Protein AF-A0A350J870-F1 (afdb_monomer_lite)

pLDDT: mean 80.78, std 14.01, range [34.66, 97.0]

Foldseek 3Di:
DVVLLVVQQVVCVVVVNRDPLSVVLSLLQCLLAPDAQHHDACCVVLVFQAQSVDRHDHGDRPAAWFAFFADFDLVVQKTKGQGDPPDDDADQQWKKFWADPNDTLDMFGFHDWDDDVRMIITGTDHSVSRVVHDGRTIMGTNHDDDPVSRPPQQAFEKEKEWADDDQKIKIKIAGCDDPRHGQIDIDMDGHDPPQPDFFDAPVLLFVLLQCPDPQSHGYPYYHYHDDRRGRDDSVVSNVSSVVNSVRSVVRVVVCCVVVVPDPPPVPPPPPVPPDPDPDDFFEAEDADQPPDDDDDDLPGQEYEYELVLLLDPVSVVNVLCNCVVNVHAYEYEYDAHDHPVVVVVSLVSVLVSCVRNPPSDAEYEYQRLPDPDDSCVVSVHHYHYDPNNPCVDPVNVVSVVVVD

Structure (mmCIF, N/CA/C/O backbone):
data_AF-A0A350J870-F1
#
_entry.id   AF-A0A350J870-F1
#
loop_
_atom_site.group_PDB
_atom_site.id
_atom_site.type_symbol
_atom_site.label_atom_id
_atom_site.label_alt_id
_atom_site.label_comp_id
_atom_site.label_asym_id
_atom_site.label_entity_id
_atom_site.label_seq_id
_atom_site.pdbx_PDB_ins_code
_atom_site.Cartn_x
_atom_site.Cartn_y
_atom_site.Cartn_z
_atom_site.occupancy
_atom_site.B_iso_or_equiv
_atom_site.auth_seq_id
_atom_site.auth_comp_id
_atom_site.auth_asym_id
_atom_site.auth_atom_id
_atom_site.pdbx_PDB_model_num
ATOM 1 N N . ALA A 1 1 ? 4.978 4.623 -5.891 1.00 57.88 1 ALA A N 1
ATOM 2 C CA . ALA A 1 1 ? 5.689 4.427 -4.611 1.00 57.88 1 ALA A CA 1
ATOM 3 C C . ALA A 1 1 ? 5.564 2.989 -4.092 1.00 57.88 1 ALA A C 1
ATOM 5 O O . ALA A 1 1 ? 6.595 2.352 -3.985 1.00 57.88 1 ALA A O 1
ATOM 6 N N . SER A 1 2 ? 4.370 2.419 -3.857 1.00 62.44 2 SER A N 1
ATOM 7 C CA . SER A 1 2 ? 4.253 1.029 -3.352 1.00 62.44 2 SER A CA 1
ATOM 8 C C . SER A 1 2 ? 4.826 -0.028 -4.305 1.00 62.44 2 SER A C 1
ATOM 10 O O . SER A 1 2 ? 5.626 -0.854 -3.887 1.00 62.44 2 SER A O 1
ATOM 12 N N . VAL A 1 3 ? 4.497 0.040 -5.601 1.00 66.31 3 VAL A N 1
ATOM 13 C CA . VAL A 1 3 ? 5.045 -0.889 -6.611 1.00 66.31 3 VAL A CA 1
ATOM 14 C C . VAL A 1 3 ? 6.569 -0.783 -6.707 1.00 66.31 3 VAL A C 1
ATOM 16 O O . VAL A 1 3 ? 7.248 -1.803 -6.745 1.00 66.31 3 VAL A O 1
ATOM 19 N N . SER A 1 4 ? 7.123 0.437 -6.690 1.00 68.69 4 SER A N 1
ATOM 20 C CA . SER A 1 4 ? 8.580 0.600 -6.764 1.00 68.69 4 SER A CA 1
ATOM 21 C C . SER A 1 4 ? 9.269 0.173 -5.468 1.00 68.69 4 SER A C 1
ATOM 23 O O . SER A 1 4 ? 10.309 -0.456 -5.552 1.00 68.69 4 SER A O 1
ATOM 25 N N . ALA A 1 5 ? 8.652 0.365 -4.296 1.00 74.56 5 ALA A N 1
ATOM 26 C CA . ALA A 1 5 ? 9.142 -0.174 -3.027 1.00 74.56 5 ALA A CA 1
ATOM 27 C C . ALA A 1 5 ? 9.261 -1.706 -3.056 1.00 74.56 5 ALA A C 1
ATOM 29 O O . ALA A 1 5 ? 10.327 -2.241 -2.753 1.00 74.56 5 ALA A O 1
ATOM 30 N N . TYR A 1 6 ? 8.201 -2.407 -3.479 1.00 74.62 6 TYR A N 1
ATOM 31 C CA . TYR A 1 6 ? 8.243 -3.863 -3.654 1.00 74.62 6 TYR A CA 1
ATOM 32 C C . TYR A 1 6 ? 9.337 -4.272 -4.637 1.00 74.62 6 TYR A C 1
ATOM 34 O O . TYR A 1 6 ? 10.144 -5.150 -4.339 1.00 74.62 6 TYR A O 1
ATOM 42 N N . ARG A 1 7 ? 9.401 -3.599 -5.788 1.00 71.75 7 ARG A N 1
ATOM 43 C CA . ARG A 1 7 ? 10.379 -3.903 -6.829 1.00 71.75 7 ARG A CA 1
ATOM 44 C C . ARG A 1 7 ? 11.816 -3.708 -6.351 1.00 71.75 7 ARG A C 1
ATOM 46 O O . ARG A 1 7 ? 12.628 -4.604 -6.535 1.00 71.75 7 ARG A O 1
ATOM 53 N N . THR A 1 8 ? 12.110 -2.593 -5.686 1.00 76.12 8 THR A N 1
ATOM 54 C CA . THR A 1 8 ? 13.429 -2.300 -5.117 1.00 76.12 8 THR A CA 1
ATOM 55 C C . THR A 1 8 ? 13.866 -3.383 -4.137 1.00 76.12 8 THR A C 1
ATOM 57 O O . THR A 1 8 ? 15.014 -3.811 -4.192 1.00 76.12 8 THR A O 1
ATOM 60 N N . LEU A 1 9 ? 12.971 -3.862 -3.266 1.00 82.00 9 LEU A N 1
ATOM 61 C CA . LEU A 1 9 ? 13.313 -4.920 -2.310 1.00 82.00 9 LEU A CA 1
ATOM 62 C C . LEU A 1 9 ? 13.519 -6.278 -2.994 1.00 82.00 9 LEU A C 1
ATOM 64 O O . LEU A 1 9 ? 14.469 -6.981 -2.652 1.00 82.00 9 LEU A O 1
ATOM 68 N N . ILE A 1 10 ? 12.684 -6.623 -3.979 1.00 78.00 10 ILE A N 1
ATOM 69 C CA . ILE A 1 10 ? 12.831 -7.851 -4.775 1.00 78.00 10 ILE A CA 1
ATOM 70 C C . ILE A 1 10 ? 14.155 -7.838 -5.546 1.00 78.00 10 ILE A C 1
ATOM 72 O O . ILE A 1 10 ? 14.915 -8.803 -5.492 1.00 78.00 10 ILE A O 1
ATOM 76 N N . ASP A 1 11 ? 14.459 -6.744 -6.242 1.00 76.62 11 ASP A N 1
ATOM 77 C CA . ASP A 1 11 ? 15.696 -6.627 -7.009 1.00 76.62 11 ASP A CA 1
ATOM 78 C C . ASP A 1 11 ? 16.918 -6.620 -6.080 1.00 76.62 11 ASP A C 1
ATOM 80 O O . ASP A 1 11 ? 17.896 -7.304 -6.368 1.00 76.62 11 ASP A O 1
ATOM 84 N N . ALA A 1 12 ? 16.857 -5.946 -4.925 1.00 80.75 12 ALA A N 1
ATOM 85 C CA . ALA A 1 12 ? 17.935 -5.993 -3.937 1.00 80.75 12 ALA A CA 1
ATOM 86 C C . ALA A 1 12 ? 18.172 -7.413 -3.396 1.00 80.75 12 ALA A C 1
ATOM 88 O O . ALA A 1 12 ? 19.319 -7.806 -3.176 1.00 80.75 12 ALA A O 1
ATOM 89 N N . TYR A 1 13 ? 17.106 -8.195 -3.208 1.00 80.75 13 TYR A N 1
ATOM 90 C CA . TYR A 1 13 ? 17.201 -9.594 -2.798 1.00 80.75 13 TYR A CA 1
ATOM 91 C C . TYR A 1 13 ? 17.910 -10.443 -3.858 1.00 80.75 13 TYR A C 1
ATOM 93 O O . TYR A 1 13 ? 18.912 -11.090 -3.553 1.00 80.75 13 TYR A O 1
ATOM 101 N N . TYR A 1 14 ? 17.457 -10.386 -5.113 1.00 72.94 14 TYR A N 1
ATOM 102 C CA . TYR A 1 14 ? 18.066 -11.164 -6.197 1.00 72.94 14 TYR A CA 1
ATOM 103 C C . TYR A 1 14 ? 19.494 -10.725 -6.538 1.00 72.94 14 TYR A C 1
ATOM 105 O O . TYR A 1 14 ? 20.311 -11.560 -6.916 1.00 72.94 14 TYR A O 1
ATOM 113 N N . ASN A 1 15 ? 19.809 -9.439 -6.382 1.00 77.44 15 ASN A N 1
ATOM 114 C CA . ASN A 1 15 ? 21.135 -8.891 -6.670 1.00 77.44 15 ASN A CA 1
ATOM 115 C C . ASN A 1 15 ? 22.111 -9.014 -5.485 1.00 77.44 15 ASN A C 1
ATOM 117 O O . ASN A 1 15 ? 23.247 -8.556 -5.583 1.00 77.44 15 ASN A O 1
ATOM 121 N N . GLY A 1 16 ? 21.682 -9.579 -4.349 1.00 78.56 16 GLY A N 1
ATOM 122 C CA . GLY A 1 16 ? 22.514 -9.711 -3.149 1.00 78.56 16 GLY A CA 1
ATOM 123 C C . GLY A 1 16 ? 22.851 -8.383 -2.455 1.00 78.56 16 GLY A C 1
ATOM 124 O O . GLY A 1 16 ? 23.750 -8.339 -1.620 1.00 78.56 16 GLY A O 1
ATOM 125 N N . THR A 1 17 ? 22.144 -7.297 -2.777 1.00 80.94 17 THR A N 1
ATOM 126 C CA . THR A 1 17 ? 22.325 -5.961 -2.176 1.00 80.94 17 THR A CA 1
ATOM 127 C C . THR A 1 17 ? 21.308 -5.657 -1.073 1.00 80.94 17 THR A C 1
ATOM 129 O O . THR A 1 17 ? 21.294 -4.558 -0.517 1.00 80.94 17 THR A O 1
ATOM 132 N N . TYR A 1 18 ? 20.464 -6.630 -0.721 1.00 83.44 18 TYR A N 1
ATOM 133 C CA . TYR A 1 18 ? 19.471 -6.516 0.340 1.00 83.44 18 TYR A CA 1
ATOM 134 C C . TYR A 1 18 ? 20.129 -6.283 1.706 1.00 83.44 18 TYR A C 1
ATOM 136 O O . TYR A 1 18 ? 20.761 -7.168 2.281 1.00 83.44 18 TYR A O 1
ATOM 144 N N . ASN A 1 19 ? 19.971 -5.072 2.241 1.00 84.44 19 ASN A N 1
ATOM 145 C CA . ASN A 1 19 ? 20.563 -4.659 3.510 1.00 84.44 19 ASN A CA 1
ATOM 146 C C . ASN A 1 19 ? 19.644 -3.705 4.293 1.00 84.44 19 ASN A C 1
ATOM 148 O O . ASN A 1 19 ? 18.628 -3.218 3.789 1.00 84.44 19 ASN A O 1
ATOM 152 N N . LYS A 1 20 ? 20.018 -3.426 5.550 1.00 84.44 20 LYS A N 1
ATOM 153 C CA . LYS A 1 20 ? 19.239 -2.568 6.460 1.00 84.44 20 LYS A CA 1
ATOM 154 C C . LYS A 1 20 ? 19.046 -1.147 5.928 1.00 84.44 20 LYS A C 1
ATOM 156 O O . LYS A 1 20 ? 17.974 -0.582 6.125 1.00 84.44 20 LYS A O 1
ATOM 161 N N . ASP A 1 21 ? 20.032 -0.595 5.227 1.00 82.06 21 ASP A N 1
ATOM 162 C CA . ASP A 1 21 ? 19.952 0.763 4.680 1.00 82.06 21 ASP A CA 1
ATOM 163 C C . ASP A 1 21 ? 18.930 0.855 3.544 1.00 82.06 21 ASP A C 1
ATOM 165 O O . ASP A 1 21 ?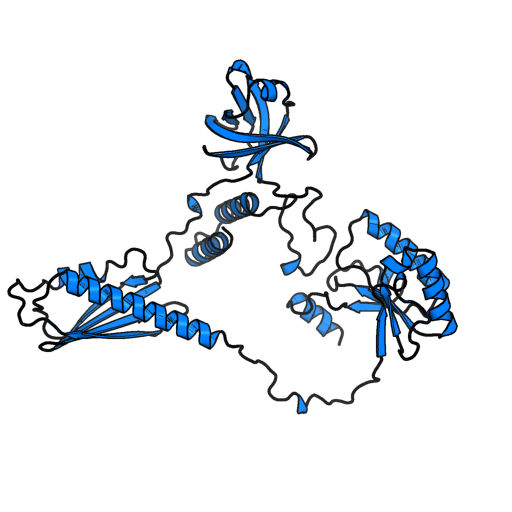 18.142 1.799 3.490 1.00 82.06 21 ASP A O 1
ATOM 169 N N . THR A 1 22 ? 18.878 -0.160 2.679 1.00 79.56 22 THR A N 1
ATOM 170 C CA . THR A 1 22 ? 17.892 -0.264 1.594 1.00 79.56 22 THR A CA 1
ATOM 171 C C . THR A 1 22 ? 16.481 -0.381 2.161 1.00 79.56 22 THR A C 1
ATOM 173 O O . THR A 1 22 ? 15.588 0.357 1.744 1.00 79.56 22 THR A O 1
ATOM 176 N N . ILE A 1 23 ? 16.288 -1.236 3.172 1.00 83.44 23 ILE A N 1
ATOM 177 C CA . ILE A 1 23 ? 15.002 -1.374 3.873 1.00 83.44 23 ILE A CA 1
ATOM 178 C C . ILE A 1 23 ? 14.593 -0.039 4.496 1.00 83.44 23 ILE A C 1
ATOM 180 O O . ILE A 1 23 ? 13.453 0.391 4.330 1.00 83.44 23 ILE A O 1
ATOM 184 N N . LYS A 1 24 ? 15.521 0.645 5.176 1.00 82.88 24 LYS A N 1
ATOM 185 C CA . LYS A 1 24 ? 15.255 1.942 5.802 1.00 82.88 24 LYS A CA 1
ATOM 186 C C . LYS A 1 24 ? 14.854 2.992 4.768 1.00 82.88 24 LYS A C 1
ATOM 188 O O . LYS A 1 24 ? 13.845 3.656 4.968 1.00 82.88 24 LYS A O 1
ATOM 193 N N . LYS A 1 25 ? 15.579 3.111 3.650 1.00 80.56 25 LYS A N 1
ATOM 194 C CA . LYS A 1 25 ? 15.240 4.043 2.559 1.00 80.56 25 LYS A CA 1
ATOM 195 C C . LYS A 1 25 ? 13.843 3.777 1.996 1.00 80.56 25 LYS A C 1
ATOM 197 O O . LYS A 1 25 ? 13.059 4.710 1.839 1.00 80.56 25 LYS A O 1
ATOM 202 N N . VAL A 1 26 ? 13.520 2.511 1.721 1.00 83.12 26 VAL A N 1
ATOM 203 C CA . VAL A 1 26 ? 12.194 2.112 1.225 1.00 83.12 26 VAL A CA 1
ATOM 204 C C . VAL A 1 26 ? 11.110 2.435 2.253 1.00 83.12 26 VAL A C 1
ATOM 206 O O . VAL A 1 26 ? 10.080 3.005 1.895 1.00 83.12 26 VAL A O 1
ATOM 209 N N . ASN A 1 27 ? 11.350 2.139 3.530 1.00 82.56 27 ASN A N 1
ATOM 210 C CA . ASN A 1 27 ? 10.403 2.426 4.601 1.00 82.56 27 ASN A CA 1
ATOM 211 C C . ASN A 1 27 ? 10.196 3.935 4.804 1.00 82.56 27 ASN A C 1
ATOM 213 O O . ASN A 1 27 ? 9.059 4.386 4.916 1.00 82.56 27 ASN A O 1
ATOM 217 N N . ASP A 1 28 ? 11.264 4.734 4.778 1.00 81.56 28 ASP A N 1
ATOM 218 C CA . ASP A 1 28 ? 11.191 6.197 4.856 1.00 81.56 28 ASP A CA 1
ATOM 219 C C . ASP A 1 28 ? 10.365 6.752 3.681 1.00 81.56 28 ASP A C 1
ATOM 221 O O . ASP A 1 28 ? 9.490 7.599 3.875 1.00 81.56 28 ASP A O 1
ATOM 225 N N . ALA A 1 29 ? 10.554 6.217 2.471 1.00 80.12 29 ALA A N 1
ATOM 226 C CA . ALA A 1 29 ? 9.801 6.625 1.288 1.00 80.12 29 ALA A CA 1
ATOM 227 C C . ALA A 1 29 ? 8.328 6.223 1.317 1.00 80.12 29 ALA A C 1
ATOM 229 O O . ALA A 1 29 ? 7.460 7.003 0.907 1.00 80.12 29 ALA A O 1
ATOM 230 N N . LEU A 1 30 ? 8.021 5.029 1.820 1.00 81.31 30 LEU A N 1
ATOM 231 C CA . LEU A 1 30 ? 6.644 4.632 2.078 1.00 81.31 30 LEU A CA 1
ATOM 232 C C . LEU A 1 30 ? 6.035 5.542 3.143 1.00 81.31 30 LEU A C 1
ATOM 234 O O . LEU A 1 30 ? 4.927 6.038 2.949 1.00 81.31 30 LEU A O 1
ATOM 238 N N . THR A 1 31 ? 6.758 5.811 4.231 1.00 79.94 31 THR A N 1
ATOM 239 C CA . THR A 1 31 ? 6.291 6.632 5.354 1.00 79.94 31 THR A CA 1
ATOM 240 C C . THR A 1 31 ? 5.944 8.040 4.883 1.00 79.94 31 THR A C 1
ATOM 242 O O . THR A 1 31 ? 4.848 8.533 5.138 1.00 79.94 31 THR A O 1
ATOM 245 N N . VAL A 1 32 ? 6.827 8.678 4.114 1.00 79.38 32 VAL A N 1
ATOM 246 C CA . VAL A 1 32 ? 6.573 10.012 3.556 1.00 79.38 32 VAL A CA 1
ATOM 247 C C . VAL A 1 32 ? 5.342 10.032 2.652 1.00 79.38 32 VAL A C 1
ATOM 249 O O . VAL A 1 32 ? 4.673 11.054 2.588 1.00 79.38 32 VAL A O 1
ATOM 252 N N . ASN A 1 33 ? 5.010 8.945 1.953 1.00 74.31 33 ASN A N 1
ATOM 253 C CA . ASN A 1 33 ? 3.930 8.950 0.964 1.00 74.31 33 ASN A CA 1
ATOM 254 C C . ASN A 1 33 ? 2.585 8.439 1.490 1.00 74.31 33 ASN A C 1
ATOM 256 O O . ASN A 1 33 ? 1.550 8.979 1.103 1.00 74.31 33 ASN A O 1
ATOM 260 N N . PHE A 1 34 ? 2.596 7.454 2.385 1.00 71.69 34 PHE A N 1
ATOM 261 C CA . PHE A 1 34 ? 1.414 6.676 2.761 1.00 71.69 34 PHE A CA 1
ATOM 262 C C . PHE A 1 34 ? 1.097 6.680 4.253 1.00 71.69 34 PHE A C 1
ATOM 264 O O . PHE A 1 34 ? 0.021 6.217 4.626 1.00 71.69 34 PHE A O 1
ATOM 271 N N . ASN A 1 35 ? 1.980 7.206 5.105 1.00 71.69 35 ASN A N 1
ATOM 272 C CA . ASN A 1 35 ? 1.747 7.199 6.542 1.00 71.69 35 ASN A CA 1
ATOM 273 C C . ASN A 1 35 ? 0.511 8.039 6.910 1.00 71.69 35 ASN A C 1
ATOM 275 O O . ASN A 1 35 ? 0.508 9.269 6.755 1.00 71.69 35 ASN A O 1
ATOM 279 N N . ARG A 1 36 ? -0.513 7.362 7.436 1.00 65.94 36 ARG A N 1
ATOM 280 C CA . ARG A 1 36 ? -1.658 7.965 8.119 1.00 65.94 36 ARG A CA 1
ATOM 281 C C . ARG A 1 36 ? -1.463 7.759 9.619 1.00 65.94 36 ARG A C 1
ATOM 283 O O . ARG A 1 36 ? -1.302 6.630 10.055 1.00 65.94 36 ARG A O 1
ATOM 290 N N . GLY A 1 37 ? -1.416 8.846 10.382 1.00 61.62 37 GLY A N 1
ATOM 291 C CA . GLY A 1 37 ? -1.339 8.820 11.848 1.00 61.62 37 GLY A CA 1
ATOM 292 C C . GLY A 1 37 ? -0.078 8.231 12.512 1.00 61.62 37 GLY A C 1
ATOM 293 O O . GLY A 1 37 ? -0.063 8.019 13.719 1.00 61.62 37 GLY A O 1
ATOM 294 N N . GLY A 1 38 ? 1.029 8.062 11.789 1.00 61.28 38 GLY A N 1
ATOM 295 C CA . GLY A 1 38 ? 2.367 7.925 12.383 1.00 61.28 38 GLY A CA 1
ATOM 296 C C . GLY A 1 38 ? 3.120 6.632 12.075 1.00 61.28 38 GLY A C 1
ATOM 297 O O . GLY A 1 38 ? 4.335 6.624 12.258 1.00 61.28 38 GLY A O 1
ATOM 298 N N . GLY A 1 39 ? 2.482 5.611 11.500 1.00 67.56 39 GLY A N 1
ATOM 299 C CA . GLY A 1 39 ? 3.162 4.387 11.072 1.00 67.56 39 GLY A CA 1
ATOM 300 C C . GLY A 1 39 ? 2.366 3.543 10.078 1.00 67.56 39 GLY A C 1
ATOM 301 O O . GLY A 1 39 ? 1.422 4.018 9.447 1.00 67.56 39 GLY A O 1
ATOM 302 N N . PHE A 1 40 ? 2.774 2.281 9.956 1.00 71.44 40 PHE A N 1
ATOM 303 C CA . PHE A 1 40 ? 2.056 1.232 9.235 1.00 71.44 40 PHE A CA 1
ATOM 304 C C . PHE A 1 40 ? 1.537 0.207 10.236 1.00 71.44 40 PHE A C 1
ATOM 306 O O . PHE A 1 40 ? 2.230 -0.100 11.204 1.00 71.44 40 PHE A O 1
ATOM 313 N N . THR A 1 41 ? 0.340 -0.320 9.995 1.00 66.19 41 THR A N 1
ATOM 314 C CA . THR A 1 41 ? -0.179 -1.455 10.759 1.00 66.19 41 THR A CA 1
ATOM 315 C C . THR A 1 41 ? 0.304 -2.767 10.142 1.00 66.19 41 THR A C 1
ATOM 317 O O . THR A 1 41 ? 0.376 -2.893 8.917 1.00 66.19 41 THR A O 1
ATOM 320 N N . ASP A 1 42 ? 0.638 -3.744 10.984 1.00 65.81 42 ASP A N 1
ATOM 321 C CA . ASP A 1 42 ? 0.961 -5.111 10.567 1.00 65.81 42 ASP A CA 1
ATOM 322 C C . ASP A 1 42 ? -0.271 -6.032 10.556 1.00 65.81 42 ASP A C 1
ATOM 324 O O . ASP A 1 42 ? -0.136 -7.214 10.248 1.00 65.81 42 ASP A O 1
ATOM 328 N N . GLN A 1 43 ? -1.467 -5.497 10.842 1.00 65.00 43 GLN A N 1
ATOM 329 C CA . GLN A 1 43 ? -2.715 -6.244 11.034 1.00 65.00 43 GLN A CA 1
ATOM 330 C C . GLN A 1 43 ? -2.991 -7.262 9.922 1.00 65.00 43 GLN A C 1
ATOM 332 O O . GLN A 1 43 ? -3.433 -8.376 10.191 1.00 65.00 43 GLN A O 1
ATOM 337 N N . TYR A 1 44 ? -2.741 -6.900 8.660 1.00 61.72 44 TYR A N 1
ATOM 338 C CA . TYR A 1 44 ? -2.999 -7.803 7.535 1.00 61.72 44 TYR A CA 1
ATOM 339 C C . TYR A 1 44 ? -2.060 -9.022 7.526 1.00 61.72 44 TYR A C 1
ATOM 341 O O . TYR A 1 44 ? -2.443 -10.085 7.047 1.00 61.72 44 TYR A O 1
ATOM 349 N N . LEU A 1 45 ? -0.850 -8.875 8.075 1.00 63.72 45 LEU A N 1
ATOM 350 C CA . LEU A 1 45 ? 0.160 -9.932 8.166 1.00 63.72 45 LEU A CA 1
ATOM 351 C C . LEU A 1 45 ? 0.027 -10.742 9.457 1.00 63.72 45 LEU A C 1
ATOM 353 O O . LEU A 1 45 ? 0.114 -11.963 9.420 1.00 63.72 45 LEU A O 1
ATOM 357 N N . SER A 1 46 ? -0.179 -10.070 10.591 1.00 64.19 46 SER A N 1
ATOM 358 C CA . SER A 1 46 ? -0.273 -10.704 11.911 1.00 64.19 46 SER A CA 1
ATOM 359 C C . SER A 1 46 ? -1.663 -11.288 12.193 1.00 64.19 46 SER A C 1
ATOM 361 O O . SER A 1 46 ? -1.839 -12.125 13.079 1.00 64.19 46 SER A O 1
ATOM 363 N N . GLY A 1 47 ? -2.687 -10.803 11.487 1.00 59.47 47 GLY A N 1
ATOM 364 C CA . GLY A 1 47 ? -4.091 -11.095 11.771 1.00 59.47 47 GLY A CA 1
ATOM 365 C C . GLY A 1 47 ? -4.579 -10.555 13.119 1.00 59.47 47 GLY A C 1
ATOM 366 O O . GLY A 1 47 ? -5.743 -10.766 13.447 1.00 59.47 47 GLY A O 1
ATOM 367 N N . LYS A 1 48 ? -3.722 -9.874 13.893 1.00 63.12 48 LYS A N 1
ATOM 368 C CA . LYS A 1 48 ? -4.052 -9.341 15.218 1.00 63.12 48 LYS A CA 1
ATOM 369 C C . LYS A 1 48 ? -4.779 -8.014 15.060 1.00 63.12 48 LYS A C 1
ATOM 371 O O . LYS A 1 48 ? -4.275 -7.109 14.395 1.00 63.12 48 LYS A O 1
ATOM 376 N N . LYS A 1 49 ? -5.942 -7.876 15.694 1.00 59.81 49 LYS A N 1
ATOM 377 C CA . LYS A 1 49 ? -6.737 -6.636 15.696 1.00 59.81 49 LYS A CA 1
ATOM 378 C C . LYS A 1 49 ? -6.661 -5.950 17.063 1.00 59.81 49 LYS A C 1
ATOM 380 O O . LYS A 1 49 ? -7.675 -5.615 17.666 1.00 59.81 49 LYS A O 1
ATOM 385 N N . ASN A 1 50 ? -5.436 -5.754 17.549 1.00 59.59 50 ASN A N 1
ATOM 386 C CA . ASN A 1 50 ? -5.170 -5.092 18.825 1.00 59.59 50 ASN A CA 1
ATOM 387 C C . ASN A 1 50 ? -5.111 -3.557 18.680 1.00 59.59 50 ASN A C 1
ATOM 389 O O . ASN A 1 50 ? -5.367 -3.007 17.611 1.00 59.59 50 ASN A O 1
ATOM 393 N N . GLU A 1 51 ? -4.745 -2.857 19.754 1.00 54.47 51 GLU A N 1
ATOM 394 C CA . GLU A 1 51 ? -4.574 -1.395 19.813 1.00 54.47 51 GLU A CA 1
ATOM 395 C C . GLU A 1 51 ? -3.704 -0.796 18.681 1.00 54.47 51 GLU A C 1
ATOM 397 O O . GLU A 1 51 ? -3.877 0.371 18.331 1.00 54.47 51 GLU A O 1
ATOM 402 N N . ASN A 1 52 ? -2.832 -1.601 18.053 1.00 57.12 52 ASN A N 1
ATOM 403 C CA . ASN A 1 52 ? -1.959 -1.209 16.940 1.00 57.12 52 ASN A CA 1
ATOM 404 C C . ASN A 1 52 ? -2.575 -1.465 15.546 1.00 57.12 52 ASN A C 1
ATOM 406 O O . ASN A 1 52 ? -1.927 -1.233 14.518 1.00 57.12 52 ASN A O 1
ATOM 410 N N . ALA A 1 53 ? -3.828 -1.930 15.480 1.00 55.75 53 ALA A N 1
ATOM 411 C CA . ALA A 1 53 ? -4.586 -2.059 14.233 1.00 55.75 53 ALA A CA 1
ATOM 412 C C . ALA A 1 53 ? -4.822 -0.692 13.571 1.00 55.75 53 ALA A C 1
ATOM 414 O O . ALA A 1 53 ? -4.886 -0.587 12.347 1.00 55.75 53 ALA A O 1
ATOM 415 N N . PHE A 1 54 ? -4.880 0.374 14.375 1.00 58.31 54 PHE A N 1
ATOM 416 C CA . PHE A 1 54 ? -4.945 1.745 13.891 1.00 58.31 54 PHE A CA 1
ATOM 417 C C . PHE A 1 54 ? -3.667 2.504 14.220 1.00 58.31 54 PHE A C 1
ATOM 419 O O . PHE A 1 54 ? -3.120 2.436 15.319 1.00 58.31 54 PHE A O 1
ATOM 426 N N . THR A 1 55 ? -3.202 3.281 13.254 1.00 55.78 55 THR A N 1
ATOM 427 C CA . THR A 1 55 ? -1.996 4.087 13.380 1.00 55.78 55 THR A CA 1
ATOM 428 C C . THR A 1 55 ? -2.360 5.473 13.906 1.00 55.78 55 THR A C 1
ATOM 430 O O . THR A 1 55 ? -2.727 6.348 13.132 1.00 55.78 55 THR A O 1
ATOM 433 N N . GLY A 1 56 ? -2.249 5.657 15.226 1.00 59.66 56 GLY A N 1
ATOM 434 C CA . GLY A 1 56 ? -2.304 6.947 15.934 1.00 59.66 56 GLY A CA 1
ATOM 435 C C . GLY A 1 56 ? -3.612 7.751 15.838 1.00 59.66 56 GLY A C 1
ATOM 436 O O . GLY A 1 56 ? -4.572 7.379 15.176 1.00 59.66 56 GLY A O 1
ATOM 437 N N . GLU A 1 57 ? -3.653 8.891 16.536 1.00 58.91 57 GLU A N 1
ATOM 438 C CA . GLU A 1 57 ? -4.853 9.747 16.652 1.00 58.91 57 GLU A CA 1
ATOM 439 C C . GLU A 1 57 ? -4.947 10.836 15.560 1.00 58.91 57 GLU A C 1
ATOM 441 O O . GLU A 1 57 ? -5.947 11.547 15.458 1.00 58.91 57 GLU A O 1
ATOM 446 N N . TYR A 1 58 ? -3.900 11.013 14.744 1.00 63.41 58 TYR A N 1
ATOM 447 C CA . TYR A 1 58 ? -3.826 12.113 13.780 1.00 63.41 58 TYR A CA 1
ATOM 448 C C . TYR A 1 58 ? -4.542 11.771 12.468 1.00 63.41 58 TYR A C 1
ATOM 450 O O . TYR A 1 58 ? -4.106 10.911 11.698 1.00 63.41 58 TYR A O 1
ATOM 458 N N . VAL A 1 59 ? -5.615 12.508 12.181 1.00 59.91 59 VAL A N 1
ATOM 459 C CA . VAL A 1 59 ? -6.421 12.350 10.967 1.00 59.91 59 VAL A CA 1
ATOM 460 C C . VAL A 1 59 ? -5.700 12.991 9.779 1.00 59.91 59 VAL A C 1
ATOM 462 O O . VAL A 1 59 ? -5.714 14.206 9.605 1.00 59.91 59 VAL A O 1
ATOM 465 N N . GLY A 1 60 ? -5.066 12.168 8.941 1.00 65.88 60 GLY A N 1
ATOM 466 C CA . GLY A 1 60 ? -4.455 12.601 7.682 1.00 65.88 60 GLY A CA 1
ATOM 467 C C . GLY A 1 60 ? -3.021 12.120 7.495 1.00 65.88 60 GLY A C 1
ATOM 468 O O . GLY A 1 60 ? -2.526 11.247 8.209 1.00 65.88 60 GLY A O 1
ATOM 469 N N . LYS A 1 61 ? -2.347 12.686 6.490 1.00 74.50 61 LYS A N 1
ATOM 470 C CA . LYS A 1 61 ? -0.951 12.366 6.181 1.00 74.50 61 LYS A CA 1
ATOM 471 C C . LYS A 1 61 ? -0.058 12.837 7.330 1.00 74.50 61 LYS A C 1
ATOM 473 O O . LYS A 1 61 ? -0.067 14.019 7.664 1.00 74.50 61 LYS A O 1
ATOM 478 N N . PHE A 1 62 ? 0.709 11.935 7.940 1.00 78.44 62 PHE A N 1
ATOM 479 C CA . PHE A 1 62 ? 1.539 12.290 9.097 1.00 78.44 62 PHE A CA 1
ATOM 480 C C . PHE A 1 62 ? 2.924 12.811 8.697 1.00 78.44 62 PHE A C 1
ATOM 482 O O . PHE A 1 62 ? 3.436 13.718 9.351 1.00 78.44 62 PHE A O 1
ATOM 489 N N . GLY A 1 63 ? 3.490 12.284 7.608 1.00 83.31 63 GLY A N 1
ATOM 490 C CA . GLY A 1 63 ? 4.841 12.610 7.145 1.00 83.31 63 GLY A CA 1
ATOM 491 C C . GLY A 1 63 ? 5.946 11.924 7.956 1.00 83.31 63 GLY A C 1
ATOM 492 O O . GLY A 1 63 ? 5.685 11.163 8.889 1.00 83.31 63 GLY A O 1
ATOM 493 N N . LEU A 1 64 ? 7.199 12.189 7.586 1.00 86.38 64 LEU A N 1
ATOM 494 C CA . LEU A 1 64 ? 8.392 11.663 8.253 1.00 86.38 64 LEU A CA 1
ATOM 495 C C . LEU A 1 64 ? 9.005 12.731 9.157 1.00 86.38 64 LEU A C 1
ATOM 497 O O . LEU A 1 64 ? 9.307 13.832 8.703 1.00 86.38 64 LEU A O 1
ATOM 501 N N . ARG A 1 65 ? 9.235 12.416 10.433 1.00 89.75 65 ARG A N 1
ATOM 502 C CA . ARG A 1 65 ? 9.905 13.349 11.345 1.00 89.75 65 ARG A CA 1
ATOM 503 C C . ARG A 1 65 ? 11.382 13.473 10.975 1.00 89.75 65 ARG A C 1
ATOM 505 O O . ARG A 1 65 ? 12.131 12.514 11.118 1.00 89.75 65 ARG A O 1
ATOM 512 N N . ILE A 1 66 ? 11.806 14.670 10.583 1.00 91.12 66 ILE A N 1
ATOM 513 C CA . ILE A 1 66 ? 13.203 14.948 10.214 1.00 91.12 66 ILE A CA 1
ATOM 514 C C . ILE A 1 66 ? 13.992 15.619 11.341 1.00 91.12 66 ILE A C 1
ATOM 516 O O . ILE A 1 66 ? 15.217 15.631 11.313 1.00 91.12 66 ILE A O 1
ATOM 520 N N . GLY A 1 67 ? 13.326 16.169 12.360 1.00 92.06 67 GLY A N 1
ATOM 521 C CA . GLY A 1 67 ? 14.034 16.796 13.472 1.00 92.06 67 GLY A CA 1
ATOM 522 C C . GLY A 1 67 ? 13.185 17.741 14.307 1.00 92.06 67 GLY A C 1
ATOM 523 O O . GLY A 1 67 ? 11.968 17.572 14.438 1.00 92.06 67 GLY A O 1
ATOM 524 N N . PHE A 1 68 ? 13.849 18.737 14.891 1.00 93.94 68 PHE A N 1
ATOM 525 C CA . PHE A 1 68 ? 13.215 19.803 15.662 1.00 93.94 68 PHE A CA 1
ATOM 526 C C . PHE A 1 68 ? 13.861 21.164 15.403 1.00 93.94 68 PHE A C 1
ATOM 528 O O . PHE A 1 68 ? 15.035 21.247 15.042 1.00 93.94 68 PHE A O 1
ATOM 535 N N . ILE A 1 69 ? 13.104 22.238 15.624 1.00 94.06 69 ILE A N 1
ATOM 536 C CA . ILE A 1 69 ? 13.604 23.609 15.470 1.00 94.06 69 ILE A CA 1
ATOM 537 C C . ILE A 1 69 ? 14.677 23.892 16.523 1.00 94.06 69 ILE A C 1
ATOM 539 O O . ILE A 1 69 ? 14.406 23.826 17.727 1.00 94.06 69 ILE A O 1
ATOM 543 N N . SER A 1 70 ? 15.880 24.233 16.063 1.00 93.00 70 SER A N 1
ATOM 544 C CA . SER A 1 70 ? 17.000 24.654 16.909 1.00 93.00 70 SER A CA 1
ATOM 545 C C . SER A 1 70 ? 17.146 26.173 16.971 1.00 93.00 70 SER A C 1
ATOM 547 O O . SER A 1 70 ? 17.494 26.701 18.024 1.00 93.00 70 SER A O 1
ATOM 549 N N . SER A 1 71 ? 16.872 26.878 15.871 1.00 92.06 71 SER A N 1
ATOM 550 C CA . SER A 1 71 ? 16.903 28.340 15.814 1.00 92.06 71 SER A CA 1
ATOM 551 C C . SER A 1 71 ? 16.052 28.885 14.669 1.00 92.06 71 SER A C 1
ATOM 553 O O . SER A 1 71 ? 15.761 28.187 13.697 1.00 92.06 71 SER A O 1
ATOM 555 N N . THR A 1 72 ? 15.662 30.154 14.771 1.00 92.94 72 THR A N 1
ATOM 556 C CA . THR A 1 72 ? 14.893 30.872 13.746 1.00 92.94 72 THR A CA 1
ATOM 557 C C . THR A 1 72 ? 15.432 32.287 13.570 1.00 92.94 72 THR A C 1
ATOM 559 O O . THR A 1 72 ? 15.730 32.959 14.554 1.00 92.94 72 THR A O 1
ATOM 562 N N . ASP A 1 73 ? 15.495 32.768 12.331 1.00 91.88 73 ASP A N 1
ATOM 563 C CA . ASP A 1 73 ? 15.780 34.168 11.995 1.00 91.88 73 ASP A CA 1
ATOM 564 C C . ASP A 1 73 ? 14.690 34.668 11.042 1.00 91.88 73 ASP A C 1
ATOM 566 O O . ASP A 1 73 ? 14.747 34.453 9.828 1.00 91.88 73 ASP A O 1
ATOM 570 N N . ALA A 1 74 ? 13.674 35.326 11.608 1.00 90.19 74 ALA A N 1
ATOM 571 C CA . ALA A 1 74 ? 12.526 35.827 10.859 1.00 90.19 74 ALA A CA 1
ATOM 572 C C . ALA A 1 74 ? 12.917 36.888 9.820 1.00 90.19 74 ALA A C 1
ATOM 574 O O . ALA A 1 74 ? 12.355 36.897 8.728 1.00 90.19 74 ALA A O 1
ATOM 575 N N . LYS A 1 75 ? 13.924 37.731 10.101 1.00 87.88 75 LYS A N 1
ATOM 576 C CA . LYS A 1 75 ? 14.374 38.780 9.166 1.00 87.88 75 LYS A CA 1
ATOM 577 C C . LYS A 1 75 ? 14.951 38.177 7.889 1.00 87.88 75 LYS A C 1
ATOM 579 O O . LYS A 1 75 ? 14.754 38.719 6.806 1.00 87.88 75 LYS A O 1
ATOM 584 N N . LYS A 1 76 ? 15.660 37.051 8.013 1.00 86.69 76 LYS A N 1
ATOM 585 C CA . LYS A 1 76 ? 16.249 36.323 6.875 1.00 86.69 76 LYS A CA 1
ATOM 586 C C . LYS A 1 76 ? 15.359 35.205 6.325 1.00 86.69 76 LYS A C 1
ATOM 588 O O . LYS A 1 76 ? 15.749 34.566 5.340 1.00 86.69 76 LYS A O 1
ATOM 593 N N . GLY A 1 77 ? 14.208 34.960 6.954 1.00 88.81 77 GLY A N 1
ATOM 594 C CA . GLY A 1 77 ? 13.287 33.879 6.609 1.00 88.81 77 GLY A CA 1
ATOM 595 C C . GLY A 1 77 ? 13.845 32.479 6.888 1.00 88.81 77 GLY A C 1
ATOM 596 O O . GLY A 1 77 ? 13.497 31.544 6.171 1.00 88.81 77 GLY A O 1
ATOM 597 N N . ASN A 1 78 ? 14.760 32.339 7.853 1.00 92.75 78 ASN A N 1
ATOM 598 C CA . ASN A 1 78 ? 15.467 31.086 8.121 1.00 92.75 78 ASN A CA 1
ATOM 599 C C . ASN A 1 78 ? 14.829 30.320 9.281 1.00 92.75 78 ASN A C 1
ATOM 601 O O . ASN A 1 78 ? 14.622 30.874 10.362 1.00 92.75 78 ASN A O 1
ATOM 605 N N . ILE A 1 79 ? 14.641 29.019 9.085 1.00 94.19 79 ILE A N 1
ATOM 606 C CA . ILE A 1 79 ? 14.297 28.061 10.137 1.00 94.19 79 ILE A CA 1
ATOM 607 C C . ILE A 1 79 ? 15.385 26.991 10.142 1.00 94.19 79 ILE A C 1
ATOM 609 O O . ILE A 1 79 ? 15.545 26.280 9.154 1.00 94.19 79 ILE A O 1
ATOM 613 N N . THR A 1 80 ? 16.143 26.874 11.228 1.00 93.75 80 THR A N 1
ATOM 614 C CA . THR A 1 80 ? 17.172 25.839 11.375 1.00 93.75 80 THR A CA 1
ATOM 615 C C . THR A 1 80 ? 16.593 24.653 12.124 1.00 93.75 80 THR A C 1
ATOM 617 O O . THR A 1 80 ? 16.076 24.784 13.236 1.00 93.75 80 THR A O 1
ATOM 620 N N . VAL A 1 81 ? 16.695 23.485 11.507 1.00 93.94 81 VAL A N 1
ATOM 621 C CA . VAL A 1 81 ? 16.223 22.210 12.033 1.00 93.94 81 VAL A CA 1
ATOM 622 C C . VAL A 1 81 ? 17.438 21.387 12.415 1.00 93.94 81 VAL A C 1
ATOM 624 O O . VAL A 1 81 ? 18.310 21.153 11.584 1.00 93.94 81 VAL A O 1
ATOM 627 N N . LYS A 1 82 ? 17.510 20.943 13.669 1.00 93.19 82 LYS A N 1
ATOM 628 C CA . LYS A 1 82 ? 18.497 19.946 14.083 1.00 93.19 82 LYS A CA 1
ATOM 629 C C . LYS A 1 82 ? 17.987 18.570 13.680 1.00 93.19 82 LYS A C 1
ATOM 631 O O . LYS A 1 82 ? 16.900 18.170 14.107 1.00 93.19 82 LYS A O 1
ATOM 636 N N . THR A 1 83 ? 18.767 17.878 12.864 1.00 89.19 83 THR A N 1
ATOM 637 C CA . THR A 1 83 ? 18.405 16.597 12.258 1.00 89.19 83 THR A CA 1
ATOM 638 C C . THR A 1 83 ? 19.228 15.471 12.893 1.00 89.19 83 THR A C 1
ATOM 640 O O . THR A 1 83 ? 20.421 15.662 13.143 1.00 89.19 83 THR A O 1
ATOM 643 N N . PRO A 1 84 ? 18.633 14.303 13.195 1.00 81.62 84 PRO A N 1
ATOM 644 C CA . PRO A 1 84 ? 19.396 13.098 13.512 1.00 81.62 84 PRO A CA 1
ATOM 645 C C . PRO A 1 84 ? 20.278 12.677 12.329 1.00 81.62 84 PRO A C 1
ATOM 647 O O . PRO A 1 84 ? 20.001 13.039 11.185 1.00 81.62 84 PRO A O 1
ATOM 650 N N . GLU A 1 85 ? 21.315 11.881 12.585 1.00 67.38 85 GLU A N 1
ATOM 651 C CA . GLU A 1 85 ? 22.046 11.220 11.502 1.00 67.38 85 GLU A CA 1
ATOM 652 C C . GLU A 1 85 ? 21.098 10.270 10.742 1.00 67.38 85 GLU A C 1
ATOM 654 O O . GLU A 1 85 ? 20.268 9.590 11.348 1.00 67.38 85 GLU A O 1
ATOM 659 N N . ALA A 1 86 ? 21.205 10.251 9.409 1.00 71.19 86 ALA A N 1
ATOM 660 C CA . ALA A 1 86 ? 20.446 9.389 8.494 1.00 71.19 86 ALA A CA 1
ATOM 661 C C . ALA A 1 86 ? 18.947 9.704 8.269 1.00 71.19 86 ALA A C 1
ATOM 663 O O . ALA A 1 86 ? 18.185 8.795 7.925 1.00 71.19 86 ALA A O 1
ATOM 664 N N . VAL A 1 87 ? 18.499 10.958 8.399 1.00 82.25 87 VAL A N 1
ATOM 665 C CA . VAL A 1 87 ? 17.172 11.380 7.893 1.00 82.25 87 VAL A CA 1
ATOM 666 C C . VAL A 1 87 ? 17.267 11.996 6.489 1.00 82.25 87 VAL A C 1
ATOM 668 O O . VAL A 1 87 ? 18.282 12.621 6.179 1.00 82.25 87 VAL A O 1
ATOM 671 N N . PRO A 1 88 ? 16.229 11.866 5.640 1.00 83.25 88 PRO A N 1
ATOM 672 C CA . PRO A 1 88 ? 16.196 12.529 4.340 1.00 83.25 88 PRO A CA 1
ATOM 673 C C . PRO A 1 88 ? 16.286 14.050 4.482 1.00 83.25 88 PRO A C 1
ATOM 675 O O . PRO A 1 88 ? 15.570 14.657 5.285 1.00 83.25 88 PRO A O 1
ATOM 678 N N . VAL A 1 89 ? 17.151 14.666 3.677 1.00 87.38 89 VAL A N 1
ATOM 679 C CA . VAL A 1 89 ? 17.244 16.123 3.569 1.00 87.38 89 VAL A CA 1
ATOM 680 C C . VAL A 1 89 ? 16.128 16.598 2.633 1.00 87.38 89 VAL A C 1
ATOM 682 O O . VAL A 1 89 ? 16.023 16.079 1.519 1.00 87.38 89 VAL A O 1
ATOM 685 N N . PRO A 1 90 ? 15.288 17.567 3.044 1.00 89.62 90 PRO A N 1
ATOM 686 C CA . PRO A 1 90 ? 14.257 18.114 2.169 1.00 89.62 90 PRO A CA 1
ATOM 687 C C . PRO A 1 90 ? 14.846 18.664 0.865 1.00 89.62 90 PRO A C 1
ATOM 689 O O . PRO A 1 90 ? 16.014 19.044 0.800 1.00 89.62 90 PRO A O 1
ATOM 692 N N . SER A 1 91 ? 14.019 18.752 -0.166 1.00 89.62 91 SER A N 1
ATOM 693 C CA . SER A 1 91 ? 14.315 19.343 -1.469 1.00 89.62 91 SER A CA 1
ATOM 694 C C . SER A 1 91 ? 13.409 20.541 -1.749 1.00 89.62 91 SER A C 1
ATOM 696 O O . SER A 1 91 ? 12.372 20.746 -1.118 1.00 89.62 91 SER A O 1
ATOM 698 N N . LYS A 1 92 ? 13.816 21.396 -2.691 1.00 90.25 92 LYS A N 1
ATOM 699 C CA . LYS A 1 92 ? 12.987 22.530 -3.116 1.00 90.25 92 LYS A CA 1
ATOM 700 C C . LYS A 1 92 ? 11.658 22.010 -3.674 1.00 90.25 92 LYS A C 1
ATOM 702 O O . LYS A 1 92 ? 11.666 21.187 -4.581 1.00 90.25 92 LYS A O 1
ATOM 707 N N . GLY A 1 93 ? 10.546 22.548 -3.180 1.00 87.50 93 GLY A N 1
ATOM 708 C CA . GLY A 1 93 ? 9.190 22.117 -3.530 1.00 87.50 93 GLY A CA 1
ATOM 709 C C . GLY A 1 93 ? 8.593 21.085 -2.571 1.00 87.50 93 GLY A C 1
ATOM 710 O O . GLY A 1 93 ? 7.374 20.916 -2.575 1.00 87.50 93 GLY A O 1
ATOM 711 N N . ASP A 1 94 ? 9.405 20.466 -1.707 1.00 91.06 94 ASP A N 1
ATOM 712 C CA . ASP A 1 94 ? 8.884 19.620 -0.635 1.00 91.06 94 ASP A CA 1
ATOM 713 C C . ASP A 1 94 ? 8.087 20.460 0.363 1.00 91.06 94 ASP A C 1
ATOM 715 O O . ASP A 1 94 ? 8.331 21.648 0.556 1.00 91.06 94 ASP A O 1
ATOM 719 N N . PHE A 1 95 ? 7.132 19.837 1.027 1.00 91.25 95 PHE A N 1
ATOM 720 C CA . PHE A 1 95 ? 6.232 20.433 1.988 1.00 91.25 95 PHE A CA 1
ATOM 721 C C . PHE A 1 95 ? 6.649 20.004 3.387 1.00 91.25 95 PHE A C 1
ATOM 723 O O . PHE A 1 95 ? 6.856 18.820 3.668 1.00 91.25 95 PHE A O 1
ATOM 730 N N . ILE A 1 96 ? 6.751 20.985 4.273 1.00 93.50 96 ILE A N 1
ATOM 731 C CA . ILE A 1 96 ? 7.140 20.796 5.664 1.00 93.50 96 ILE A CA 1
ATOM 732 C C . ILE A 1 96 ? 5.962 21.163 6.550 1.00 93.50 96 ILE A C 1
ATOM 734 O O . ILE A 1 96 ? 5.337 22.198 6.332 1.00 93.50 96 ILE A O 1
ATOM 738 N N . SER A 1 97 ? 5.700 20.333 7.558 1.00 91.62 97 SER A N 1
ATOM 739 C CA . SER A 1 97 ? 4.746 20.599 8.636 1.00 91.62 97 SER A CA 1
ATOM 740 C C . SER A 1 97 ? 5.501 20.756 9.955 1.00 91.62 97 SER A C 1
ATOM 742 O O . SER A 1 97 ? 6.335 19.920 10.321 1.00 91.62 97 SER A O 1
ATOM 744 N N . ILE A 1 98 ? 5.234 21.847 10.670 1.00 92.50 98 ILE A N 1
ATOM 745 C CA . ILE A 1 98 ? 5.780 22.109 12.003 1.00 92.50 98 ILE A CA 1
ATOM 746 C C . ILE A 1 98 ? 4.683 21.850 13.026 1.00 92.50 98 ILE A C 1
ATOM 748 O O . ILE A 1 98 ? 3.600 22.433 12.955 1.00 92.50 98 ILE A O 1
ATOM 752 N N . ARG A 1 99 ? 4.984 20.995 14.008 1.00 90.12 99 ARG A N 1
ATOM 753 C CA . ARG A 1 99 ? 4.010 20.538 15.001 1.00 90.12 99 ARG A CA 1
ATOM 754 C C . ARG A 1 99 ? 4.527 20.639 16.427 1.00 90.12 99 ARG A C 1
ATOM 756 O O . ARG A 1 99 ? 5.713 20.423 16.702 1.00 90.12 99 ARG A O 1
ATOM 763 N N . GLN A 1 100 ? 3.611 20.879 17.355 1.00 87.56 100 GLN A N 1
ATOM 764 C CA . GLN A 1 100 ? 3.855 20.809 18.791 1.00 87.56 100 GLN A CA 1
ATOM 765 C C . GLN A 1 100 ? 2.747 19.978 19.433 1.00 87.56 100 GLN A C 1
ATOM 767 O O . GLN A 1 100 ? 1.579 20.222 19.183 1.00 87.56 100 GLN A O 1
ATOM 772 N N . LYS A 1 101 ? 3.113 18.969 20.237 1.00 81.31 101 LYS A N 1
ATOM 773 C CA . LYS A 1 101 ? 2.148 18.038 20.859 1.00 81.31 101 LYS A CA 1
ATOM 774 C C . LYS A 1 101 ? 1.130 17.448 19.857 1.00 81.31 101 LYS A C 1
ATOM 776 O O . LYS A 1 101 ? -0.043 17.333 20.168 1.00 81.31 101 LYS A O 1
ATOM 781 N N . ASN A 1 102 ? 1.598 17.082 18.661 1.00 72.19 102 ASN A N 1
ATOM 782 C CA . ASN A 1 102 ? 0.798 16.563 17.538 1.00 72.19 102 ASN A CA 1
ATOM 783 C C . ASN A 1 102 ? -0.213 17.539 16.906 1.00 72.19 102 ASN A C 1
ATOM 785 O O . ASN A 1 102 ? -0.864 17.166 15.934 1.00 72.19 102 ASN A O 1
ATOM 789 N N . GLU A 1 103 ? -0.272 18.793 17.354 1.00 82.19 103 GLU A N 1
ATOM 790 C CA . GLU A 1 103 ? -1.031 19.852 16.688 1.00 82.19 103 GLU A CA 1
ATOM 791 C C . GLU A 1 103 ? -0.157 20.566 15.656 1.00 82.19 103 GLU A C 1
ATOM 793 O O . GLU A 1 103 ? 1.008 20.894 15.913 1.00 82.19 103 GLU A O 1
ATOM 798 N N . GLU A 1 104 ? -0.713 20.787 14.465 1.00 87.00 104 GLU A N 1
ATOM 799 C CA . GLU A 1 104 ? -0.035 21.516 13.399 1.00 87.00 104 GLU A CA 1
ATOM 800 C C . GLU A 1 104 ? -0.083 23.023 13.653 1.00 87.00 104 GLU A C 1
ATOM 802 O O . GLU A 1 104 ? -1.151 23.615 13.769 1.00 87.00 104 GLU A O 1
ATOM 807 N N . ILE A 1 105 ? 1.097 23.641 13.723 1.00 89.75 105 ILE A N 1
ATOM 808 C CA . ILE A 1 105 ? 1.247 25.090 13.885 1.00 89.75 105 ILE A CA 1
ATOM 809 C C . ILE A 1 105 ? 1.221 25.760 12.514 1.00 89.75 105 ILE A C 1
ATOM 811 O O . ILE A 1 105 ? 0.558 26.778 12.316 1.00 89.75 105 ILE A O 1
ATOM 815 N N . CYS A 1 106 ? 1.980 25.210 11.566 1.00 89.62 106 CYS A N 1
ATOM 816 C CA . CYS A 1 106 ? 1.989 25.668 10.187 1.00 89.62 106 CYS A CA 1
ATOM 817 C C . CYS A 1 106 ? 2.556 24.607 9.243 1.00 89.62 106 CYS A C 1
ATOM 819 O O . CYS A 1 106 ? 3.345 23.748 9.644 1.00 89.62 106 CYS A O 1
ATOM 821 N N . SER A 1 107 ? 2.204 24.755 7.968 1.00 90.69 107 SER A N 1
ATOM 822 C CA . SER A 1 107 ? 2.768 23.994 6.860 1.00 90.69 107 SER A CA 1
ATOM 823 C C . SER A 1 107 ? 3.137 24.918 5.707 1.00 90.69 107 SER A C 1
ATOM 825 O O . SER A 1 107 ? 2.447 25.908 5.459 1.00 90.69 107 SER A O 1
ATOM 827 N N . PHE A 1 108 ? 4.234 24.625 5.009 1.00 92.44 108 PHE A N 1
ATOM 828 C CA . PHE A 1 108 ? 4.705 25.447 3.892 1.00 92.44 108 PHE A CA 1
ATOM 829 C C . PHE A 1 108 ? 5.592 24.660 2.914 1.00 92.44 108 PHE A C 1
ATOM 831 O O . PHE A 1 108 ? 6.274 23.715 3.326 1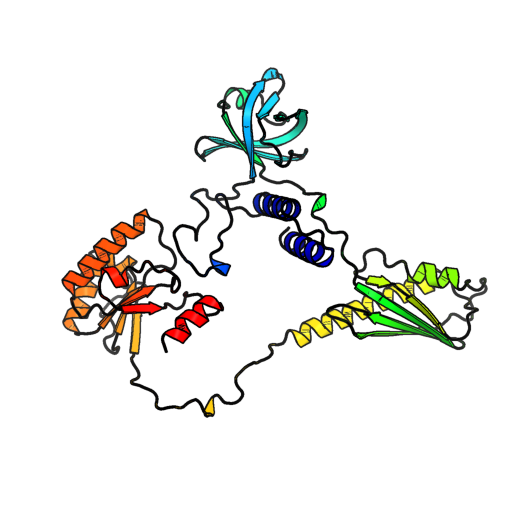.00 92.44 108 PHE A O 1
ATOM 838 N N . PRO A 1 109 ? 5.634 25.065 1.630 1.00 92.62 109 PRO A N 1
ATOM 839 C CA . PRO A 1 109 ? 6.589 24.532 0.671 1.00 92.62 109 PRO A CA 1
ATOM 840 C C . PRO A 1 109 ? 7.991 25.110 0.906 1.00 92.62 109 PRO A C 1
ATOM 842 O O . PRO A 1 109 ? 8.173 26.300 1.176 1.00 92.62 109 PRO A O 1
ATOM 845 N N . VAL A 1 110 ? 9.008 24.276 0.744 1.00 92.12 110 VAL A N 1
ATOM 846 C CA . VAL A 1 110 ? 10.412 24.646 0.879 1.00 92.12 110 VAL A CA 1
ATOM 847 C C . VAL A 1 110 ? 10.877 25.354 -0.388 1.00 92.12 110 VAL A C 1
ATOM 849 O O . VAL A 1 110 ? 10.880 24.797 -1.483 1.00 92.12 110 VAL A O 1
ATOM 852 N N . GLY A 1 111 ? 11.309 26.602 -0.240 1.00 89.69 111 GLY A N 1
ATOM 853 C CA . GLY A 1 111 ? 11.846 27.415 -1.327 1.00 89.69 111 GLY A CA 1
ATOM 854 C C . GLY A 1 111 ? 13.360 27.281 -1.502 1.00 89.69 111 GLY A C 1
ATOM 855 O O . GLY A 1 111 ? 13.838 27.159 -2.632 1.00 89.69 111 GLY A O 1
ATOM 856 N N . LYS A 1 112 ? 14.129 27.336 -0.405 1.00 89.94 112 LYS A N 1
ATOM 857 C CA . LYS A 1 112 ? 15.602 27.219 -0.407 1.00 89.94 112 LYS A CA 1
ATOM 858 C C . LYS A 1 112 ? 16.097 26.452 0.812 1.00 89.94 112 LYS A C 1
ATOM 860 O O . LYS A 1 112 ? 15.461 26.495 1.865 1.00 89.94 112 LYS A O 1
ATOM 865 N N . ILE A 1 113 ? 17.245 25.799 0.647 1.00 92.12 113 ILE A N 1
ATOM 866 C CA . ILE A 1 113 ? 17.815 24.870 1.622 1.00 92.12 113 ILE A CA 1
ATOM 867 C C . ILE A 1 113 ? 19.312 25.119 1.730 1.00 92.12 113 ILE A C 1
ATOM 869 O O . ILE A 1 113 ? 19.984 25.314 0.717 1.00 92.12 113 ILE A O 1
ATOM 873 N N . HIS A 1 114 ? 19.813 25.118 2.960 1.00 90.56 114 HIS A N 1
ATOM 874 C CA . HIS A 1 114 ? 21.239 25.085 3.255 1.00 90.56 114 HIS A CA 1
ATOM 875 C C . HIS A 1 114 ? 21.503 23.941 4.229 1.00 90.56 114 HIS A C 1
ATOM 877 O O . HIS A 1 114 ? 20.938 23.918 5.323 1.00 90.56 114 HIS A O 1
ATOM 883 N N . GLU A 1 115 ? 22.331 22.991 3.815 1.00 89.19 115 GLU A N 1
ATOM 884 C CA . GLU A 1 115 ? 22.705 21.833 4.619 1.00 89.19 115 GLU A CA 1
ATOM 885 C C . GLU A 1 115 ? 23.999 22.112 5.388 1.00 89.19 115 GLU A C 1
ATOM 887 O O . GLU A 1 115 ? 24.945 22.694 4.853 1.00 89.19 115 GLU A O 1
ATOM 892 N N . ALA A 1 116 ? 24.029 21.697 6.651 1.00 87.06 116 ALA A N 1
ATOM 893 C CA . ALA A 1 116 ? 25.211 21.683 7.494 1.00 87.06 116 ALA A CA 1
ATOM 894 C C . ALA A 1 116 ? 25.256 20.362 8.287 1.00 87.06 116 ALA A C 1
ATOM 896 O O . ALA A 1 116 ? 24.215 19.743 8.520 1.00 87.06 116 ALA A O 1
ATOM 897 N N . PRO A 1 117 ? 26.429 19.913 8.761 1.00 83.94 117 PRO A N 1
ATOM 898 C CA . PRO A 1 117 ? 26.518 18.696 9.565 1.00 83.94 117 PRO A CA 1
ATOM 899 C C . PRO A 1 117 ? 25.564 18.737 10.775 1.00 83.94 117 PRO A C 1
ATOM 901 O O . PRO A 1 117 ? 25.656 19.623 11.625 1.00 83.94 117 PRO A O 1
ATOM 904 N N . GLY A 1 118 ? 24.608 17.802 10.826 1.00 85.75 118 GLY A N 1
ATOM 905 C CA . GLY A 1 118 ? 23.607 17.694 11.898 1.00 85.75 118 GLY A CA 1
ATOM 906 C C . GLY A 1 118 ? 22.513 18.773 11.911 1.00 85.75 118 GLY A C 1
ATOM 907 O O . GLY A 1 118 ? 21.755 18.860 12.885 1.00 85.75 118 GLY A O 1
ATOM 908 N N . SER A 1 119 ? 22.415 19.622 10.879 1.00 91.12 119 SER A N 1
ATOM 909 C CA . SER A 1 119 ? 21.330 20.602 10.778 1.00 91.12 119 SER A CA 1
ATOM 910 C C . SER A 1 119 ? 21.007 21.040 9.351 1.00 91.12 119 SER A C 1
ATOM 912 O O . SER A 1 119 ? 21.867 21.123 8.483 1.00 91.12 119 SER A O 1
ATOM 914 N N . VAL A 1 120 ? 19.749 21.400 9.119 1.00 92.50 120 VAL A N 1
ATOM 915 C CA . VAL A 1 120 ? 19.280 21.914 7.830 1.00 92.50 120 VAL A CA 1
ATOM 916 C C . VAL A 1 120 ? 18.568 23.239 8.050 1.00 92.50 120 VAL A C 1
ATOM 918 O O . VAL A 1 120 ? 17.663 23.340 8.879 1.00 92.50 120 VAL A O 1
ATOM 921 N N . THR A 1 121 ? 18.951 24.267 7.300 1.00 93.12 121 THR A N 1
ATOM 922 C CA . THR A 1 121 ? 18.236 25.544 7.267 1.00 93.12 121 THR A CA 1
ATOM 923 C C . THR A 1 121 ? 17.251 25.565 6.107 1.00 93.12 121 THR A C 1
ATOM 925 O O . THR A 1 121 ? 17.635 25.437 4.945 1.00 93.12 121 THR A O 1
ATOM 928 N N . LEU A 1 122 ? 15.981 25.792 6.430 1.00 93.31 122 LEU A N 1
ATOM 929 C CA . LEU A 1 122 ? 14.859 25.864 5.503 1.00 93.31 122 LEU A CA 1
ATOM 930 C C . LEU A 1 122 ? 14.400 27.316 5.331 1.00 93.31 122 LEU A C 1
ATOM 932 O O . LEU A 1 122 ? 14.346 28.080 6.300 1.00 93.31 122 LEU A O 1
ATOM 936 N N . LYS A 1 123 ? 14.024 27.680 4.102 1.00 91.19 123 LYS A N 1
ATOM 937 C CA . LYS A 1 123 ? 13.341 28.940 3.773 1.00 91.19 123 LYS A CA 1
ATOM 938 C C . LYS A 1 123 ? 12.077 28.663 2.974 1.00 91.19 123 LYS A C 1
ATOM 940 O O . LYS A 1 123 ? 12.083 27.780 2.122 1.00 91.19 123 LYS A O 1
ATOM 945 N N . GLY A 1 124 ? 11.036 29.463 3.183 1.00 85.50 124 GLY A N 1
ATOM 946 C CA . GLY A 1 124 ? 9.759 29.336 2.465 1.00 85.50 124 GLY A CA 1
ATOM 947 C C . GLY A 1 124 ? 8.553 29.819 3.269 1.00 85.50 124 GLY A C 1
ATOM 948 O O . GLY A 1 124 ? 7.517 30.124 2.692 1.00 85.50 124 GLY A O 1
ATOM 949 N N . LEU A 1 125 ? 8.706 29.947 4.590 1.00 90.31 125 LEU A N 1
ATOM 950 C CA . LEU A 1 125 ? 7.679 30.485 5.475 1.00 90.31 125 LEU A CA 1
ATOM 951 C C . LEU A 1 125 ? 7.772 32.017 5.584 1.00 90.31 125 LEU A C 1
ATOM 953 O O . LEU A 1 125 ? 8.866 32.585 5.592 1.00 90.31 125 LEU A O 1
ATOM 957 N N . HIS A 1 126 ? 6.621 32.680 5.709 1.00 87.62 126 HIS A N 1
ATOM 958 C CA . HIS A 1 126 ? 6.543 34.128 5.908 1.00 87.62 126 HIS A CA 1
ATOM 959 C C . HIS A 1 126 ? 7.178 34.559 7.252 1.00 87.62 126 HIS A C 1
ATOM 961 O O . HIS A 1 126 ? 6.915 33.905 8.268 1.00 87.62 126 HIS A O 1
ATOM 967 N N . PRO A 1 127 ? 7.953 35.666 7.308 1.00 88.19 127 PRO A N 1
ATOM 968 C CA . PRO A 1 127 ? 8.603 36.160 8.530 1.00 88.19 127 PRO A CA 1
ATOM 969 C C . PRO A 1 127 ? 7.698 36.243 9.769 1.00 88.19 127 PRO A C 1
ATOM 971 O O . PRO A 1 127 ? 8.097 35.802 10.845 1.00 88.19 127 PRO A O 1
ATOM 974 N N . ASP A 1 128 ? 6.461 36.722 9.616 1.00 87.81 128 ASP A N 1
ATOM 975 C CA . ASP A 1 128 ? 5.509 36.877 10.733 1.00 87.81 128 ASP A CA 1
ATOM 976 C C . ASP A 1 128 ? 5.035 35.553 11.341 1.00 87.81 128 ASP A C 1
ATOM 978 O O . ASP A 1 128 ? 4.555 35.517 12.473 1.00 87.81 128 ASP A O 1
ATOM 982 N N . MET A 1 129 ? 5.132 34.460 10.586 1.00 87.06 129 MET A N 1
ATOM 983 C CA . MET A 1 129 ? 4.836 33.123 11.096 1.00 87.06 129 MET A CA 1
ATOM 984 C C . MET A 1 129 ? 6.063 32.531 11.784 1.00 87.06 129 MET A C 1
ATOM 986 O O . MET A 1 129 ? 5.917 31.838 12.785 1.00 87.06 129 MET A O 1
ATOM 990 N N . ILE A 1 130 ? 7.271 32.859 11.305 1.00 89.50 130 ILE A N 1
ATOM 991 C CA . ILE A 1 130 ? 8.535 32.415 11.909 1.00 89.50 130 ILE A CA 1
ATOM 992 C C . ILE A 1 130 ? 8.679 32.947 13.339 1.00 89.50 130 ILE A C 1
ATOM 994 O O . ILE A 1 130 ? 9.116 32.208 14.216 1.00 89.50 130 ILE A O 1
ATOM 998 N N . THR A 1 131 ? 8.276 34.193 13.604 1.00 87.31 131 THR A N 1
ATOM 999 C CA . THR A 1 131 ? 8.342 34.788 14.955 1.00 87.31 131 THR A CA 1
ATOM 1000 C C . THR A 1 131 ? 7.458 34.078 15.982 1.00 87.31 131 THR A C 1
ATOM 1002 O O . THR A 1 131 ? 7.719 34.180 17.178 1.00 87.31 131 THR A O 1
ATOM 1005 N N . LYS A 1 132 ? 6.435 33.346 15.527 1.00 87.81 132 LYS A N 1
ATOM 1006 C CA . LYS A 1 132 ? 5.489 32.603 16.371 1.00 87.81 132 LYS A CA 1
ATOM 1007 C C . LYS A 1 132 ? 5.890 31.140 16.570 1.00 87.81 132 LYS A C 1
ATOM 1009 O O . LYS A 1 132 ? 5.195 30.419 17.282 1.00 87.81 132 LYS A O 1
ATOM 1014 N N . LEU A 1 133 ? 6.976 30.682 15.940 1.00 90.25 133 LEU A N 1
ATOM 1015 C CA . LEU A 1 133 ? 7.393 29.287 16.020 1.00 90.25 133 LEU A CA 1
ATOM 1016 C C . LEU A 1 133 ? 8.014 28.968 17.388 1.00 90.25 133 LEU A C 1
ATOM 1018 O O . LEU A 1 133 ? 8.999 29.597 17.782 1.00 90.25 133 LEU A O 1
ATOM 1022 N N . PRO A 1 134 ? 7.506 27.949 18.100 1.00 88.81 134 PRO A N 1
ATOM 1023 C CA . PRO A 1 134 ? 8.110 27.514 19.343 1.00 88.81 134 PRO A CA 1
ATOM 1024 C C . PRO A 1 134 ? 9.435 26.793 19.077 1.00 88.81 134 PRO A C 1
ATOM 1026 O O . PRO A 1 134 ? 9.553 25.943 18.190 1.00 88.81 134 PRO A O 1
ATOM 1029 N N . MET A 1 135 ? 10.443 27.090 19.898 1.00 89.50 135 MET A N 1
ATOM 1030 C CA . MET A 1 135 ? 11.690 26.323 19.906 1.00 89.50 135 MET A CA 1
ATOM 1031 C C . MET A 1 135 ? 11.410 24.859 20.264 1.00 89.50 135 MET A C 1
ATOM 1033 O O . MET A 1 135 ? 10.509 24.564 21.051 1.00 89.50 135 MET A O 1
ATOM 1037 N N . LYS A 1 136 ? 12.197 23.932 19.703 1.00 89.88 136 LYS A N 1
ATOM 1038 C CA . LYS A 1 136 ? 12.016 22.474 19.842 1.00 89.88 136 LYS A CA 1
ATOM 1039 C C . LYS A 1 136 ? 10.702 21.917 19.269 1.00 89.88 136 LYS A C 1
ATOM 1041 O O . LYS A 1 136 ? 10.412 20.740 19.492 1.00 89.88 136 LYS A O 1
ATOM 1046 N N . ALA A 1 137 ? 9.930 22.699 18.509 1.00 91.50 137 ALA A N 1
ATOM 1047 C CA . ALA A 1 137 ? 8.823 22.151 17.726 1.00 91.50 137 ALA A CA 1
ATOM 1048 C C . ALA A 1 137 ? 9.340 21.076 16.761 1.00 91.50 137 ALA A C 1
ATOM 1050 O O . ALA A 1 137 ? 10.444 21.197 16.225 1.00 91.50 137 ALA A O 1
ATOM 1051 N N . SER A 1 138 ? 8.559 20.016 16.565 1.00 92.56 138 SER A N 1
ATOM 1052 C CA . SER A 1 138 ? 8.942 18.908 15.689 1.00 92.56 138 SER A CA 1
ATOM 1053 C C . SER A 1 138 ? 8.654 19.254 14.235 1.00 92.56 138 SER A C 1
ATOM 1055 O O . SER A 1 138 ? 7.632 19.865 13.931 1.00 92.56 138 SER A O 1
ATOM 1057 N N . VAL A 1 139 ? 9.560 18.851 13.350 1.00 92.31 139 VAL A N 1
ATOM 1058 C CA . VAL A 1 139 ? 9.493 19.146 11.918 1.00 92.31 139 VAL A CA 1
ATOM 1059 C C . VAL A 1 139 ? 9.283 17.850 11.147 1.00 92.31 139 VAL A C 1
ATOM 1061 O O . VAL A 1 139 ? 10.030 16.884 11.338 1.00 92.31 139 VAL A O 1
ATOM 1064 N N . TYR A 1 140 ? 8.269 17.844 10.287 1.00 90.88 140 TYR A N 1
ATOM 1065 C CA . TYR A 1 140 ? 7.837 16.696 9.501 1.00 90.88 140 TYR A CA 1
ATOM 1066 C C . TYR A 1 140 ? 7.920 16.998 8.005 1.00 90.88 140 TYR A C 1
ATOM 1068 O O . TYR A 1 140 ? 7.468 18.046 7.549 1.00 90.88 140 TYR A O 1
ATOM 1076 N N . LEU A 1 141 ? 8.491 16.062 7.254 1.00 91.00 141 LEU A N 1
ATOM 1077 C CA . LEU A 1 141 ? 8.555 16.056 5.799 1.00 91.00 141 LEU A CA 1
ATOM 1078 C C . LEU A 1 141 ? 7.317 15.356 5.241 1.00 91.00 141 LEU A C 1
ATOM 1080 O O . LEU A 1 141 ? 7.080 14.175 5.507 1.00 91.00 141 LEU A O 1
ATOM 1084 N N . MET A 1 142 ? 6.514 16.101 4.488 1.00 87.44 142 MET A N 1
ATOM 1085 C CA . MET A 1 142 ? 5.183 15.669 4.062 1.00 87.44 142 MET A CA 1
ATOM 1086 C C . MET A 1 142 ? 5.170 15.077 2.658 1.00 87.44 142 MET A C 1
ATOM 1088 O O . MET A 1 142 ? 4.239 14.361 2.314 1.00 87.44 142 MET A O 1
ATOM 1092 N N . ASN A 1 143 ? 6.165 15.367 1.832 1.00 86.75 143 ASN A N 1
ATOM 1093 C CA . ASN A 1 143 ? 6.418 14.742 0.538 1.00 86.75 143 ASN A CA 1
ATOM 1094 C C . ASN A 1 143 ? 7.918 14.847 0.242 1.00 86.75 143 ASN A C 1
ATOM 1096 O O . ASN A 1 143 ? 8.588 15.746 0.741 1.00 86.75 143 ASN A O 1
ATOM 1100 N N . HIS A 1 144 ? 8.428 13.889 -0.523 1.00 84.88 144 HIS A N 1
ATOM 1101 C CA . HIS A 1 144 ? 9.813 13.869 -0.964 1.00 84.88 144 HIS A CA 1
ATOM 1102 C C . HIS A 1 144 ? 9.948 12.893 -2.125 1.00 84.88 144 HIS A C 1
ATOM 1104 O O . HIS A 1 144 ? 9.376 11.797 -2.091 1.00 84.88 144 HIS A O 1
ATOM 1110 N N . GLU A 1 145 ? 10.706 13.284 -3.141 1.00 78.12 145 GLU A N 1
ATOM 1111 C CA . GLU A 1 145 ? 11.040 12.411 -4.257 1.00 78.12 145 GLU A CA 1
ATOM 1112 C C . GLU A 1 145 ? 12.373 11.706 -3.988 1.00 78.12 145 GLU A C 1
ATOM 1114 O O . GLU A 1 145 ? 13.445 12.308 -4.008 1.00 78.12 145 GLU A O 1
ATOM 1119 N N . PHE A 1 146 ? 12.305 10.401 -3.738 1.00 72.88 146 PHE A N 1
ATOM 1120 C CA . PHE A 1 146 ? 13.482 9.580 -3.481 1.00 72.88 146 PHE A CA 1
ATOM 1121 C C . PHE A 1 146 ? 14.079 9.108 -4.809 1.00 72.88 146 PHE A C 1
ATOM 1123 O O . PHE A 1 146 ? 13.638 8.106 -5.374 1.00 72.88 146 PHE A O 1
ATOM 1130 N N . LYS A 1 147 ? 15.094 9.829 -5.297 1.00 63.59 147 LYS A N 1
ATOM 1131 C CA . LYS A 1 147 ? 15.740 9.567 -6.598 1.00 63.59 147 LYS A CA 1
ATOM 1132 C C . LYS A 1 147 ? 16.365 8.169 -6.716 1.00 63.59 147 LYS A C 1
ATOM 1134 O O . LYS A 1 147 ? 16.393 7.620 -7.808 1.00 63.59 147 LYS A O 1
ATOM 1139 N N . ASP A 1 148 ? 16.774 7.567 -5.599 1.00 59.66 148 ASP A N 1
ATOM 1140 C CA . ASP A 1 148 ? 17.411 6.238 -5.561 1.00 59.66 148 ASP A CA 1
ATOM 1141 C C . ASP A 1 148 ? 16.415 5.056 -5.557 1.00 59.66 148 ASP A C 1
ATOM 1143 O O . ASP A 1 148 ? 16.834 3.901 -5.576 1.00 59.66 148 ASP A O 1
ATOM 1147 N N . ILE A 1 149 ? 15.102 5.308 -5.456 1.00 56.31 149 ILE A N 1
ATOM 1148 C CA . ILE A 1 149 ? 14.061 4.259 -5.327 1.00 56.31 149 ILE A CA 1
ATOM 1149 C C . ILE A 1 149 ? 13.299 4.061 -6.650 1.00 56.31 149 ILE A C 1
ATOM 1151 O O . ILE A 1 149 ? 12.368 3.258 -6.738 1.00 56.31 149 ILE A O 1
ATOM 1155 N N . ALA A 1 150 ? 13.688 4.776 -7.705 1.00 51.19 150 ALA A N 1
ATOM 1156 C CA . ALA A 1 150 ? 13.313 4.421 -9.064 1.00 51.19 150 ALA A CA 1
ATOM 1157 C C . ALA A 1 150 ? 14.294 3.336 -9.533 1.00 51.19 150 ALA A C 1
ATOM 1159 O O . ALA A 1 150 ? 15.436 3.669 -9.851 1.00 51.19 150 ALA A O 1
ATOM 1160 N N . PRO A 1 151 ? 13.917 2.042 -9.518 1.00 52.09 151 PRO A N 1
ATOM 1161 C CA . PRO A 1 151 ? 14.797 1.020 -10.050 1.00 52.09 151 PRO A CA 1
ATOM 1162 C C . PRO A 1 151 ? 15.035 1.320 -11.527 1.00 52.09 151 PRO A C 1
ATOM 1164 O O . PRO A 1 151 ? 14.092 1.619 -12.267 1.00 52.09 151 PRO A O 1
ATOM 1167 N N . ASP A 1 152 ? 16.289 1.198 -11.951 1.00 57.72 152 ASP A N 1
ATOM 1168 C CA . ASP A 1 152 ? 16.588 0.911 -13.344 1.00 57.72 152 ASP A CA 1
ATOM 1169 C C . ASP A 1 152 ? 15.768 -0.340 -13.683 1.00 57.72 152 ASP A C 1
ATOM 1171 O O . ASP A 1 152 ? 15.926 -1.381 -13.033 1.00 57.72 152 ASP A O 1
ATOM 1175 N N . LYS A 1 153 ? 14.744 -0.195 -14.534 1.00 64.06 153 LYS A N 1
ATOM 1176 C CA . LYS A 1 153 ? 13.718 -1.232 -14.703 1.00 64.06 153 LYS A CA 1
ATOM 1177 C C . LYS A 1 153 ? 14.434 -2.508 -15.129 1.00 64.06 153 LYS A C 1
ATOM 1179 O O . LYS A 1 153 ? 14.987 -2.545 -16.224 1.00 64.06 153 LYS A O 1
ATOM 1184 N N . ARG A 1 154 ? 14.446 -3.546 -14.282 1.00 71.00 154 ARG A N 1
ATOM 1185 C CA . ARG A 1 154 ? 15.050 -4.831 -14.652 1.00 71.00 154 ARG A CA 1
ATOM 1186 C C . ARG A 1 154 ? 14.352 -5.326 -15.910 1.00 71.00 154 ARG A C 1
ATOM 1188 O O . ARG A 1 154 ? 13.162 -5.632 -15.885 1.00 71.00 154 ARG A O 1
ATOM 1195 N N . LYS A 1 155 ? 15.111 -5.371 -16.995 1.00 84.00 155 LYS A N 1
ATOM 1196 C CA . LYS A 1 155 ? 14.625 -5.800 -18.295 1.00 84.00 155 LYS A CA 1
ATOM 1197 C C . LYS A 1 155 ? 14.658 -7.320 -18.397 1.00 84.00 155 LYS A C 1
ATOM 1199 O O . LYS A 1 155 ? 15.578 -7.966 -17.895 1.00 84.00 155 LYS A O 1
ATOM 1204 N N . THR A 1 156 ? 13.648 -7.879 -19.044 1.00 87.56 156 THR A N 1
ATOM 1205 C CA . THR A 1 156 ? 13.527 -9.307 -19.317 1.00 87.56 156 THR A CA 1
ATOM 1206 C C . THR A 1 156 ? 14.480 -9.678 -20.453 1.00 87.56 156 THR A C 1
ATOM 1208 O O . THR A 1 156 ? 14.391 -9.075 -21.525 1.00 87.56 156 THR A O 1
ATOM 1211 N N . PRO A 1 157 ? 15.407 -10.629 -20.248 1.00 90.50 157 PRO A N 1
ATOM 1212 C CA . PRO A 1 157 ? 16.330 -11.040 -21.292 1.00 90.50 157 PRO A CA 1
ATOM 1213 C C . PRO A 1 157 ? 15.591 -11.806 -22.391 1.00 90.50 157 PRO A C 1
ATOM 1215 O O . PRO A 1 157 ? 14.872 -12.773 -22.117 1.00 90.50 157 PRO A O 1
ATOM 1218 N N . VAL A 1 158 ? 15.803 -11.379 -23.631 1.00 94.56 158 VAL A N 1
ATOM 1219 C CA . VAL A 1 158 ? 15.227 -11.975 -24.835 1.00 94.56 158 VAL A CA 1
ATOM 1220 C C . VAL A 1 158 ? 16.315 -12.277 -25.855 1.00 94.56 158 VAL A C 1
ATOM 1222 O O . VAL A 1 158 ? 17.338 -11.589 -25.904 1.00 94.56 158 VAL A O 1
ATOM 1225 N N . ASN A 1 159 ? 16.065 -13.278 -26.686 1.00 95.75 159 ASN A N 1
ATOM 1226 C CA . ASN A 1 159 ? 16.847 -13.552 -27.882 1.00 95.75 159 ASN A CA 1
ATOM 1227 C C . ASN A 1 159 ? 15.999 -13.241 -29.108 1.00 95.75 159 ASN A C 1
ATOM 1229 O O . ASN A 1 159 ? 14.792 -13.472 -29.086 1.00 95.75 159 ASN A O 1
ATOM 1233 N N . ILE A 1 160 ? 16.642 -12.715 -30.145 1.00 95.44 160 ILE A N 1
ATOM 1234 C CA . ILE A 1 160 ? 16.011 -12.438 -31.435 1.00 95.44 160 ILE A CA 1
ATOM 1235 C C . ILE A 1 160 ? 16.689 -13.292 -32.498 1.00 95.44 160 ILE A C 1
ATOM 1237 O O . ILE A 1 160 ? 17.915 -13.415 -32.502 1.00 95.44 160 ILE A O 1
ATOM 1241 N N . SER A 1 161 ? 15.912 -13.843 -33.416 1.00 94.12 161 SER A N 1
ATOM 1242 C CA . SER A 1 161 ? 16.420 -14.517 -34.604 1.00 94.12 161 SER A CA 1
ATOM 1243 C C . SER A 1 161 ? 15.784 -13.911 -35.858 1.00 94.12 161 SER A C 1
ATOM 1245 O O . SER A 1 161 ? 14.639 -13.470 -35.837 1.00 94.12 161 SER A O 1
ATOM 1247 N N . LEU A 1 162 ? 16.587 -13.782 -36.916 1.00 91.69 162 LEU A N 1
ATOM 1248 C CA . LEU A 1 162 ? 16.188 -13.290 -38.233 1.00 91.69 162 LEU A CA 1
ATOM 1249 C C . LEU A 1 162 ? 16.610 -14.336 -39.270 1.00 91.69 162 LEU A C 1
ATOM 1251 O O . LEU A 1 162 ? 17.809 -14.522 -39.486 1.00 91.69 162 LEU A O 1
ATOM 1255 N N . ASP A 1 163 ? 15.646 -15.005 -39.900 1.00 91.38 163 ASP A N 1
ATOM 1256 C CA . ASP A 1 163 ? 15.851 -15.911 -41.035 1.00 91.38 163 ASP A CA 1
ATOM 1257 C C . ASP A 1 163 ? 15.513 -15.175 -42.335 1.00 91.38 163 ASP A C 1
ATOM 1259 O O . ASP A 1 163 ? 14.358 -14.841 -42.605 1.00 91.38 163 ASP A O 1
ATOM 1263 N N . ILE A 1 164 ? 16.550 -14.878 -43.114 1.00 88.00 164 ILE A N 1
ATOM 1264 C CA . ILE A 1 164 ? 16.468 -14.087 -44.340 1.00 88.00 164 ILE A CA 1
ATOM 1265 C C . ILE A 1 164 ? 16.523 -15.037 -45.536 1.00 88.00 164 ILE A C 1
ATOM 1267 O O . ILE A 1 164 ? 17.551 -15.679 -45.790 1.00 88.00 164 ILE A O 1
ATOM 1271 N N . LYS A 1 165 ? 15.425 -15.101 -46.293 1.00 84.88 165 LYS A N 1
ATOM 1272 C CA . LYS A 1 165 ? 15.304 -15.917 -47.506 1.00 84.88 165 LYS A CA 1
ATOM 1273 C C . LYS A 1 165 ? 14.696 -15.096 -48.627 1.00 84.88 165 LYS A C 1
ATOM 1275 O O . LYS A 1 165 ? 13.547 -14.682 -48.524 1.00 84.88 165 LYS A O 1
ATOM 1280 N N . ASP A 1 166 ? 15.466 -14.935 -49.699 1.00 80.56 166 ASP A N 1
ATOM 1281 C CA . ASP A 1 166 ? 15.070 -14.213 -50.906 1.00 80.56 166 ASP A CA 1
ATOM 1282 C C . ASP A 1 166 ? 14.517 -12.815 -50.568 1.00 80.56 166 ASP A C 1
ATOM 1284 O O . ASP A 1 166 ? 15.269 -11.918 -50.180 1.00 80.56 166 ASP A O 1
ATOM 1288 N N . ASP A 1 167 ? 13.197 -12.668 -50.651 1.00 83.19 167 ASP A N 1
ATOM 1289 C CA . ASP A 1 167 ? 12.468 -11.410 -50.534 1.00 83.19 167 ASP A CA 1
ATOM 1290 C C . ASP A 1 167 ? 11.745 -11.293 -49.177 1.00 83.19 167 ASP A C 1
ATOM 1292 O O . ASP A 1 167 ? 10.958 -10.373 -48.971 1.00 83.19 167 ASP A O 1
ATOM 1296 N N . LEU A 1 168 ? 11.983 -12.227 -48.249 1.00 87.56 168 LEU A N 1
ATOM 1297 C CA . LEU A 1 168 ? 11.256 -12.351 -46.987 1.00 87.56 168 LEU A CA 1
ATOM 1298 C C . LEU A 1 168 ? 12.215 -12.444 -45.794 1.00 87.56 168 LEU A C 1
ATOM 1300 O O . LEU A 1 168 ? 13.195 -13.196 -45.806 1.00 87.56 168 LEU A O 1
ATOM 1304 N N . ILE A 1 169 ? 11.890 -11.721 -44.723 1.00 89.25 169 ILE A N 1
ATOM 1305 C CA . ILE A 1 169 ? 12.519 -11.887 -43.411 1.00 89.25 169 ILE A CA 1
ATOM 1306 C C . ILE A 1 169 ? 11.496 -12.478 -42.455 1.00 89.25 169 ILE A C 1
ATOM 1308 O O . ILE A 1 169 ? 10.502 -11.830 -42.133 1.00 89.25 169 ILE A O 1
ATOM 1312 N N . LYS A 1 170 ? 11.776 -13.678 -41.948 1.00 92.56 170 LYS A N 1
ATOM 1313 C CA . LYS A 1 170 ? 11.076 -14.213 -40.779 1.00 92.56 170 LYS A CA 1
ATOM 1314 C C . LYS A 1 170 ? 11.834 -13.804 -39.536 1.00 92.56 170 LYS A C 1
ATOM 1316 O O . LYS A 1 170 ? 13.037 -14.052 -39.439 1.00 92.56 170 LYS A O 1
ATOM 1321 N N . ALA A 1 171 ? 11.152 -13.148 -38.615 1.00 94.12 171 ALA A N 1
ATOM 1322 C CA . ALA A 1 171 ? 11.768 -12.647 -37.409 1.00 94.12 171 ALA A CA 1
ATOM 1323 C C . ALA A 1 171 ? 11.034 -13.179 -36.186 1.00 94.12 171 ALA A C 1
ATOM 1325 O O . ALA A 1 171 ? 9.811 -13.096 -36.105 1.00 94.12 171 ALA A O 1
ATOM 1326 N N . ASP A 1 172 ? 11.792 -13.678 -35.219 1.00 94.88 172 ASP A N 1
ATOM 1327 C CA . ASP A 1 172 ? 11.250 -14.210 -33.981 1.00 94.88 172 ASP A CA 1
ATOM 1328 C C . ASP A 1 172 ? 11.956 -13.640 -32.752 1.00 94.88 172 ASP A C 1
ATOM 1330 O O . ASP A 1 172 ? 13.129 -13.254 -32.782 1.00 94.88 172 ASP A O 1
ATOM 1334 N N . ILE A 1 173 ? 11.212 -13.557 -31.653 1.00 95.56 173 ILE A N 1
ATOM 1335 C CA . ILE A 1 173 ? 11.693 -13.081 -30.360 1.00 95.56 173 ILE A CA 1
ATOM 1336 C C . ILE A 1 173 ? 11.223 -14.022 -29.254 1.00 95.56 173 ILE A C 1
ATOM 1338 O O . ILE A 1 173 ? 10.058 -14.415 -29.191 1.00 95.56 173 ILE A O 1
ATOM 1342 N N . LYS A 1 174 ? 12.137 -14.375 -28.347 1.00 95.19 174 LYS A N 1
ATOM 1343 C CA . LYS A 1 174 ? 11.870 -15.333 -27.271 1.00 95.19 174 LYS A CA 1
ATOM 1344 C C . LYS A 1 174 ? 12.411 -14.877 -25.929 1.00 95.19 174 LYS A C 1
ATOM 1346 O O . LYS A 1 174 ? 13.565 -14.460 -25.828 1.00 95.19 174 LYS A O 1
ATOM 1351 N N . VAL A 1 175 ? 11.618 -15.049 -24.875 1.00 93.19 175 VAL A N 1
ATOM 1352 C CA . VAL A 1 175 ? 12.058 -14.836 -23.489 1.00 93.19 175 VAL A CA 1
ATOM 1353 C C . VAL A 1 175 ? 12.950 -15.988 -23.027 1.00 93.19 175 VAL A C 1
ATOM 1355 O O . VAL A 1 175 ? 12.550 -17.153 -23.041 1.00 93.19 175 VAL A O 1
ATOM 1358 N N . VAL A 1 176 ? 14.160 -15.650 -22.576 1.00 89.00 176 VAL A N 1
ATOM 1359 C CA . VAL A 1 176 ? 15.206 -16.627 -22.220 1.00 89.00 176 VAL A CA 1
ATOM 1360 C C . VAL A 1 176 ? 15.116 -17.073 -20.762 1.00 89.00 176 VAL A C 1
ATOM 1362 O O . VAL A 1 176 ? 15.493 -18.193 -20.429 1.00 89.00 176 VAL A O 1
ATOM 1365 N N . SER A 1 177 ? 14.672 -16.191 -19.866 1.00 80.94 177 SER A N 1
ATOM 1366 C CA . SER A 1 177 ? 14.588 -16.505 -18.438 1.00 80.94 177 SER A CA 1
ATOM 1367 C C . SER A 1 177 ? 13.566 -15.637 -17.711 1.00 80.94 177 SER A C 1
ATOM 1369 O O . SER A 1 177 ? 13.212 -14.549 -18.169 1.00 80.94 177 SER A O 1
ATOM 1371 N N . GLY A 1 178 ? 13.132 -16.111 -16.543 1.00 78.81 178 GLY A N 1
ATOM 1372 C CA . GLY A 1 178 ? 12.131 -15.454 -15.707 1.00 78.81 178 GLY A CA 1
ATOM 1373 C C . GLY A 1 178 ? 10.785 -16.174 -15.739 1.00 78.81 178 GLY A C 1
ATOM 1374 O O . GLY A 1 178 ? 10.686 -17.303 -16.207 1.00 78.81 178 GLY A O 1
ATOM 1375 N N . MET A 1 179 ? 9.757 -15.511 -15.211 1.00 74.12 179 MET A N 1
ATOM 1376 C CA . MET A 1 179 ? 8.408 -16.076 -15.070 1.00 74.12 179 MET A CA 1
ATOM 1377 C C . MET A 1 179 ? 7.756 -16.398 -16.421 1.00 74.12 179 MET A C 1
ATOM 1379 O O . MET A 1 179 ? 7.098 -17.418 -16.545 1.00 74.12 179 MET A O 1
ATOM 1383 N N . ASN A 1 180 ? 8.036 -15.583 -17.440 1.00 82.62 180 ASN A N 1
ATOM 1384 C CA . ASN A 1 180 ? 7.523 -15.758 -18.802 1.00 82.62 180 ASN A CA 1
ATOM 1385 C C . ASN A 1 180 ? 8.536 -16.492 -19.698 1.00 82.62 180 ASN A C 1
ATOM 1387 O O . ASN A 1 180 ? 8.601 -16.259 -20.901 1.00 82.62 180 ASN A O 1
ATOM 1391 N N . SER A 1 181 ? 9.429 -17.298 -19.111 1.00 86.56 181 SER A N 1
ATOM 1392 C CA . SER A 1 181 ? 10.427 -18.044 -19.879 1.00 86.56 181 SER A CA 1
ATOM 1393 C C . SER A 1 181 ? 9.736 -18.967 -20.875 1.00 86.56 181 SER A C 1
ATOM 1395 O O . SER A 1 181 ? 8.930 -19.805 -20.484 1.00 86.56 181 SER A O 1
ATOM 1397 N N . GLY A 1 182 ? 10.104 -18.854 -22.149 1.00 85.44 182 GLY A N 1
ATOM 1398 C CA . GLY A 1 182 ? 9.480 -19.619 -23.224 1.00 85.44 182 GLY A CA 1
ATOM 1399 C C . GLY A 1 182 ? 8.440 -18.853 -24.037 1.00 85.44 182 GLY A C 1
ATOM 1400 O O . GLY A 1 182 ? 8.199 -19.290 -25.159 1.00 85.44 182 GLY A O 1
ATOM 1401 N N . SER A 1 183 ? 7.916 -17.716 -23.554 1.00 90.12 183 SER A N 1
ATOM 1402 C CA . SER A 1 183 ? 7.044 -16.848 -24.361 1.00 90.12 183 SER A CA 1
ATOM 1403 C C . SER A 1 183 ? 7.761 -16.423 -25.643 1.00 90.12 183 SER A C 1
ATOM 1405 O O . SER A 1 183 ? 8.962 -16.111 -25.628 1.00 90.12 183 SER A O 1
ATOM 1407 N N . PHE A 1 184 ? 7.022 -16.457 -26.745 1.00 93.00 184 PHE A N 1
ATOM 1408 C CA . PHE A 1 184 ? 7.545 -16.409 -28.103 1.00 93.00 184 PHE A CA 1
ATOM 1409 C C . PHE A 1 184 ? 6.595 -15.619 -28.998 1.00 93.00 184 PHE A C 1
ATOM 1411 O O . PHE A 1 184 ? 5.384 -15.732 -28.849 1.00 93.00 184 PHE A O 1
ATOM 1418 N N . TYR A 1 185 ? 7.151 -14.854 -29.931 1.00 95.25 185 TYR A N 1
ATOM 1419 C CA . TYR A 1 185 ? 6.397 -14.175 -30.979 1.00 95.25 185 TYR A CA 1
ATOM 1420 C C . TYR A 1 185 ? 7.198 -14.216 -32.282 1.00 95.25 185 TYR A C 1
ATOM 1422 O O . TYR A 1 185 ? 8.422 -14.064 -32.253 1.00 95.25 185 TYR A O 1
ATOM 1430 N N . GLU A 1 186 ? 6.510 -14.415 -33.402 1.00 95.31 186 GLU A N 1
ATOM 1431 C CA . GLU A 1 186 ? 7.087 -14.487 -34.746 1.00 95.31 186 GLU A CA 1
ATOM 1432 C C . GLU A 1 186 ? 6.246 -13.656 -35.714 1.00 95.31 186 GLU A C 1
ATOM 1434 O O . GLU A 1 186 ? 5.016 -13.660 -35.645 1.00 95.31 186 GLU A O 1
ATOM 1439 N N . GLU A 1 187 ? 6.918 -12.956 -36.623 1.00 94.38 187 GLU A N 1
ATOM 1440 C CA . GLU A 1 187 ? 6.284 -12.177 -37.681 1.00 94.38 187 GLU A CA 1
ATOM 1441 C C . GLU A 1 187 ? 7.137 -12.213 -38.957 1.00 94.38 187 GLU A C 1
ATOM 1443 O O . GLU A 1 187 ? 8.367 -12.327 -38.909 1.00 94.38 187 GLU A O 1
ATOM 1448 N N . GLU A 1 188 ? 6.475 -12.137 -40.111 1.00 93.62 188 GLU A N 1
ATOM 1449 C CA . GLU A 1 188 ? 7.118 -12.126 -41.425 1.00 93.62 188 GLU A CA 1
ATOM 1450 C C . GLU A 1 188 ? 7.064 -10.722 -42.036 1.00 93.62 188 GLU A C 1
ATOM 1452 O O . GLU A 1 188 ? 6.051 -10.028 -41.939 1.00 93.62 188 GLU A O 1
ATOM 1457 N N . PHE A 1 189 ? 8.153 -10.312 -42.688 1.00 90.62 189 PHE A N 1
ATOM 1458 C CA . PHE A 1 189 ? 8.292 -8.992 -43.297 1.00 90.62 189 PHE A CA 1
ATOM 1459 C C . PHE A 1 189 ? 8.795 -9.105 -44.732 1.00 90.62 189 PHE A C 1
ATOM 1461 O O . PHE A 1 189 ? 9.835 -9.719 -44.984 1.00 90.62 189 PHE A O 1
ATOM 1468 N N . ASP A 1 190 ? 8.101 -8.441 -45.653 1.00 87.44 190 ASP A N 1
ATOM 1469 C CA . ASP A 1 190 ? 8.504 -8.362 -47.055 1.00 87.44 190 ASP A CA 1
ATOM 1470 C C . ASP A 1 190 ? 9.649 -7.356 -47.242 1.00 87.44 190 ASP A C 1
ATOM 1472 O O . ASP A 1 190 ? 9.574 -6.200 -46.808 1.00 87.44 190 ASP A O 1
ATOM 1476 N N . LEU A 1 191 ? 10.716 -7.785 -47.914 1.00 82.50 191 LEU A N 1
ATOM 1477 C CA . LEU A 1 191 ? 11.809 -6.916 -48.328 1.00 82.50 191 LEU A CA 1
ATOM 1478 C C . LEU A 1 191 ? 11.431 -6.158 -49.597 1.00 82.50 191 LEU A C 1
ATOM 1480 O O . LEU A 1 191 ? 11.046 -6.735 -50.612 1.00 82.50 191 LEU A O 1
ATOM 1484 N N . ASP A 1 192 ? 11.629 -4.842 -49.569 1.00 79.44 192 ASP A N 1
ATOM 1485 C CA . ASP A 1 192 ? 11.505 -4.023 -50.768 1.00 79.44 192 ASP A CA 1
ATOM 1486 C C . ASP A 1 192 ? 12.695 -4.273 -51.708 1.00 79.44 192 ASP A C 1
ATOM 1488 O O . ASP A 1 192 ? 13.781 -3.703 -51.560 1.00 79.44 192 ASP A O 1
ATOM 1492 N N . THR A 1 193 ? 12.474 -5.130 -52.705 1.00 72.19 193 THR A N 1
ATOM 1493 C CA . THR A 1 193 ? 13.463 -5.487 -53.732 1.00 72.19 193 THR A CA 1
ATOM 1494 C C . THR A 1 193 ? 13.845 -4.313 -54.640 1.00 72.19 193 THR A C 1
ATOM 1496 O O . THR A 1 193 ? 14.848 -4.393 -55.353 1.00 72.19 193 THR A O 1
ATOM 1499 N N . SER A 1 194 ? 13.104 -3.198 -54.594 1.00 73.56 194 SER A N 1
ATOM 1500 C CA . SER A 1 194 ? 13.411 -1.975 -55.346 1.00 73.56 194 SER A CA 1
ATOM 1501 C C . SER A 1 194 ? 14.412 -1.045 -54.645 1.00 73.56 194 SER A C 1
ATOM 1503 O O . SER A 1 194 ? 14.812 -0.022 -55.206 1.00 73.56 194 SER A O 1
ATOM 1505 N N . PHE A 1 195 ? 14.872 -1.391 -53.438 1.00 78.06 195 PHE A N 1
ATOM 1506 C CA . PHE A 1 195 ? 15.817 -0.571 -52.688 1.00 78.06 195 PHE A CA 1
ATOM 1507 C C . PHE A 1 195 ? 17.219 -0.550 -53.331 1.00 78.06 195 PHE A C 1
ATOM 1509 O O . PHE A 1 195 ? 17.993 -1.506 -53.259 1.00 78.06 195 PHE A O 1
ATOM 1516 N N . GLU A 1 196 ? 17.594 0.598 -53.901 1.00 73.19 196 GLU A N 1
ATOM 1517 C CA . GLU A 1 196 ? 18.890 0.810 -54.573 1.00 73.19 196 GLU A CA 1
ATOM 1518 C C . GLU A 1 196 ? 20.060 1.140 -53.617 1.00 73.19 196 GLU A C 1
ATOM 1520 O O . GLU A 1 196 ? 21.170 1.467 -54.049 1.00 73.19 196 GLU A O 1
ATOM 1525 N N . GLY A 1 197 ? 19.839 1.090 -52.301 1.00 75.62 197 GLY A N 1
ATOM 1526 C CA . GLY A 1 197 ? 20.867 1.394 -51.307 1.00 75.62 197 GLY A CA 1
ATOM 1527 C C . GLY A 1 197 ? 21.909 0.285 -51.125 1.00 75.62 197 GLY A C 1
ATOM 1528 O O . GLY A 1 197 ? 21.794 -0.832 -51.632 1.00 75.62 197 GLY A O 1
ATOM 1529 N N . ARG A 1 198 ? 22.964 0.594 -50.357 1.00 78.00 198 ARG A N 1
ATOM 1530 C CA . ARG A 1 198 ? 23.954 -0.416 -49.952 1.00 78.00 198 ARG A CA 1
ATOM 1531 C C . ARG A 1 198 ? 23.325 -1.408 -48.976 1.00 78.00 198 ARG A C 1
ATOM 1533 O O . ARG A 1 198 ? 22.502 -1.015 -48.150 1.00 78.00 198 ARG A O 1
ATOM 1540 N N . ALA A 1 199 ? 23.766 -2.660 -49.054 1.00 81.19 199 ALA A N 1
ATOM 1541 C CA . ALA A 1 199 ? 23.430 -3.659 -48.055 1.00 81.19 199 ALA A CA 1
ATOM 1542 C C . ALA A 1 199 ? 23.931 -3.236 -46.668 1.00 81.19 199 ALA A C 1
ATOM 1544 O O . ALA A 1 199 ? 24.945 -2.539 -46.542 1.00 81.19 199 ALA A O 1
ATOM 1545 N N . LEU A 1 200 ? 23.187 -3.620 -45.635 1.00 83.31 200 LEU A N 1
ATOM 1546 C CA . LEU A 1 200 ? 23.574 -3.382 -44.255 1.00 83.31 200 LEU A CA 1
ATOM 1547 C C . LEU A 1 200 ? 24.577 -4.444 -43.809 1.00 83.31 200 LEU A C 1
ATOM 1549 O O . LEU A 1 200 ? 24.340 -5.635 -43.963 1.00 83.31 200 LEU A O 1
ATOM 1553 N N . GLU A 1 201 ? 25.667 -3.992 -43.195 1.00 85.62 201 GLU A N 1
ATOM 1554 C CA . GLU A 1 201 ? 26.617 -4.876 -42.519 1.00 85.62 201 GLU A CA 1
ATOM 1555 C C . GLU A 1 201 ? 25.943 -5.602 -41.341 1.00 85.62 201 GLU A C 1
ATOM 1557 O O . GLU A 1 201 ? 25.135 -5.006 -40.618 1.00 85.62 201 GLU A O 1
ATOM 1562 N N . GLU A 1 202 ? 26.327 -6.856 -41.086 1.00 83.88 202 GLU A N 1
ATOM 1563 C CA . GLU A 1 202 ? 25.757 -7.690 -40.012 1.00 83.88 202 GLU A CA 1
ATOM 1564 C C . GLU A 1 202 ? 25.807 -6.995 -38.639 1.00 83.88 202 GLU A C 1
ATOM 1566 O O . GLU A 1 202 ? 24.798 -6.902 -37.934 1.00 83.88 202 GLU A O 1
ATOM 1571 N N . ASP A 1 203 ? 26.952 -6.399 -38.292 1.00 86.44 203 ASP A N 1
ATOM 1572 C CA . ASP A 1 203 ? 27.138 -5.651 -37.042 1.00 86.44 203 ASP A CA 1
ATOM 1573 C C . ASP A 1 203 ? 26.156 -4.478 -36.913 1.00 86.44 203 ASP A C 1
ATOM 1575 O O . ASP A 1 203 ? 25.706 -4.106 -35.818 1.00 86.44 203 ASP A O 1
ATOM 1579 N N . ARG A 1 204 ? 25.786 -3.871 -38.047 1.00 86.69 204 ARG A N 1
ATOM 1580 C CA . ARG A 1 204 ? 24.822 -2.774 -38.067 1.00 86.69 204 ARG A CA 1
ATOM 1581 C C . ARG A 1 204 ? 23.416 -3.280 -37.777 1.00 86.69 204 ARG A C 1
ATOM 1583 O O . ARG A 1 204 ? 22.705 -2.599 -37.043 1.00 86.69 204 ARG A O 1
ATOM 1590 N N . ILE A 1 205 ? 23.034 -4.448 -38.285 1.00 86.94 205 ILE A N 1
ATOM 1591 C CA . ILE A 1 205 ? 21.737 -5.072 -37.992 1.00 86.94 205 ILE A CA 1
ATOM 1592 C C . ILE A 1 205 ? 21.671 -5.435 -36.504 1.00 86.94 205 ILE A C 1
ATOM 1594 O O . ILE A 1 205 ? 20.787 -4.955 -35.791 1.00 86.94 205 ILE A O 1
ATOM 1598 N N . ILE A 1 206 ? 22.673 -6.161 -35.996 1.00 89.19 206 ILE A N 1
ATOM 1599 C CA . ILE A 1 206 ? 22.748 -6.592 -34.590 1.00 89.19 206 ILE A CA 1
ATOM 1600 C C . ILE A 1 206 ? 22.676 -5.388 -33.640 1.00 89.19 206 ILE A C 1
ATOM 1602 O O . ILE A 1 206 ? 21.897 -5.380 -32.683 1.00 89.19 206 ILE A O 1
ATOM 1606 N N . SER A 1 207 ? 23.450 -4.332 -33.911 1.00 89.25 207 SER A N 1
ATOM 1607 C CA . SER A 1 207 ? 23.472 -3.137 -33.057 1.00 89.25 207 SER A CA 1
ATOM 1608 C C . SER A 1 207 ? 22.153 -2.361 -33.039 1.00 89.25 207 SER A C 1
ATOM 1610 O O . SER A 1 207 ? 21.877 -1.679 -32.052 1.00 89.25 207 SER A O 1
ATOM 1612 N N . GLN A 1 208 ? 21.334 -2.435 -34.093 1.00 89.94 208 GLN A N 1
ATOM 1613 C CA . GLN A 1 208 ? 20.008 -1.806 -34.104 1.00 89.94 208 GLN A CA 1
ATOM 1614 C C . GLN A 1 208 ? 18.969 -2.680 -33.405 1.00 89.94 208 GLN A C 1
ATOM 1616 O O . GLN A 1 208 ? 18.188 -2.146 -32.619 1.00 89.94 208 GLN A O 1
ATOM 1621 N N . MET A 1 209 ? 19.017 -4.002 -33.594 1.00 90.25 209 MET A N 1
ATOM 1622 C CA . MET A 1 209 ? 18.125 -4.946 -32.907 1.00 90.25 209 MET A CA 1
ATOM 1623 C C . MET A 1 209 ? 18.308 -4.905 -31.383 1.00 90.25 209 MET A C 1
ATOM 1625 O O . MET A 1 209 ? 17.333 -4.983 -30.641 1.00 90.25 209 MET A O 1
ATOM 1629 N N . LYS A 1 210 ? 19.532 -4.655 -30.894 1.00 91.38 210 LYS A N 1
ATOM 1630 C CA . LYS A 1 210 ? 19.808 -4.503 -29.453 1.00 91.38 210 LYS A CA 1
ATOM 1631 C C . LYS A 1 210 ? 19.268 -3.211 -28.818 1.00 91.38 210 LYS A C 1
ATOM 1633 O O . LYS A 1 210 ? 19.242 -3.104 -27.591 1.00 91.38 210 LYS A O 1
ATOM 1638 N N . LYS A 1 211 ? 18.817 -2.217 -29.596 1.00 89.69 211 LYS A N 1
ATOM 1639 C CA . LYS A 1 211 ? 18.319 -0.931 -29.063 1.00 89.69 211 LYS A CA 1
ATOM 1640 C C . LYS A 1 211 ? 16.856 -1.014 -28.650 1.00 89.69 211 LYS A C 1
ATOM 1642 O O . LYS A 1 211 ? 15.965 -0.505 -29.324 1.00 89.69 211 LYS A O 1
ATOM 1647 N N . THR A 1 212 ? 16.616 -1.603 -27.488 1.00 80.94 212 THR A N 1
ATOM 1648 C CA . THR A 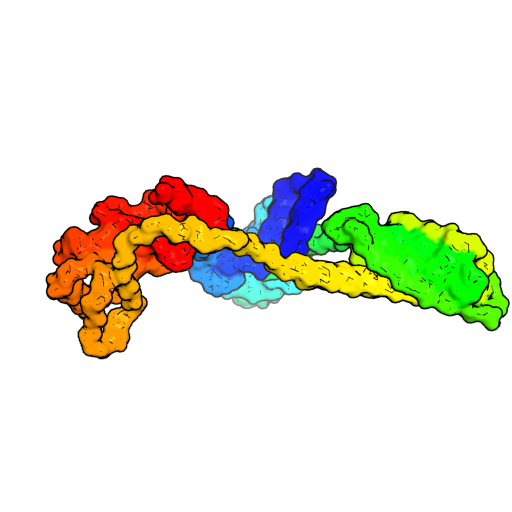1 212 ? 15.264 -1.792 -26.953 1.00 80.94 212 THR A CA 1
ATOM 1649 C C . THR A 1 212 ? 14.684 -0.569 -26.231 1.00 80.94 212 THR A C 1
ATOM 1651 O O . THR A 1 212 ? 13.514 -0.584 -25.862 1.00 80.94 212 THR A O 1
ATOM 1654 N N . GLY A 1 213 ? 15.451 0.515 -26.049 1.00 78.81 213 GLY A N 1
ATOM 1655 C CA . GLY A 1 213 ? 14.941 1.796 -25.531 1.00 78.81 213 GLY A CA 1
ATOM 1656 C C . GLY A 1 213 ? 14.200 1.665 -24.194 1.00 78.81 213 GLY A C 1
ATOM 1657 O O . GLY A 1 213 ? 14.749 1.110 -23.248 1.00 78.81 213 GLY A O 1
ATOM 1658 N N . GLU A 1 214 ? 12.956 2.144 -24.136 1.00 75.44 214 GLU A N 1
ATOM 1659 C CA . GLU A 1 214 ? 12.080 2.094 -22.949 1.00 75.44 214 GLU A CA 1
ATOM 1660 C C . GLU A 1 214 ? 11.276 0.787 -22.804 1.00 75.44 214 GLU A C 1
ATOM 1662 O O . GLU A 1 214 ? 10.530 0.628 -21.836 1.00 75.44 214 GLU A O 1
ATOM 1667 N N . THR A 1 215 ? 11.403 -0.155 -23.746 1.00 84.06 215 THR A N 1
ATOM 1668 C CA . THR A 1 215 ? 10.688 -1.440 -23.658 1.00 84.06 215 THR A CA 1
ATOM 1669 C C . THR A 1 215 ? 11.207 -2.275 -22.476 1.00 84.06 215 THR A C 1
ATOM 1671 O O . THR A 1 215 ? 12.363 -2.112 -22.054 1.00 84.06 215 THR A O 1
ATOM 1674 N N . PRO A 1 216 ? 10.391 -3.198 -21.931 1.00 85.06 216 PRO A N 1
ATOM 1675 C CA . PRO A 1 216 ? 10.778 -4.021 -20.788 1.00 85.06 216 PRO A CA 1
ATOM 1676 C C . PRO A 1 216 ? 11.809 -5.109 -21.129 1.00 85.06 216 PRO A C 1
ATOM 1678 O O . PRO A 1 216 ? 12.107 -5.926 -20.264 1.00 85.06 216 PRO A O 1
ATOM 1681 N N . PHE A 1 217 ? 12.369 -5.146 -22.344 1.00 89.81 217 PHE A N 1
ATOM 1682 C CA . PHE A 1 217 ? 13.243 -6.227 -22.808 1.00 89.81 217 PHE A CA 1
ATOM 1683 C C . PHE A 1 217 ? 14.706 -5.815 -22.954 1.00 89.81 217 PHE A C 1
ATOM 1685 O O . PHE A 1 217 ? 15.030 -4.695 -23.358 1.00 89.81 217 PHE A O 1
ATOM 1692 N N . LEU A 1 218 ? 15.605 -6.754 -22.671 1.00 90.81 218 LEU A N 1
ATOM 1693 C CA . LEU A 1 218 ? 17.039 -6.668 -22.929 1.00 90.81 218 LEU A CA 1
ATOM 1694 C C . LEU A 1 218 ? 17.402 -7.755 -23.937 1.00 90.81 218 LEU A C 1
ATOM 1696 O O . LEU A 1 218 ? 17.265 -8.933 -23.635 1.00 90.81 218 LEU A O 1
ATOM 1700 N N . VAL A 1 219 ? 17.870 -7.372 -25.122 1.00 91.94 219 VAL A N 1
ATOM 1701 C CA . VAL A 1 219 ? 18.286 -8.348 -26.136 1.00 91.94 219 VAL A CA 1
ATOM 1702 C C . VAL A 1 219 ? 19.682 -8.859 -25.794 1.00 91.94 219 VAL A C 1
ATOM 1704 O O . VAL A 1 219 ? 20.658 -8.109 -25.893 1.00 91.94 219 VAL A O 1
ATOM 1707 N N . ASN A 1 220 ? 19.770 -10.127 -25.397 1.00 90.50 220 ASN A N 1
ATOM 1708 C CA . ASN A 1 220 ? 21.036 -10.800 -25.117 1.00 90.50 220 ASN A CA 1
ATOM 1709 C C . ASN A 1 220 ? 21.751 -11.115 -26.433 1.00 90.50 220 ASN A C 1
ATOM 1711 O O . ASN A 1 220 ? 22.806 -10.538 -26.733 1.00 90.50 220 ASN A O 1
ATOM 1715 N N . ASP A 1 221 ? 21.111 -11.948 -27.251 1.00 92.06 221 ASP A N 1
ATOM 1716 C CA . ASP A 1 221 ? 21.659 -12.449 -28.504 1.00 92.06 221 ASP A CA 1
ATOM 1717 C C . ASP A 1 221 ? 20.736 -12.150 -29.688 1.00 92.06 221 ASP A C 1
ATOM 1719 O O . ASP A 1 221 ? 19.509 -12.115 -29.564 1.00 92.06 221 ASP A O 1
ATOM 1723 N N . VAL A 1 222 ? 21.360 -11.902 -30.842 1.00 92.62 222 VAL A N 1
ATOM 1724 C CA . VAL A 1 222 ? 20.695 -11.725 -32.137 1.00 92.62 222 VAL A CA 1
ATOM 1725 C C . VAL A 1 222 ? 21.317 -12.728 -33.097 1.00 92.62 222 VAL A C 1
ATOM 1727 O O . VAL A 1 222 ? 22.523 -12.669 -33.337 1.00 92.62 222 VAL A O 1
ATOM 1730 N N . TYR A 1 223 ? 20.510 -13.635 -33.632 1.00 91.81 223 TYR A N 1
ATOM 1731 C CA . TYR A 1 223 ? 20.946 -14.651 -34.583 1.00 91.81 223 TYR A CA 1
ATOM 1732 C C . TYR A 1 223 ? 20.518 -14.252 -35.995 1.00 91.81 223 TYR A C 1
ATOM 1734 O O . TYR A 1 223 ? 19.353 -13.948 -36.225 1.00 91.81 223 TYR A O 1
ATOM 1742 N N . LEU A 1 224 ? 21.466 -14.238 -36.932 1.00 89.06 224 LEU A N 1
ATOM 1743 C CA . LEU A 1 224 ? 21.205 -14.005 -38.353 1.00 89.06 224 LEU A CA 1
ATOM 1744 C C . LEU A 1 224 ? 21.382 -15.329 -39.099 1.00 89.06 224 LEU A C 1
ATOM 1746 O O . LEU A 1 224 ? 22.468 -15.915 -39.070 1.00 89.06 224 LEU A O 1
ATOM 1750 N N . ILE A 1 225 ? 20.318 -15.795 -39.742 1.00 88.00 225 ILE A N 1
ATOM 1751 C CA . ILE A 1 225 ? 20.238 -17.060 -40.475 1.00 88.00 225 ILE A CA 1
ATOM 1752 C C . ILE A 1 225 ? 19.918 -16.727 -41.941 1.00 88.00 225 ILE A C 1
ATOM 1754 O O . ILE A 1 225 ? 19.126 -15.830 -42.211 1.00 88.00 225 ILE A O 1
ATOM 1758 N N . GLY A 1 226 ? 20.550 -17.421 -42.891 1.00 82.38 226 GLY A N 1
ATOM 1759 C CA . GLY A 1 226 ? 20.311 -17.206 -44.326 1.00 82.38 226 GLY A CA 1
ATOM 1760 C C . GLY A 1 226 ? 21.265 -16.205 -44.990 1.00 82.38 226 GLY A C 1
ATOM 1761 O O . GLY A 1 226 ? 22.448 -16.146 -44.631 1.00 82.38 226 GLY A O 1
ATOM 1762 N N . ASP A 1 227 ? 20.778 -15.475 -46.004 1.00 77.06 227 ASP A N 1
ATOM 1763 C CA . ASP A 1 227 ? 21.595 -14.507 -46.755 1.00 77.06 227 ASP A CA 1
ATOM 1764 C C . ASP A 1 227 ? 21.842 -13.242 -45.923 1.00 77.06 227 ASP A C 1
ATOM 1766 O O . ASP A 1 227 ? 20.937 -12.479 -45.592 1.00 77.06 227 ASP A O 1
ATOM 1770 N N . LYS A 1 228 ? 23.110 -13.018 -45.584 1.00 71.25 228 LYS A N 1
ATOM 1771 C CA . LYS A 1 228 ? 23.562 -11.913 -44.733 1.00 71.25 228 LYS A CA 1
ATOM 1772 C C . LYS A 1 228 ? 23.634 -10.573 -45.471 1.00 71.25 228 LYS A C 1
ATOM 1774 O O . LYS A 1 228 ? 23.832 -9.541 -44.832 1.00 71.25 228 LYS A O 1
ATOM 1779 N N . ASN A 1 229 ? 23.471 -10.557 -46.794 1.00 73.62 229 ASN A N 1
ATOM 1780 C CA . ASN A 1 229 ? 23.620 -9.361 -47.621 1.00 73.62 229 ASN A CA 1
ATOM 1781 C C . ASN A 1 229 ? 22.290 -8.604 -47.814 1.00 73.62 229 ASN A C 1
ATOM 1783 O O . ASN A 1 229 ? 21.807 -8.429 -48.935 1.00 73.62 229 ASN A O 1
ATOM 1787 N N . VAL A 1 230 ? 21.688 -8.139 -46.714 1.00 77.81 230 VAL A N 1
ATOM 1788 C CA . VAL A 1 230 ? 20.350 -7.522 -46.730 1.00 77.81 230 VAL A CA 1
ATOM 1789 C C . VAL A 1 230 ? 20.395 -6.079 -47.229 1.00 77.81 230 VAL A C 1
ATOM 1791 O O . VAL A 1 230 ? 20.942 -5.188 -46.573 1.00 77.81 230 VAL A O 1
ATOM 1794 N N . LYS A 1 231 ? 19.743 -5.811 -48.363 1.00 82.44 231 LYS A N 1
ATOM 1795 C CA . LYS A 1 231 ? 19.530 -4.457 -48.892 1.00 82.44 231 LYS A CA 1
ATOM 1796 C C . LYS A 1 231 ? 18.230 -3.868 -48.352 1.00 82.44 231 LYS A C 1
ATOM 1798 O O . LYS A 1 231 ? 17.179 -4.022 -48.955 1.00 82.44 231 LYS A O 1
ATOM 1803 N N . CYS A 1 232 ? 18.303 -3.168 -47.225 1.00 81.31 232 CYS A N 1
ATOM 1804 C CA . CYS A 1 232 ? 17.154 -2.448 -46.676 1.00 81.31 232 CYS A CA 1
ATOM 1805 C C . CYS A 1 232 ? 17.588 -1.167 -45.942 1.00 81.31 232 CYS A C 1
ATOM 1807 O O . CYS A 1 232 ? 18.746 -1.039 -45.524 1.00 81.31 232 CYS A O 1
ATOM 1809 N N . PRO A 1 233 ? 16.686 -0.186 -45.762 1.00 85.44 233 PRO A N 1
ATOM 1810 C CA . PRO A 1 233 ? 16.975 0.978 -44.940 1.00 85.44 233 PRO A CA 1
ATOM 1811 C C . PRO A 1 233 ? 17.016 0.607 -43.449 1.00 85.44 233 PRO A C 1
ATOM 1813 O O . PRO A 1 233 ? 16.286 -0.253 -42.971 1.00 85.44 233 PRO A O 1
ATOM 1816 N N . VAL A 1 234 ? 17.815 1.332 -42.660 1.00 86.38 234 VAL A N 1
ATOM 1817 C CA . VAL A 1 234 ? 17.914 1.124 -41.197 1.00 86.38 234 VAL A CA 1
ATOM 1818 C C . VAL A 1 234 ? 16.569 1.324 -40.479 1.00 86.38 234 VAL A C 1
ATOM 1820 O O . VAL A 1 234 ? 16.358 0.766 -39.403 1.00 86.38 234 VAL A O 1
ATOM 1823 N N . SER A 1 235 ? 15.660 2.128 -41.041 1.00 86.94 235 SER A N 1
ATOM 1824 C CA . SER A 1 235 ? 14.296 2.275 -40.521 1.00 86.94 235 SER A CA 1
ATOM 1825 C C . SER A 1 235 ? 13.550 0.944 -40.509 1.00 86.94 235 SER A C 1
ATOM 1827 O O . SER A 1 235 ? 12.946 0.629 -39.496 1.00 86.94 235 SER A O 1
ATOM 1829 N N . PHE A 1 236 ? 13.709 0.120 -41.547 1.00 88.88 236 PHE A N 1
ATOM 1830 C CA . PHE A 1 236 ? 13.041 -1.174 -41.659 1.00 88.88 236 PHE A CA 1
ATOM 1831 C C . PHE A 1 236 ? 13.435 -2.127 -40.522 1.00 88.88 236 PHE A C 1
ATOM 1833 O O . PHE A 1 236 ? 12.576 -2.652 -39.826 1.00 88.88 236 PHE A O 1
ATOM 1840 N N . ILE A 1 237 ? 14.733 -2.241 -40.220 1.00 90.06 237 ILE A N 1
ATOM 1841 C CA . ILE A 1 237 ? 15.224 -3.031 -39.074 1.00 90.06 237 ILE A CA 1
ATOM 1842 C C . ILE A 1 237 ? 14.669 -2.508 -37.738 1.00 90.06 237 ILE A C 1
ATOM 1844 O O . ILE A 1 237 ? 14.373 -3.279 -36.826 1.00 90.06 237 ILE A O 1
ATOM 1848 N N . ASN A 1 238 ? 14.516 -1.188 -37.598 1.00 90.12 238 ASN A N 1
ATOM 1849 C CA . ASN A 1 238 ? 13.916 -0.607 -36.397 1.00 90.12 238 ASN A CA 1
ATOM 1850 C C . ASN A 1 238 ? 12.423 -0.906 -36.273 1.00 90.12 238 ASN A C 1
ATOM 1852 O O . ASN A 1 238 ? 11.942 -0.993 -35.142 1.00 90.12 238 ASN A O 1
ATOM 1856 N N . ASP A 1 239 ? 11.721 -1.020 -37.395 1.00 90.94 239 ASP A N 1
ATOM 1857 C CA . ASP A 1 239 ? 10.297 -1.323 -37.438 1.00 90.94 239 ASP A CA 1
ATOM 1858 C C . ASP A 1 239 ? 10.056 -2.807 -37.137 1.00 90.94 239 ASP A C 1
ATOM 1860 O O . ASP A 1 239 ? 9.258 -3.089 -36.246 1.00 90.94 239 ASP A O 1
ATOM 1864 N N . ILE A 1 240 ? 10.861 -3.722 -37.705 1.00 92.25 240 ILE A N 1
ATOM 1865 C CA . ILE A 1 240 ? 10.893 -5.146 -37.308 1.00 92.25 240 ILE A CA 1
ATOM 1866 C C . ILE A 1 240 ? 11.097 -5.260 -35.796 1.00 92.25 240 ILE A C 1
ATOM 1868 O O . ILE A 1 240 ? 10.301 -5.871 -35.089 1.00 92.25 240 ILE A O 1
ATOM 1872 N N . ARG A 1 241 ? 12.143 -4.614 -35.258 1.00 92.25 241 ARG A N 1
ATOM 1873 C CA . ARG A 1 241 ? 12.411 -4.636 -33.813 1.00 92.25 241 ARG A CA 1
ATOM 1874 C C . ARG A 1 241 ? 11.201 -4.169 -33.000 1.00 92.25 241 ARG A C 1
ATOM 1876 O O . ARG A 1 241 ? 10.941 -4.740 -31.947 1.00 92.25 241 ARG A O 1
ATOM 1883 N N . ARG A 1 242 ? 10.522 -3.098 -33.426 1.00 92.06 242 ARG A N 1
ATOM 1884 C CA . ARG A 1 242 ? 9.364 -2.548 -32.707 1.00 92.06 242 ARG A CA 1
ATOM 1885 C C . ARG A 1 242 ? 8.195 -3.520 -32.722 1.00 92.06 242 ARG A C 1
ATOM 1887 O O . ARG A 1 242 ? 7.703 -3.814 -31.634 1.00 92.06 242 ARG A O 1
ATOM 1894 N N . SER A 1 243 ? 7.815 -4.047 -33.887 1.00 93.38 243 SER A N 1
ATOM 1895 C CA . SER A 1 243 ? 6.661 -4.946 -33.970 1.00 93.38 243 SER A CA 1
ATOM 1896 C C . SER A 1 243 ? 6.921 -6.249 -33.206 1.00 93.38 243 SER A C 1
ATOM 1898 O O . SER A 1 243 ? 6.067 -6.650 -32.426 1.00 93.38 243 SER A O 1
ATOM 1900 N N . LEU A 1 244 ? 8.140 -6.811 -33.251 1.00 94.44 244 LEU A N 1
ATOM 1901 C CA . LEU A 1 244 ? 8.499 -7.968 -32.418 1.00 94.44 244 LEU A CA 1
ATOM 1902 C C . LEU A 1 244 ? 8.351 -7.681 -30.920 1.00 94.44 244 LEU A C 1
ATOM 1904 O O . LEU A 1 244 ? 7.798 -8.490 -30.177 1.00 94.44 244 LEU A O 1
ATOM 1908 N N . THR A 1 245 ? 8.855 -6.534 -30.448 1.00 92.25 245 THR A N 1
ATOM 1909 C CA . THR A 1 245 ? 8.724 -6.180 -29.027 1.00 92.25 245 THR A CA 1
ATOM 1910 C C . THR A 1 245 ? 7.277 -5.914 -28.620 1.00 92.25 245 THR A C 1
ATOM 1912 O O . THR A 1 245 ? 6.903 -6.260 -27.504 1.00 92.25 245 THR A O 1
ATOM 1915 N N . GLU A 1 246 ? 6.466 -5.320 -29.494 1.00 93.69 246 GLU A N 1
ATOM 1916 C CA . GLU A 1 246 ? 5.047 -5.057 -29.232 1.00 93.69 246 GLU A CA 1
ATOM 1917 C C . GLU A 1 246 ? 4.224 -6.353 -29.248 1.00 93.69 246 GLU A C 1
ATOM 1919 O O . GLU A 1 246 ? 3.446 -6.588 -28.324 1.00 93.69 246 GLU A O 1
ATOM 1924 N N . GLY A 1 247 ? 4.465 -7.235 -30.220 1.00 92.69 247 GLY A N 1
ATOM 1925 C CA . GLY A 1 247 ? 3.827 -8.546 -30.326 1.00 92.69 247 GLY A CA 1
ATOM 1926 C C . GLY A 1 247 ? 4.123 -9.437 -29.124 1.00 92.69 247 GLY A C 1
ATOM 1927 O O . GLY A 1 247 ? 3.203 -9.956 -28.496 1.00 92.69 247 GLY A O 1
ATOM 1928 N N . LEU A 1 248 ? 5.390 -9.518 -28.699 1.00 94.06 248 LEU A N 1
ATOM 1929 C CA . LEU A 1 248 ? 5.760 -10.293 -27.509 1.00 94.06 248 LEU A CA 1
ATOM 1930 C C . LEU A 1 248 ? 5.121 -9.751 -26.221 1.00 94.06 248 LEU A C 1
ATOM 1932 O O . LEU A 1 248 ? 4.801 -10.528 -25.323 1.00 94.06 248 LEU A O 1
ATOM 1936 N N . MET A 1 249 ? 4.943 -8.430 -26.097 1.00 90.88 249 MET A N 1
ATOM 1937 C CA . MET A 1 249 ? 4.201 -7.861 -24.963 1.00 90.88 249 MET A CA 1
ATOM 1938 C C . MET A 1 249 ? 2.741 -8.313 -24.976 1.00 90.88 249 MET A C 1
ATOM 1940 O O . MET A 1 249 ? 2.229 -8.691 -23.925 1.00 90.88 249 MET A O 1
ATOM 1944 N N . GLY A 1 250 ? 2.107 -8.324 -26.152 1.00 90.50 250 GLY A N 1
ATOM 1945 C CA . GLY A 1 250 ? 0.747 -8.829 -26.329 1.00 90.50 250 GLY A CA 1
ATOM 1946 C C . GLY A 1 250 ? 0.593 -10.287 -25.892 1.00 90.50 250 GLY A C 1
ATOM 1947 O O . GLY A 1 250 ? -0.315 -10.587 -25.120 1.00 90.50 250 GLY A O 1
ATOM 1948 N N . GLU A 1 251 ? 1.510 -11.165 -26.305 1.00 90.75 251 GLU A N 1
ATOM 1949 C CA . GLU A 1 251 ? 1.502 -12.585 -25.911 1.00 90.75 251 GLU A CA 1
ATOM 1950 C C . GLU A 1 251 ? 1.678 -12.769 -24.399 1.00 90.75 251 GLU A C 1
ATOM 1952 O O . GLU A 1 251 ? 0.928 -13.500 -23.758 1.00 90.75 251 GLU A O 1
ATOM 1957 N N . ILE A 1 252 ? 2.615 -12.040 -23.787 1.00 88.19 252 ILE A N 1
ATOM 1958 C CA . ILE A 1 252 ? 2.834 -12.101 -22.336 1.00 88.19 252 ILE A CA 1
ATOM 1959 C C . ILE A 1 252 ? 1.597 -11.623 -21.560 1.00 88.19 252 ILE A C 1
ATOM 1961 O O . ILE A 1 252 ? 1.254 -12.201 -20.526 1.00 88.19 252 ILE A O 1
ATOM 1965 N N . ASP A 1 253 ? 0.935 -10.559 -22.012 1.00 85.69 253 ASP A N 1
ATOM 1966 C CA . ASP A 1 253 ? -0.279 -10.052 -21.366 1.00 85.69 253 ASP A CA 1
ATOM 1967 C C . ASP A 1 253 ? -1.460 -11.020 -21.555 1.00 85.69 253 ASP A C 1
ATOM 1969 O O . ASP A 1 253 ? -2.260 -11.228 -20.633 1.00 85.69 253 ASP A O 1
ATOM 1973 N N . TYR A 1 254 ? -1.550 -11.662 -22.722 1.00 83.19 254 TYR A N 1
ATOM 1974 C CA . TYR A 1 254 ? -2.527 -12.711 -22.997 1.00 83.19 254 TYR A CA 1
ATOM 1975 C C . TYR A 1 254 ? -2.332 -13.917 -22.068 1.00 83.19 254 TYR A C 1
ATOM 1977 O O . TYR A 1 254 ? -3.268 -14.285 -21.352 1.00 83.19 254 TYR A O 1
ATOM 1985 N N . ASP A 1 255 ? -1.113 -14.453 -21.990 1.00 78.25 255 ASP A N 1
ATOM 1986 C CA . ASP A 1 255 ? -0.759 -15.571 -21.111 1.00 78.25 255 ASP A CA 1
ATOM 1987 C C . ASP A 1 255 ? -1.077 -15.244 -19.648 1.00 78.25 255 ASP A C 1
ATOM 1989 O O . ASP A 1 255 ? -1.742 -16.014 -18.956 1.00 78.25 255 ASP A O 1
ATOM 1993 N N . ASN A 1 256 ? -0.675 -14.063 -19.169 1.00 77.75 256 ASN A N 1
ATOM 1994 C CA . ASN A 1 256 ? -0.914 -13.669 -17.781 1.00 77.75 256 ASN A CA 1
ATOM 1995 C C . ASN A 1 256 ? -2.400 -13.466 -17.469 1.00 77.75 256 ASN A C 1
ATOM 1997 O O . ASN A 1 256 ? -2.845 -13.827 -16.381 1.00 77.75 256 ASN A O 1
ATOM 2001 N N . SER A 1 257 ? -3.183 -12.909 -18.395 1.00 72.62 257 SER A N 1
ATOM 2002 C CA . SER A 1 257 ? -4.625 -12.719 -18.188 1.00 72.62 257 SER A CA 1
ATOM 2003 C C . SER A 1 257 ? -5.407 -14.035 -18.201 1.00 72.62 257 SER A C 1
ATOM 2005 O O . SER A 1 257 ? -6.368 -14.167 -17.443 1.00 72.62 257 SER A O 1
ATOM 2007 N N . HIS A 1 258 ? -4.976 -15.024 -18.988 1.00 62.56 258 HIS A N 1
ATOM 2008 C CA . HIS A 1 258 ? -5.648 -16.322 -19.092 1.00 62.56 258 HIS A CA 1
ATOM 2009 C C . HIS A 1 258 ? -5.156 -17.332 -18.048 1.00 62.56 258 HIS A C 1
ATOM 2011 O O . HIS A 1 258 ? -5.964 -18.110 -17.539 1.00 62.56 258 HIS A O 1
ATOM 2017 N N . MET A 1 259 ? -3.885 -17.284 -17.637 1.00 53.00 259 MET A N 1
ATOM 2018 C CA . MET A 1 259 ? -3.377 -18.079 -16.510 1.00 53.00 259 MET A CA 1
ATOM 2019 C C . MET A 1 259 ? -3.774 -17.503 -15.141 1.00 53.00 259 MET A C 1
ATOM 2021 O O . MET A 1 259 ? -3.779 -18.233 -14.153 1.00 53.00 259 MET A O 1
ATOM 2025 N N . ALA A 1 260 ? -4.160 -16.222 -15.059 1.00 46.12 260 ALA A N 1
ATOM 2026 C CA . ALA A 1 260 ? -4.761 -15.641 -13.852 1.00 46.12 260 ALA A CA 1
ATOM 2027 C C . ALA A 1 260 ? -6.212 -16.103 -13.606 1.00 46.12 260 ALA A C 1
ATOM 2029 O O . ALA A 1 260 ? -6.781 -15.790 -12.553 1.00 46.12 260 ALA A O 1
ATOM 2030 N N . SER A 1 261 ? -6.812 -16.866 -14.529 1.00 39.59 261 SER A N 1
ATOM 2031 C CA . SER A 1 261 ? -8.037 -17.616 -14.253 1.00 39.59 261 SER A CA 1
ATOM 2032 C C . SER A 1 261 ? -7.708 -18.689 -13.224 1.00 39.59 261 SER A C 1
ATOM 2034 O O . SER A 1 261 ? -7.172 -19.733 -13.572 1.00 39.59 261 SER A O 1
ATOM 2036 N N . ILE A 1 262 ? -7.980 -18.371 -11.956 1.00 38.91 262 ILE A N 1
ATOM 2037 C CA . ILE A 1 262 ? -8.357 -19.276 -10.866 1.00 38.91 262 ILE A CA 1
ATOM 2038 C C . ILE A 1 262 ? -8.002 -20.730 -11.207 1.00 38.91 262 ILE A C 1
ATOM 2040 O O . ILE A 1 262 ? -8.797 -21.416 -11.851 1.00 38.91 262 ILE A O 1
ATOM 2044 N N . SER A 1 263 ? -6.840 -21.210 -10.741 1.00 34.97 263 SER A N 1
ATOM 2045 C CA . SER A 1 263 ? -6.752 -22.623 -10.370 1.00 34.97 263 SER A CA 1
ATOM 2046 C C . SER A 1 263 ? -7.906 -22.822 -9.412 1.00 34.97 263 SER A C 1
ATOM 2048 O O . SER A 1 263 ? -7.864 -22.363 -8.267 1.00 34.97 263 SER A O 1
ATOM 2050 N N . SER A 1 264 ? -9.016 -23.351 -9.913 1.00 37.69 264 SER A N 1
ATOM 2051 C CA . SER A 1 264 ? -10.085 -23.791 -9.057 1.00 37.69 264 SER A CA 1
ATOM 2052 C C . SER A 1 264 ? -9.538 -25.047 -8.417 1.00 37.69 264 SER A C 1
ATOM 2054 O O . SER A 1 264 ? -9.870 -26.152 -8.830 1.00 37.69 264 SER A O 1
ATOM 2056 N N . ASP A 1 265 ? -8.746 -24.862 -7.366 1.00 41.00 265 ASP A N 1
ATOM 2057 C CA . ASP A 1 265 ? -8.579 -25.836 -6.295 1.00 41.00 265 ASP A CA 1
ATOM 2058 C C . ASP A 1 265 ? -9.928 -25.954 -5.552 1.00 41.00 265 ASP A C 1
ATOM 2060 O O . ASP A 1 265 ? -10.007 -25.895 -4.327 1.00 41.00 265 ASP A O 1
ATOM 2064 N N . LEU A 1 266 ? -11.037 -26.046 -6.295 1.00 39.78 266 LEU A N 1
ATOM 2065 C CA . LEU A 1 266 ? -12.249 -26.656 -5.807 1.00 39.78 266 LEU A CA 1
ATOM 2066 C C . LEU A 1 266 ? -11.869 -28.127 -5.673 1.00 39.78 266 LEU A C 1
ATOM 2068 O O . LEU A 1 266 ? -11.515 -28.738 -6.681 1.00 39.78 266 LEU A O 1
ATOM 2072 N N . PRO A 1 267 ? -11.884 -28.689 -4.455 1.00 41.91 267 PRO A N 1
ATOM 2073 C CA . PRO A 1 267 ? -11.678 -30.115 -4.286 1.00 41.91 267 PRO A CA 1
ATOM 2074 C C . PRO A 1 267 ? -12.648 -30.836 -5.224 1.00 41.91 267 PRO A C 1
ATOM 2076 O O . PRO A 1 267 ? -13.853 -30.579 -5.159 1.00 41.91 267 PRO A O 1
ATOM 2079 N N . GLU A 1 268 ? -12.127 -31.692 -6.107 1.00 46.66 268 GLU A N 1
ATOM 2080 C CA . GLU A 1 268 ? -12.917 -32.364 -7.151 1.00 46.66 268 GLU A CA 1
ATOM 2081 C C . GLU A 1 268 ? -14.053 -33.236 -6.584 1.00 46.66 268 GLU A C 1
ATOM 2083 O O . GLU A 1 268 ? -14.973 -33.582 -7.314 1.00 46.66 268 GLU A O 1
ATOM 2088 N N . ASP A 1 269 ? -14.087 -33.481 -5.271 1.00 47.03 269 ASP A N 1
ATOM 2089 C CA . ASP A 1 269 ? -15.145 -34.237 -4.607 1.00 47.03 269 ASP A CA 1
ATOM 2090 C C . ASP A 1 269 ? -15.694 -33.535 -3.353 1.00 47.03 269 ASP A C 1
ATOM 2092 O O . ASP A 1 269 ? -15.398 -33.889 -2.212 1.00 47.03 269 ASP A O 1
ATOM 2096 N N . ILE A 1 270 ? -16.597 -32.565 -3.541 1.00 47.78 270 ILE A N 1
ATOM 2097 C CA . ILE A 1 270 ? -17.490 -32.101 -2.453 1.00 47.78 270 ILE A CA 1
ATOM 2098 C C . ILE A 1 270 ? -18.513 -33.194 -2.076 1.00 47.78 270 ILE A C 1
ATOM 2100 O O . ILE A 1 270 ? -19.077 -33.180 -0.979 1.00 47.78 270 ILE A O 1
ATOM 2104 N N . ASN A 1 271 ? -18.748 -34.173 -2.955 1.00 48.62 271 ASN A N 1
ATOM 2105 C CA . ASN A 1 271 ? -19.750 -35.215 -2.727 1.00 48.62 271 ASN A CA 1
ATOM 2106 C C . ASN A 1 271 ? -19.356 -36.216 -1.625 1.00 48.62 271 ASN A C 1
ATOM 2108 O O . ASN A 1 271 ? -20.252 -36.716 -0.942 1.00 48.62 271 ASN A O 1
ATOM 2112 N N . ASP A 1 272 ? -18.060 -36.422 -1.368 1.00 47.53 272 ASP A N 1
ATOM 2113 C CA . ASP A 1 272 ? -17.564 -37.376 -0.360 1.00 47.53 272 ASP A CA 1
ATOM 2114 C C . ASP A 1 272 ? -17.414 -36.788 1.058 1.00 47.53 272 ASP A C 1
ATOM 2116 O O . ASP A 1 272 ? -17.141 -37.511 2.019 1.00 47.53 272 ASP A O 1
ATOM 2120 N N . LEU A 1 273 ? -17.663 -35.485 1.245 1.00 47.34 273 LEU A N 1
ATOM 2121 C CA . LEU A 1 273 ? -17.596 -34.824 2.559 1.00 47.34 273 LEU A CA 1
ATOM 2122 C C . LEU A 1 273 ? -18.911 -34.845 3.348 1.00 47.34 273 LEU A C 1
ATOM 2124 O O . LEU A 1 273 ? -18.984 -34.267 4.434 1.00 47.34 273 LEU A O 1
ATOM 2128 N N . ARG A 1 274 ? -19.943 -35.558 2.882 1.00 48.41 274 ARG A N 1
ATOM 2129 C CA . ARG A 1 274 ? -21.153 -35.815 3.684 1.00 48.41 274 ARG A CA 1
ATOM 2130 C C . ARG A 1 274 ? -20.903 -36.903 4.735 1.00 48.41 274 ARG A C 1
ATOM 2132 O O . ARG A 1 274 ? -21.611 -37.905 4.790 1.00 48.41 274 ARG A O 1
ATOM 2139 N N . LYS A 1 275 ? -19.901 -36.701 5.594 1.00 55.84 275 LYS A N 1
ATOM 2140 C CA . LYS A 1 275 ? -19.883 -37.351 6.908 1.00 55.84 275 LYS A CA 1
ATOM 2141 C C . LYS A 1 275 ? -21.034 -36.777 7.726 1.00 55.84 275 LYS A C 1
ATOM 2143 O O . LYS A 1 275 ? -21.347 -35.597 7.587 1.00 55.84 275 LYS A O 1
ATOM 2148 N N . GLU A 1 276 ? -21.669 -37.646 8.510 1.00 55.75 276 GLU A N 1
ATOM 2149 C CA . GLU A 1 276 ? -22.813 -37.378 9.387 1.00 55.75 276 GLU A CA 1
ATOM 2150 C C . GLU A 1 276 ? -22.827 -35.927 9.871 1.00 55.75 276 GLU A C 1
ATOM 2152 O O . GLU A 1 276 ? -22.010 -35.510 10.692 1.00 55.75 276 GLU A O 1
ATOM 2157 N N . THR A 1 277 ? -23.726 -35.127 9.297 1.00 56.25 277 THR A N 1
ATOM 2158 C CA . THR A 1 277 ? -23.900 -33.741 9.711 1.00 56.25 277 THR A CA 1
ATOM 2159 C C . THR A 1 277 ? -24.303 -33.767 11.175 1.00 56.25 277 THR A C 1
ATOM 2161 O O . THR A 1 277 ? -25.359 -34.310 11.506 1.00 56.25 277 THR A O 1
ATOM 2164 N N . GLY A 1 278 ? -23.459 -33.213 12.046 1.00 64.88 278 GLY A N 1
ATOM 2165 C CA . GLY A 1 278 ? -23.810 -32.982 13.443 1.00 64.88 278 GLY A CA 1
ATOM 2166 C C . GLY A 1 278 ? -25.093 -32.152 13.577 1.00 64.88 278 GLY A C 1
ATOM 2167 O O . GLY A 1 278 ? -25.692 -31.719 12.592 1.00 64.88 278 GLY A O 1
ATOM 2168 N N . ASN A 1 279 ? -25.527 -31.907 14.813 1.00 73.38 279 ASN A N 1
ATOM 2169 C CA . ASN A 1 279 ? -26.737 -31.124 15.065 1.00 73.38 279 ASN A CA 1
ATOM 2170 C C . ASN A 1 279 ? -26.649 -29.738 14.402 1.00 73.38 279 ASN A C 1
ATOM 2172 O O . ASN A 1 279 ? -25.799 -28.919 14.761 1.00 73.38 279 ASN A O 1
ATOM 2176 N N . ILE A 1 280 ? -27.548 -29.469 13.451 1.00 77.00 280 ILE A N 1
ATOM 2177 C CA . ILE A 1 280 ? -27.680 -28.150 12.829 1.00 77.00 280 ILE A CA 1
ATOM 2178 C C . ILE A 1 280 ? -28.194 -27.192 13.902 1.00 77.00 280 ILE A C 1
ATOM 2180 O O . ILE A 1 280 ? -29.286 -27.375 14.428 1.00 77.00 280 ILE A O 1
ATOM 2184 N N . THR A 1 281 ? -27.390 -26.181 14.221 1.00 83.38 281 THR A N 1
ATOM 2185 C CA . THR A 1 281 ? -27.759 -25.104 15.143 1.00 83.38 281 THR A CA 1
ATOM 2186 C C . THR A 1 281 ? -27.993 -23.831 14.341 1.00 83.38 281 THR A C 1
ATOM 2188 O O . THR A 1 281 ? -27.188 -23.477 13.478 1.00 83.38 281 THR A O 1
ATOM 2191 N N . THR A 1 282 ? -29.082 -23.132 14.627 1.00 88.38 282 THR A N 1
ATOM 2192 C CA . THR A 1 282 ? -29.451 -21.871 13.983 1.00 88.38 282 THR A CA 1
ATOM 2193 C C . THR A 1 282 ? -29.083 -20.679 14.858 1.00 88.38 282 THR A C 1
ATOM 2195 O O . THR A 1 282 ? -29.327 -20.668 16.064 1.00 88.38 282 THR A O 1
ATOM 2198 N N . MET A 1 283 ? -28.491 -19.653 14.246 1.00 91.62 283 MET A N 1
ATOM 2199 C CA . MET A 1 283 ? -28.119 -18.419 14.931 1.00 91.62 283 MET A CA 1
ATOM 2200 C C . MET A 1 283 ? -28.652 -17.204 14.177 1.00 91.62 283 MET A C 1
ATOM 2202 O O . MET A 1 283 ? -28.407 -17.065 12.978 1.00 91.62 283 MET A O 1
ATOM 2206 N N . TYR A 1 284 ? -29.330 -16.298 14.882 1.00 92.56 284 TYR A N 1
ATOM 2207 C CA . TYR A 1 284 ? -29.721 -14.997 14.340 1.00 92.56 284 TYR A CA 1
ATOM 2208 C C . TYR A 1 284 ? -28.846 -13.883 14.885 1.00 92.56 284 TYR A C 1
ATOM 2210 O O . TYR A 1 284 ? -28.683 -13.734 16.092 1.00 92.56 284 TYR A O 1
ATOM 2218 N N . TYR A 1 285 ? -28.309 -13.074 13.975 1.00 91.19 285 TYR A N 1
ATOM 2219 C CA . TYR A 1 285 ? -27.529 -11.896 14.317 1.00 91.19 285 TYR A CA 1
ATOM 2220 C C . TYR A 1 285 ? -28.372 -10.630 14.183 1.00 91.19 285 TYR A C 1
ATOM 2222 O O . TYR A 1 285 ? -28.881 -10.312 13.106 1.00 91.19 285 TYR A O 1
ATOM 2230 N N . PHE A 1 286 ? -28.479 -9.889 15.282 1.00 90.88 286 PHE A N 1
ATOM 2231 C CA . PHE A 1 286 ? -29.105 -8.579 15.340 1.00 90.88 286 PHE A CA 1
ATOM 2232 C C . PHE A 1 286 ? -28.024 -7.500 15.510 1.00 90.88 286 PHE A C 1
ATOM 2234 O O . PHE A 1 286 ? -27.631 -7.195 16.637 1.00 90.88 286 PHE A O 1
ATOM 2241 N N . PRO A 1 287 ? -27.538 -6.894 14.408 1.00 85.75 287 PRO A N 1
ATOM 2242 C CA . PRO A 1 287 ? -26.512 -5.850 14.474 1.00 85.75 287 PRO A CA 1
ATOM 2243 C C . PRO A 1 287 ? -27.016 -4.537 15.087 1.00 85.75 287 PRO A C 1
ATOM 2245 O O . PRO A 1 287 ? -26.203 -3.693 15.455 1.00 85.75 287 PRO A O 1
ATOM 2248 N N . TYR A 1 288 ? -28.339 -4.334 15.129 1.00 89.19 288 TYR A N 1
ATOM 2249 C CA . TYR A 1 288 ? -28.960 -3.107 15.621 1.00 89.19 288 TYR A CA 1
ATOM 2250 C C . TYR A 1 288 ? -30.382 -3.354 16.145 1.00 89.19 288 TYR A C 1
ATOM 2252 O O . TYR A 1 288 ? -31.378 -3.156 15.440 1.00 89.19 288 TYR A O 1
ATOM 2260 N N . VAL A 1 289 ? -30.498 -3.774 17.403 1.00 90.69 289 VAL A N 1
ATOM 2261 C CA . VAL A 1 289 ? -31.785 -4.074 18.059 1.00 90.69 289 VAL A CA 1
ATOM 2262 C C . VAL A 1 289 ? -32.655 -2.827 18.192 1.00 90.69 289 VAL A C 1
ATOM 2264 O O . VAL A 1 289 ? -33.880 -2.893 18.033 1.00 90.69 289 VAL A O 1
ATOM 2267 N N . ARG A 1 290 ? -32.047 -1.661 18.433 1.00 86.19 290 ARG A N 1
ATOM 2268 C CA . ARG A 1 290 ? -32.780 -0.396 18.606 1.00 86.19 290 ARG A CA 1
ATOM 2269 C C . ARG A 1 290 ? -33.631 -0.011 17.389 1.00 86.19 290 ARG A C 1
ATOM 2271 O O . ARG A 1 290 ? -34.663 0.639 17.560 1.00 86.19 290 ARG A O 1
ATOM 2278 N N . GLY A 1 291 ? -33.228 -0.408 16.183 1.00 84.12 291 GLY A N 1
ATOM 2279 C CA . GLY A 1 291 ? -33.967 -0.123 14.948 1.00 84.12 291 GLY A CA 1
ATOM 2280 C C . GLY A 1 291 ? -35.167 -1.035 14.704 1.00 84.12 291 GLY A C 1
ATOM 2281 O O . GLY A 1 291 ? -36.035 -0.701 13.897 1.00 84.12 291 GLY A O 1
ATOM 2282 N N . ILE A 1 292 ? -35.242 -2.173 15.397 1.00 86.44 292 ILE A N 1
ATOM 2283 C CA . ILE A 1 292 ? -36.265 -3.191 15.159 1.00 86.44 292 ILE A CA 1
ATOM 2284 C C . ILE A 1 292 ? -37.543 -2.811 15.903 1.00 86.44 292 ILE A C 1
ATOM 2286 O O . ILE A 1 292 ? -37.589 -2.823 17.138 1.00 86.44 292 ILE A O 1
ATOM 2290 N N . LYS A 1 293 ? -38.596 -2.500 15.140 1.00 82.12 293 LYS A N 1
ATOM 2291 C CA . LYS A 1 293 ? -39.956 -2.294 15.656 1.00 82.12 293 LYS A CA 1
ATOM 2292 C C . LYS A 1 293 ? -40.641 -3.650 15.851 1.00 82.12 293 LYS A C 1
ATOM 2294 O O . LYS A 1 293 ? -40.653 -4.451 14.925 1.00 82.12 293 LYS A O 1
ATOM 2299 N N . GLY A 1 294 ? -41.255 -3.868 17.012 1.00 81.75 294 GLY A N 1
ATOM 2300 C CA . GLY A 1 294 ? -41.965 -5.115 17.329 1.00 81.75 294 GLY A CA 1
ATOM 2301 C C . GLY A 1 294 ? -41.106 -6.131 18.083 1.00 81.75 294 GLY A C 1
ATOM 2302 O O . GLY A 1 294 ? -40.096 -5.764 18.683 1.00 81.75 294 GLY A O 1
ATOM 2303 N N . ASP A 1 295 ? -41.538 -7.389 18.096 1.00 84.50 295 ASP A N 1
ATOM 2304 C CA . ASP A 1 295 ? -40.821 -8.467 18.784 1.00 84.50 295 ASP A CA 1
ATOM 2305 C C . ASP A 1 295 ? -39.628 -8.971 17.954 1.00 84.50 295 ASP A C 1
ATOM 2307 O O . ASP A 1 295 ? -39.604 -8.836 16.727 1.00 84.50 295 ASP A O 1
ATOM 2311 N N . LEU A 1 296 ? -38.620 -9.527 18.625 1.00 87.94 296 LEU A N 1
ATOM 2312 C CA . LEU A 1 296 ? -37.517 -10.213 17.952 1.00 87.94 296 LEU A CA 1
ATOM 2313 C C . LEU A 1 296 ? -37.993 -11.599 17.486 1.00 87.94 296 LEU A C 1
ATOM 2315 O O . LEU A 1 296 ? -38.875 -12.200 18.096 1.00 87.94 296 LEU A O 1
ATOM 2319 N N . ARG A 1 297 ? -37.426 -12.114 16.388 1.00 86.88 297 ARG A N 1
ATOM 2320 C CA . ARG A 1 297 ? -37.713 -13.486 15.931 1.00 86.88 297 ARG A CA 1
ATOM 2321 C C . ARG A 1 297 ? -37.293 -14.500 16.999 1.00 86.88 297 ARG A C 1
ATOM 2323 O O . ARG A 1 297 ? -36.300 -14.268 17.675 1.00 86.88 297 ARG A O 1
ATOM 2330 N N . ARG A 1 298 ? -38.051 -15.596 17.129 1.00 89.94 298 ARG A N 1
ATOM 2331 C CA . ARG A 1 298 ? -37.934 -16.593 18.217 1.00 89.94 298 ARG A CA 1
ATOM 2332 C C . ARG A 1 298 ? -37.601 -18.013 17.733 1.00 89.94 298 ARG A C 1
ATOM 2334 O O . ARG A 1 298 ? -37.664 -18.958 18.506 1.00 89.94 298 ARG A O 1
ATOM 2341 N N . ASP A 1 299 ? -37.268 -18.165 16.456 1.00 89.50 299 ASP A N 1
ATOM 2342 C CA . ASP A 1 299 ? -37.061 -19.445 15.767 1.00 89.50 299 ASP A CA 1
ATOM 2343 C C . ASP A 1 299 ? -35.582 -19.849 15.604 1.00 89.50 299 ASP A C 1
ATOM 2345 O O . ASP A 1 299 ? -35.280 -20.692 14.766 1.00 89.50 299 ASP A O 1
ATOM 2349 N N . ALA A 1 300 ? -34.668 -19.258 16.382 1.00 89.44 300 ALA A N 1
ATOM 2350 C CA . ALA A 1 300 ? -33.252 -19.633 16.423 1.00 89.44 300 ALA A CA 1
ATOM 2351 C C . ALA A 1 300 ? -32.816 -20.201 17.784 1.00 89.44 300 ALA A C 1
ATOM 2353 O O . ALA A 1 300 ? -33.351 -19.825 18.829 1.00 89.44 300 ALA A O 1
ATOM 2354 N N . ASP A 1 301 ? -31.797 -21.063 17.762 1.00 91.31 301 ASP A N 1
ATOM 2355 C CA . ASP A 1 301 ? -31.185 -21.662 18.957 1.00 91.31 301 ASP A CA 1
ATOM 2356 C C . ASP A 1 301 ? -30.251 -20.690 19.697 1.00 91.31 301 ASP A C 1
ATOM 2358 O O . ASP A 1 301 ? -30.058 -20.799 20.914 1.00 91.31 301 ASP A O 1
ATOM 2362 N N . ILE A 1 302 ? -29.629 -19.777 18.943 1.00 94.88 302 ILE A N 1
ATOM 2363 C CA . ILE A 1 302 ? -28.652 -18.796 19.422 1.00 94.88 302 ILE A CA 1
ATOM 2364 C C . ILE A 1 302 ? -28.993 -17.406 18.872 1.00 94.88 302 ILE A C 1
ATOM 2366 O O . ILE A 1 302 ? -29.314 -17.247 17.693 1.00 94.88 302 ILE A O 1
ATOM 2370 N N . TYR A 1 303 ? -28.846 -16.373 19.699 1.00 96.12 303 TYR A N 1
ATOM 2371 C CA . TYR A 1 303 ? -29.011 -14.980 19.288 1.00 96.12 303 TYR A CA 1
ATOM 2372 C C . TYR A 1 303 ? -27.748 -14.177 19.545 1.00 96.12 303 TYR A C 1
ATOM 2374 O O . TYR A 1 303 ? -27.263 -14.094 20.670 1.00 96.12 303 TYR A O 1
ATOM 2382 N N . ALA A 1 304 ? -27.227 -13.567 18.488 1.00 95.12 304 ALA A N 1
ATOM 2383 C CA . ALA A 1 304 ? -26.044 -12.732 18.529 1.00 95.12 304 ALA A CA 1
ATOM 2384 C C . ALA A 1 304 ? -26.438 -11.246 18.529 1.00 95.12 304 ALA A C 1
ATOM 2386 O O . ALA A 1 304 ? -27.178 -10.795 17.652 1.00 95.12 304 ALA A O 1
ATOM 2387 N N . PHE A 1 305 ? -25.915 -10.478 19.483 1.00 95.06 305 PHE A N 1
ATOM 2388 C CA . PHE A 1 305 ? -26.200 -9.049 19.650 1.00 95.06 305 PHE A CA 1
ATOM 2389 C C . PHE A 1 305 ? -24.924 -8.218 19.571 1.00 95.06 305 PHE A C 1
ATOM 2391 O O . PHE A 1 305 ? -23.865 -8.657 20.012 1.00 95.06 305 PHE A O 1
ATOM 2398 N N . SER A 1 306 ? -25.006 -7.004 19.027 1.00 92.25 306 SER A N 1
ATOM 2399 C CA . SER A 1 306 ? -23.866 -6.084 19.036 1.00 92.25 306 SER A CA 1
ATOM 2400 C C . SER A 1 306 ? -23.553 -5.597 20.454 1.00 92.25 306 SER A C 1
ATOM 2402 O O . SER A 1 306 ? -24.461 -5.215 21.195 1.00 92.25 306 SER A O 1
ATOM 2404 N N . LEU A 1 307 ? -22.264 -5.488 20.797 1.00 90.94 307 LEU A N 1
ATOM 2405 C CA . LEU A 1 307 ? -21.818 -4.786 22.006 1.00 90.94 307 LEU A CA 1
ATOM 2406 C C . LEU A 1 307 ? -22.433 -3.377 22.116 1.00 90.94 307 LEU A C 1
ATOM 2408 O O . LEU A 1 307 ? -22.773 -2.940 23.212 1.00 90.94 307 LEU A O 1
ATOM 2412 N N . TYR A 1 308 ? -22.611 -2.670 20.995 1.00 89.38 308 TYR A N 1
ATOM 2413 C CA . TYR A 1 308 ? -23.156 -1.310 20.999 1.00 89.38 308 TYR A CA 1
ATOM 2414 C C . TYR A 1 308 ? -24.613 -1.241 21.464 1.00 89.38 308 TYR A C 1
ATOM 2416 O O . TYR A 1 308 ? -24.989 -0.258 22.100 1.00 89.38 308 TYR A O 1
ATOM 2424 N N . ASP A 1 309 ? -25.422 -2.270 21.197 1.00 91.50 309 ASP A N 1
ATOM 2425 C CA . ASP A 1 309 ? -26.786 -2.334 21.729 1.00 91.50 309 ASP A CA 1
ATOM 2426 C C . ASP A 1 309 ? -26.768 -2.560 23.249 1.00 91.50 309 ASP A C 1
ATOM 2428 O O . ASP A 1 309 ? -27.604 -2.012 23.960 1.00 91.50 309 ASP A O 1
ATOM 2432 N N . LEU A 1 310 ? -25.784 -3.294 23.777 1.00 92.38 310 LEU A N 1
ATOM 2433 C CA . LEU A 1 310 ? -25.645 -3.494 25.224 1.00 92.38 310 LEU A CA 1
ATOM 2434 C C . LEU A 1 310 ? -25.152 -2.244 25.966 1.00 92.38 310 LEU A C 1
ATOM 2436 O O . LEU A 1 310 ? -25.413 -2.100 27.158 1.00 92.38 310 LEU A O 1
ATOM 2440 N N . LEU A 1 311 ? -24.477 -1.318 25.278 1.00 88.81 311 LEU A N 1
ATOM 2441 C CA . LEU A 1 311 ? -24.095 -0.023 25.856 1.00 88.81 311 LEU A CA 1
ATOM 2442 C C . LEU A 1 311 ? -25.307 0.896 26.092 1.00 88.81 311 LEU A C 1
ATOM 2444 O O . LEU A 1 311 ? -25.242 1.807 26.919 1.00 88.81 311 LEU A O 1
ATOM 2448 N N . ASP A 1 312 ? -26.415 0.683 25.379 1.00 90.06 312 ASP A N 1
ATOM 2449 C CA . ASP A 1 312 ? -27.656 1.432 25.563 1.00 90.06 312 ASP A CA 1
ATOM 2450 C C . ASP A 1 312 ? -28.580 0.724 26.560 1.00 90.06 312 ASP A C 1
ATOM 2452 O O . ASP A 1 312 ? -29.075 -0.370 26.308 1.00 90.06 312 ASP A O 1
ATOM 2456 N N . LYS A 1 313 ? -28.907 1.389 27.672 1.00 91.38 313 LYS A N 1
ATOM 2457 C CA . LYS A 1 313 ? -29.706 0.798 28.760 1.00 91.38 313 LYS A CA 1
ATOM 2458 C C . LYS A 1 313 ? -31.065 0.244 28.307 1.00 91.38 313 LYS A C 1
ATOM 2460 O O . LYS A 1 313 ? -31.529 -0.762 28.836 1.00 91.38 313 LYS A O 1
ATOM 2465 N N . LYS A 1 314 ? -31.734 0.901 27.352 1.00 92.56 314 LYS A N 1
ATOM 2466 C CA . LYS A 1 314 ? -33.050 0.454 26.867 1.00 92.56 314 LYS A CA 1
ATOM 2467 C C . LYS A 1 314 ? -32.926 -0.834 26.055 1.00 92.56 314 LYS A C 1
ATOM 2469 O O . LYS A 1 314 ? -33.749 -1.736 26.206 1.00 92.56 314 LYS A O 1
ATOM 2474 N N . SER A 1 315 ? -31.921 -0.894 25.191 1.00 93.94 315 SER A N 1
ATOM 2475 C CA . SER A 1 315 ? -31.646 -2.054 24.349 1.00 93.94 315 SER A CA 1
ATOM 2476 C C . SER A 1 315 ? -31.096 -3.216 25.178 1.00 93.94 315 SER A C 1
ATOM 2478 O O . SER A 1 315 ? -31.580 -4.330 25.008 1.00 93.94 315 SER A O 1
ATOM 2480 N N . PHE A 1 316 ? -30.222 -2.946 26.154 1.00 95.31 316 PHE A N 1
ATOM 2481 C CA . PHE A 1 316 ? -29.756 -3.915 27.150 1.00 95.31 316 PHE A CA 1
ATOM 2482 C C . PHE A 1 316 ? -30.926 -4.633 27.831 1.00 95.31 316 PHE A C 1
ATOM 2484 O O . PHE A 1 316 ? -31.041 -5.847 27.701 1.00 95.31 316 PHE A O 1
ATOM 2491 N N . ASN A 1 317 ? -31.848 -3.888 28.454 1.00 95.06 317 ASN A N 1
ATOM 2492 C CA . ASN A 1 317 ? -32.998 -4.481 29.147 1.00 95.06 317 ASN A CA 1
ATOM 2493 C C . ASN A 1 317 ? -33.878 -5.308 28.199 1.00 95.06 317 ASN A C 1
ATOM 2495 O O . ASN A 1 317 ? -34.281 -6.419 28.520 1.00 95.06 317 ASN A O 1
ATOM 2499 N N . ARG A 1 318 ? -34.145 -4.788 26.994 1.00 94.62 318 ARG A N 1
ATOM 2500 C CA . ARG A 1 318 ? -34.939 -5.510 25.989 1.00 94.62 318 ARG A CA 1
ATOM 2501 C C . ARG A 1 318 ? -34.285 -6.835 25.592 1.00 94.62 318 ARG A C 1
ATOM 2503 O O . ARG A 1 318 ? -34.994 -7.816 25.400 1.00 94.62 318 ARG A O 1
ATOM 2510 N N . ILE A 1 319 ? -32.962 -6.854 25.439 1.00 95.94 319 ILE A N 1
ATOM 2511 C CA . ILE A 1 319 ? -32.204 -8.058 25.090 1.00 95.94 319 ILE A CA 1
ATOM 2512 C C . ILE A 1 319 ? -32.217 -9.043 26.261 1.00 95.94 319 ILE A C 1
ATOM 2514 O O . ILE A 1 319 ? -32.511 -10.215 26.048 1.00 95.94 319 ILE A O 1
ATOM 2518 N N . THR A 1 320 ? -31.949 -8.592 27.490 1.00 96.44 320 THR A N 1
ATOM 2519 C CA . THR A 1 320 ? -31.958 -9.475 28.667 1.00 96.44 320 THR A CA 1
ATOM 2520 C C . THR A 1 320 ? -33.335 -10.082 28.907 1.00 96.44 320 THR A C 1
ATOM 2522 O O . THR A 1 320 ? -33.425 -11.280 29.167 1.00 96.44 320 THR A O 1
ATOM 2525 N N . ASP A 1 321 ? -34.404 -9.292 28.767 1.00 94.94 321 ASP A N 1
ATOM 2526 C CA . ASP A 1 321 ? -35.782 -9.768 28.912 1.00 94.94 321 ASP A CA 1
ATOM 2527 C C . ASP A 1 321 ? -36.111 -10.803 27.834 1.00 94.94 321 ASP A C 1
ATOM 2529 O O . ASP A 1 321 ? -36.635 -11.869 28.144 1.00 94.94 321 ASP A O 1
ATOM 2533 N N . PHE A 1 322 ? -35.736 -10.534 26.579 1.00 95.06 322 PHE A N 1
ATOM 2534 C CA . PHE A 1 322 ? -35.925 -11.465 25.466 1.00 95.06 322 PHE A CA 1
ATOM 2535 C C . PHE A 1 322 ? -35.198 -12.799 25.687 1.00 95.06 322 PHE A C 1
ATOM 2537 O O . PHE A 1 322 ? -35.788 -13.864 25.500 1.00 95.06 322 PHE A O 1
ATOM 2544 N N . VAL A 1 323 ? -33.931 -12.758 26.106 1.00 95.50 323 VAL A N 1
ATOM 2545 C CA . VAL A 1 323 ? -33.123 -13.964 26.343 1.00 95.50 323 VAL A CA 1
ATOM 2546 C C . VAL A 1 323 ? -33.687 -14.782 27.508 1.00 95.50 323 VAL A C 1
ATOM 2548 O O . VAL A 1 323 ? -33.802 -16.001 27.396 1.00 95.50 323 VAL A O 1
ATOM 2551 N N . LYS A 1 324 ? -34.101 -14.124 28.600 1.00 94.81 324 LYS A N 1
ATOM 2552 C CA . LYS A 1 324 ? -34.723 -14.786 29.760 1.00 94.81 324 LYS A CA 1
ATOM 2553 C C . LYS A 1 324 ? -36.087 -15.395 29.422 1.00 94.81 324 LYS A C 1
ATOM 2555 O O . LYS A 1 324 ? -36.358 -16.514 29.842 1.00 94.81 324 LYS A O 1
ATOM 2560 N N . ASP A 1 325 ? -36.921 -14.680 28.667 1.00 93.88 325 ASP A N 1
ATOM 2561 C CA . ASP A 1 325 ? -38.268 -15.119 28.270 1.00 93.88 325 ASP A CA 1
ATOM 2562 C C . ASP A 1 325 ? -38.227 -16.324 27.319 1.00 93.88 325 ASP A C 1
ATOM 2564 O O . ASP A 1 325 ? -39.029 -17.248 27.425 1.00 93.88 325 ASP A O 1
ATOM 2568 N N . THR A 1 326 ? -37.262 -16.344 26.399 1.00 91.44 326 THR A N 1
ATOM 2569 C CA . THR A 1 326 ? -37.109 -17.440 25.430 1.00 91.44 326 THR A CA 1
ATOM 2570 C C . THR A 1 326 ? -36.270 -18.608 25.950 1.00 91.44 326 THR A C 1
ATOM 2572 O O . THR A 1 326 ? -36.366 -19.705 25.405 1.00 91.44 326 THR A O 1
ATOM 2575 N N . GLY A 1 327 ? -35.428 -18.391 26.967 1.00 92.06 327 GLY A N 1
ATOM 2576 C CA . GLY A 1 327 ? -34.448 -19.378 27.436 1.00 92.06 327 GLY A CA 1
ATOM 2577 C C . GLY A 1 327 ? -33.366 -19.706 26.399 1.00 92.06 327 GLY A C 1
ATOM 2578 O O . GLY A 1 327 ? -32.710 -20.743 26.496 1.00 92.06 327 GLY A O 1
ATOM 2579 N N . CYS A 1 328 ? -33.202 -18.861 25.378 1.00 91.94 328 CYS A N 1
ATOM 2580 C CA . CYS A 1 328 ? -32.251 -19.075 24.294 1.00 91.94 328 CYS A CA 1
ATOM 2581 C C . CYS A 1 328 ? -30.811 -18.755 24.716 1.00 91.94 328 CYS A C 1
ATOM 2583 O O . CYS A 1 328 ? -30.576 -18.001 25.662 1.00 91.94 328 CYS A O 1
ATOM 2585 N N . ARG A 1 329 ? -29.836 -19.263 23.958 1.00 96.12 329 ARG A N 1
ATOM 2586 C CA . ARG A 1 329 ? -28.422 -18.929 24.169 1.00 96.12 329 ARG A CA 1
ATOM 2587 C C . ARG A 1 329 ? -28.097 -17.596 23.505 1.00 96.12 329 ARG A C 1
ATOM 2589 O O . ARG A 1 329 ? -28.518 -17.327 22.380 1.00 96.12 329 ARG A O 1
ATOM 2596 N N . ALA A 1 330 ? -27.338 -16.761 24.196 1.00 96.94 330 ALA A N 1
ATOM 2597 C CA . ALA A 1 330 ? -26.942 -15.441 23.742 1.00 96.94 330 ALA A CA 1
ATOM 2598 C C . ALA A 1 330 ? -25.444 -15.385 23.447 1.00 96.94 330 ALA A C 1
ATOM 2600 O O . ALA A 1 330 ? -24.615 -15.926 24.182 1.00 96.94 330 ALA A O 1
ATOM 2601 N N . VAL A 1 331 ? -25.104 -14.669 22.382 1.00 96.12 331 VAL A N 1
ATOM 2602 C CA . VAL A 1 331 ? -23.737 -14.361 21.975 1.00 96.12 331 VAL A CA 1
ATOM 2603 C C . VAL A 1 331 ? -23.598 -12.851 21.849 1.00 96.12 331 VAL A C 1
ATOM 2605 O O . VAL A 1 331 ? -24.501 -12.177 21.353 1.00 96.12 3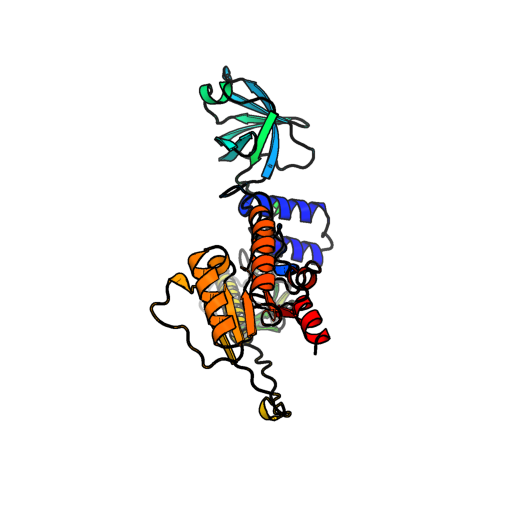31 VAL A O 1
ATOM 2608 N N . VAL A 1 332 ? -22.465 -12.299 22.278 1.00 94.19 332 VAL A N 1
ATOM 2609 C CA . VAL A 1 332 ? -22.177 -10.871 22.085 1.00 94.19 332 VAL A CA 1
ATOM 2610 C C . VAL A 1 332 ? -21.087 -10.700 21.045 1.00 94.19 332 VAL A C 1
ATOM 2612 O O . VAL A 1 332 ? -19.995 -11.240 21.193 1.00 94.19 332 VAL A O 1
ATOM 2615 N N . VAL A 1 333 ? -21.386 -9.935 20.000 1.00 91.44 333 VAL A N 1
ATOM 2616 C CA . VAL A 1 333 ? -20.471 -9.620 18.905 1.00 91.44 333 VAL A CA 1
ATOM 2617 C C . VAL A 1 333 ? -19.704 -8.349 19.245 1.00 91.44 333 VAL A C 1
ATOM 2619 O O . VAL A 1 333 ? -20.288 -7.261 19.345 1.00 91.44 333 VAL A O 1
ATOM 2622 N N . LEU A 1 334 ? -18.393 -8.491 19.422 1.00 86.94 334 LEU A N 1
ATOM 2623 C CA . LEU A 1 334 ? -17.477 -7.369 19.575 1.00 86.94 334 LEU A CA 1
ATOM 2624 C C . LEU A 1 334 ? -17.234 -6.706 18.216 1.00 86.94 334 LEU A C 1
ATOM 2626 O O . LEU A 1 334 ? -17.220 -7.386 17.188 1.00 86.94 334 LEU A O 1
ATOM 2630 N N . PRO A 1 335 ? -17.038 -5.379 18.183 1.00 80.69 335 PRO A N 1
ATOM 2631 C CA . PRO A 1 335 ? -16.639 -4.711 16.957 1.00 80.69 335 PRO A CA 1
ATOM 2632 C C . PRO A 1 335 ? -15.245 -5.175 16.521 1.00 80.69 335 PRO A C 1
ATOM 2634 O O . PRO A 1 335 ? -14.417 -5.583 17.332 1.00 80.69 335 PRO A O 1
ATOM 2637 N N . ASP A 1 336 ? -14.977 -5.044 15.224 1.00 71.31 336 ASP A N 1
ATOM 2638 C CA . ASP A 1 336 ? -13.726 -5.479 14.601 1.00 71.31 336 ASP A CA 1
ATOM 2639 C C . ASP A 1 336 ? -12.469 -4.846 15.190 1.00 71.31 336 ASP A C 1
ATOM 2641 O O . ASP A 1 336 ? -11.387 -5.413 15.081 1.00 71.31 336 ASP A O 1
ATOM 2645 N N . ALA A 1 337 ? -12.595 -3.659 15.773 1.00 63.69 337 ALA A N 1
ATOM 2646 C CA . ALA A 1 337 ? -11.493 -2.999 16.433 1.00 63.69 337 ALA A CA 1
ATOM 2647 C C . ALA A 1 337 ? -12.011 -2.124 17.580 1.00 63.69 337 ALA A C 1
ATOM 2649 O O . ALA A 1 337 ? -12.944 -1.334 17.415 1.00 63.69 337 ALA A O 1
ATOM 2650 N N . CYS A 1 338 ? -11.377 -2.263 18.742 1.00 57.00 338 CYS A N 1
ATOM 2651 C CA . CYS A 1 338 ? -11.652 -1.488 19.948 1.00 57.00 338 CYS A CA 1
ATOM 2652 C C . CYS A 1 338 ? -10.381 -0.746 20.372 1.00 57.00 338 CYS A C 1
ATOM 2654 O O . CYS A 1 338 ? -9.320 -1.348 20.481 1.00 57.00 338 CYS A O 1
ATOM 2656 N N . HIS A 1 339 ? -10.498 0.553 20.653 1.00 54.78 339 HIS A N 1
ATOM 2657 C CA . HIS A 1 339 ? -9.447 1.329 21.320 1.00 54.78 339 HIS A CA 1
ATOM 2658 C C . HIS A 1 339 ? -9.618 1.287 22.848 1.00 54.78 339 HIS A C 1
ATOM 2660 O O . HIS A 1 339 ? -10.745 1.228 23.342 1.00 54.78 339 HIS A O 1
ATOM 2666 N N . ASP A 1 340 ? -8.521 1.423 23.599 1.00 54.78 340 ASP A N 1
ATOM 2667 C CA . ASP A 1 340 ? -8.410 1.217 25.059 1.00 54.78 340 ASP A CA 1
ATOM 2668 C C . ASP A 1 340 ? -9.509 1.837 25.930 1.00 54.78 340 ASP A C 1
ATOM 2670 O O . ASP A 1 340 ? -9.924 1.259 26.938 1.00 54.78 340 ASP A O 1
ATOM 2674 N N . LYS A 1 341 ? -10.001 3.028 25.564 1.00 51.06 341 LYS A N 1
ATOM 2675 C CA . LYS A 1 341 ? -11.066 3.713 26.318 1.00 51.06 341 LYS A CA 1
ATOM 2676 C C . LYS A 1 341 ? -12.406 2.974 26.242 1.00 51.06 341 LYS A C 1
ATOM 2678 O O . LYS A 1 341 ? -13.188 3.048 27.186 1.00 51.06 341 LYS A O 1
ATOM 2683 N N . ILE A 1 342 ? -12.661 2.261 25.146 1.00 59.88 342 ILE A N 1
ATOM 2684 C CA . ILE A 1 342 ? -13.877 1.470 24.927 1.00 59.88 342 ILE A CA 1
ATOM 2685 C C . ILE A 1 342 ? -13.744 0.105 25.613 1.00 59.88 342 ILE A C 1
ATOM 2687 O O . ILE A 1 342 ? -14.717 -0.366 26.194 1.00 59.88 342 ILE A O 1
ATOM 2691 N N . SER A 1 343 ? -12.543 -0.480 25.653 1.00 68.12 343 SER A N 1
ATOM 2692 C CA . SER A 1 343 ? -12.301 -1.837 26.169 1.00 68.12 343 SER A CA 1
ATOM 2693 C C . SER A 1 343 ? -12.692 -2.019 27.642 1.00 68.12 343 SER A C 1
ATOM 2695 O O . SER A 1 343 ? -13.365 -2.987 27.988 1.00 68.12 343 SER A O 1
ATOM 2697 N N . LYS A 1 344 ? -12.372 -1.057 28.524 1.00 71.19 344 LYS A N 1
ATOM 2698 C CA . LYS A 1 344 ? -12.787 -1.138 29.943 1.00 71.19 344 LYS A CA 1
ATOM 2699 C C . LYS A 1 344 ? -14.300 -1.047 30.121 1.00 71.19 344 LYS A C 1
ATOM 2701 O O . LYS A 1 344 ? -14.872 -1.742 30.955 1.00 71.19 344 LYS A O 1
ATOM 2706 N N . HIS A 1 345 ? -14.949 -0.173 29.354 1.00 76.69 345 HIS A N 1
ATOM 2707 C CA . HIS A 1 345 ? -16.394 -0.001 29.443 1.00 76.69 345 HIS A CA 1
ATOM 2708 C C . HIS A 1 345 ? -17.131 -1.213 28.860 1.00 76.69 345 HIS A C 1
ATOM 2710 O O . HIS A 1 345 ? -18.099 -1.678 29.454 1.00 76.69 345 HIS A O 1
ATOM 2716 N N . ALA A 1 346 ? -16.611 -1.772 27.764 1.00 81.12 346 ALA A N 1
ATOM 2717 C CA . ALA A 1 346 ? -17.089 -3.007 27.159 1.00 81.12 346 ALA A CA 1
ATOM 2718 C C . ALA A 1 346 ? -17.053 -4.175 28.151 1.00 81.12 346 ALA A C 1
ATOM 2720 O O . ALA A 1 346 ? -18.074 -4.828 28.346 1.00 81.12 346 ALA A O 1
ATOM 2721 N N . ASN A 1 347 ? -15.928 -4.384 28.844 1.00 84.19 347 ASN A N 1
ATOM 2722 C CA . ASN A 1 347 ? -15.800 -5.463 29.826 1.00 84.19 347 ASN A CA 1
ATOM 2723 C C . ASN A 1 347 ? -16.824 -5.335 30.966 1.00 84.19 347 ASN A C 1
ATOM 2725 O O . ASN A 1 347 ? -17.470 -6.317 31.317 1.00 84.19 347 ASN A O 1
ATOM 2729 N N . ASN A 1 348 ? -17.046 -4.125 31.492 1.00 87.88 348 ASN A N 1
ATOM 2730 C CA . ASN A 1 348 ? -18.049 -3.904 32.542 1.00 87.88 348 ASN A CA 1
ATOM 2731 C C . ASN A 1 348 ? -19.476 -4.224 32.069 1.00 87.88 348 ASN A C 1
ATOM 2733 O O . ASN A 1 348 ? -20.271 -4.788 32.822 1.00 87.88 348 ASN A O 1
ATOM 2737 N N . VAL A 1 349 ? -19.810 -3.858 30.828 1.00 91.62 349 VAL A N 1
ATOM 2738 C CA . VAL A 1 349 ? -21.127 -4.142 30.240 1.00 91.62 349 VAL A CA 1
ATOM 2739 C C . VAL A 1 349 ? -21.310 -5.636 29.994 1.00 91.62 349 VAL A C 1
ATOM 2741 O O . VAL A 1 349 ? -22.374 -6.169 30.292 1.00 91.62 349 VAL A O 1
ATOM 2744 N N . LEU A 1 350 ? -20.276 -6.329 29.518 1.00 93.12 350 LEU A N 1
ATOM 2745 C CA . LEU A 1 350 ? -20.317 -7.777 29.323 1.00 93.12 350 LEU A CA 1
ATOM 2746 C C . LEU A 1 350 ? -20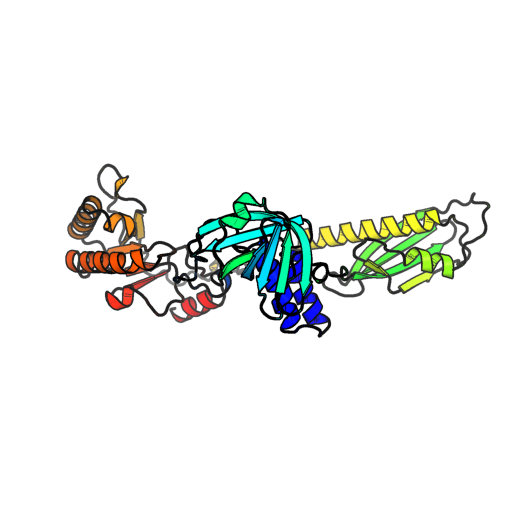.429 -8.536 30.648 1.00 93.12 350 LEU A C 1
ATOM 2748 O O . LEU A 1 350 ? -21.186 -9.500 30.720 1.00 93.12 350 LEU A O 1
ATOM 2752 N N . GLN A 1 351 ? -19.746 -8.078 31.703 1.00 93.38 351 GLN A N 1
ATOM 2753 C CA . GLN A 1 351 ? -19.907 -8.639 33.045 1.00 93.38 351 GLN A CA 1
ATOM 2754 C C . GLN A 1 351 ? -21.334 -8.428 33.555 1.00 93.38 351 GLN A C 1
ATOM 2756 O O . GLN A 1 351 ? -21.974 -9.380 33.981 1.00 93.38 351 GLN A O 1
ATOM 2761 N N . SER A 1 352 ? -21.877 -7.215 33.411 1.00 94.38 352 SER A N 1
ATOM 2762 C CA . SER A 1 352 ? -23.269 -6.925 33.789 1.00 94.38 352 SER A CA 1
ATOM 2763 C C . SER A 1 352 ? -24.260 -7.800 33.012 1.00 94.38 352 SER A C 1
ATOM 2765 O O . SER A 1 352 ? -25.257 -8.257 33.560 1.00 94.38 352 SER A O 1
ATOM 2767 N N . PHE A 1 353 ? -23.982 -8.064 31.732 1.00 96.06 353 PHE A N 1
ATOM 2768 C CA . PHE A 1 353 ? -24.782 -8.972 30.916 1.00 96.06 353 PHE A CA 1
ATOM 2769 C C . PHE A 1 353 ? -24.689 -10.416 31.427 1.00 96.06 353 PHE A C 1
ATOM 2771 O O . PHE A 1 353 ? -25.719 -11.068 31.587 1.00 96.06 353 PHE A O 1
ATOM 2778 N N . LYS A 1 354 ? -23.482 -10.900 31.754 1.00 95.56 354 LYS A N 1
ATOM 2779 C CA . LYS A 1 354 ? -23.270 -12.226 32.357 1.00 95.56 354 LYS A CA 1
ATOM 2780 C C . LYS A 1 354 ? -24.006 -12.371 33.686 1.00 95.56 354 LYS A C 1
ATOM 2782 O O . LYS A 1 354 ? -24.651 -13.393 33.895 1.00 95.56 354 LYS A O 1
ATOM 2787 N N . ASP A 1 355 ? -23.946 -11.359 34.542 1.00 95.25 355 ASP A N 1
ATOM 2788 C CA . ASP A 1 355 ? -24.614 -11.359 35.845 1.00 95.25 355 ASP A CA 1
ATOM 2789 C C . ASP A 1 355 ? -26.145 -11.413 35.688 1.00 95.25 355 ASP A C 1
ATOM 2791 O O . ASP A 1 355 ? -26.831 -12.066 36.473 1.00 95.25 355 ASP A O 1
ATOM 2795 N N . GLU A 1 356 ? -26.685 -10.774 34.646 1.00 96.00 356 GLU A N 1
ATOM 2796 C CA . GLU A 1 356 ? -28.123 -10.742 34.379 1.00 96.00 356 GLU A CA 1
ATOM 2797 C C . GLU A 1 356 ? -28.668 -12.036 33.767 1.00 96.00 356 GLU A C 1
ATOM 2799 O O . GLU A 1 356 ? -29.734 -12.489 34.185 1.00 96.00 356 GLU A O 1
ATOM 2804 N N . ILE A 1 357 ? -27.998 -12.623 32.768 1.00 96.00 357 ILE A N 1
ATOM 2805 C CA . ILE A 1 357 ? -28.526 -13.791 32.028 1.00 96.00 357 ILE A CA 1
ATOM 2806 C C . ILE A 1 357 ? -27.811 -15.116 32.342 1.00 96.00 357 ILE A C 1
ATOM 2808 O O . ILE A 1 357 ? -28.224 -16.169 31.855 1.00 96.00 357 ILE A O 1
ATOM 2812 N N . GLY A 1 358 ? -26.764 -15.092 33.167 1.00 94.12 358 GLY A N 1
ATOM 2813 C CA . GLY A 1 358 ? -26.081 -16.279 33.677 1.00 94.12 358 GLY A CA 1
ATOM 2814 C C . GLY A 1 358 ? -25.555 -17.196 32.573 1.00 94.12 358 GLY A C 1
ATOM 2815 O O . GLY A 1 358 ? -24.851 -16.769 31.655 1.00 94.12 358 GLY A O 1
ATOM 2816 N N . ASP A 1 359 ? -25.882 -18.483 32.666 1.00 94.44 359 ASP A N 1
ATOM 2817 C CA . ASP A 1 359 ? -25.408 -19.528 31.746 1.00 94.44 359 ASP A CA 1
ATOM 2818 C C . ASP A 1 359 ? -26.015 -19.444 30.341 1.00 94.44 359 ASP A C 1
ATOM 2820 O O . ASP A 1 359 ? -25.509 -20.080 29.417 1.00 94.44 359 ASP A O 1
ATOM 2824 N N . LEU A 1 360 ? -27.043 -18.609 30.148 1.00 96.19 360 LEU A N 1
ATOM 2825 C CA . LEU A 1 360 ? -27.555 -18.305 28.813 1.00 96.19 360 LEU A CA 1
ATOM 2826 C C . LEU A 1 360 ? -26.557 -17.474 28.000 1.00 96.19 360 LEU A C 1
ATOM 2828 O O . LEU A 1 360 ? -26.636 -17.474 26.775 1.00 96.19 360 LEU A O 1
ATOM 2832 N N . PHE A 1 361 ? -25.600 -16.793 28.639 1.00 97.00 361 PHE A N 1
ATOM 2833 C CA 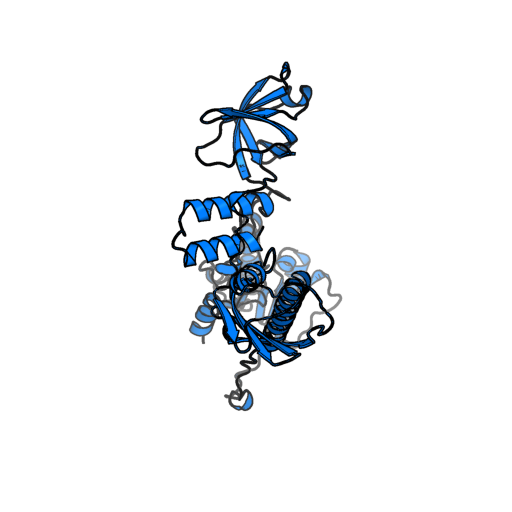. PHE A 1 361 ? -24.505 -16.146 27.923 1.00 97.00 361 PHE A CA 1
ATOM 2834 C C . PHE A 1 361 ? -23.472 -17.192 27.488 1.00 97.00 361 PHE A C 1
ATOM 2836 O O . PHE A 1 361 ? -22.615 -17.601 28.274 1.00 97.00 361 PHE A O 1
ATOM 2843 N N . GLU A 1 362 ? -23.570 -17.635 26.234 1.00 95.38 362 GLU A N 1
ATOM 2844 C CA . GLU A 1 362 ? -22.785 -18.753 25.717 1.00 95.38 362 GLU A CA 1
ATOM 2845 C C . GLU A 1 362 ? -21.393 -18.335 25.247 1.00 95.38 362 GLU A C 1
ATOM 2847 O O . GLU A 1 362 ? -20.420 -19.035 25.545 1.00 95.38 362 GLU A O 1
ATOM 2852 N N . ALA A 1 363 ? -21.287 -17.242 24.486 1.00 93.75 363 ALA A N 1
ATOM 2853 C CA . ALA A 1 363 ? -20.021 -16.869 23.866 1.00 93.75 363 ALA A CA 1
ATOM 2854 C C . ALA A 1 363 ? -19.858 -15.371 23.613 1.00 93.75 363 ALA A C 1
ATOM 2856 O O . ALA A 1 363 ? -20.820 -14.647 23.359 1.00 93.75 363 ALA A O 1
ATOM 2857 N N . VAL A 1 364 ? -18.605 -14.932 23.564 1.00 91.44 364 VAL A N 1
ATOM 2858 C CA . VAL A 1 364 ? -18.220 -13.688 22.895 1.00 91.44 364 VAL A CA 1
ATOM 2859 C C . VAL A 1 364 ? -17.741 -14.033 21.489 1.00 91.44 364 VAL A C 1
ATOM 2861 O O . VAL A 1 364 ? -16.953 -14.960 21.305 1.00 91.44 364 VAL A O 1
ATOM 2864 N N . MET A 1 365 ? -18.234 -13.301 20.496 1.00 89.19 365 MET A N 1
ATOM 2865 C CA . MET A 1 365 ? -17.811 -13.416 19.109 1.00 89.19 365 MET A CA 1
ATOM 2866 C C . MET A 1 365 ? -16.940 -12.222 18.742 1.00 89.19 365 MET A C 1
ATOM 2868 O O . MET A 1 365 ? -17.380 -11.078 18.847 1.00 89.19 365 MET A O 1
ATOM 2872 N N . ASP A 1 366 ? -15.720 -12.480 18.291 1.00 83.88 366 ASP A N 1
ATOM 2873 C CA . ASP A 1 366 ? -14.780 -11.437 17.892 1.00 83.88 366 ASP A CA 1
ATOM 2874 C C . ASP A 1 366 ? -13.991 -11.842 16.646 1.00 83.88 366 ASP A C 1
ATOM 2876 O O . ASP A 1 366 ? -14.118 -12.951 16.125 1.00 83.88 366 ASP A O 1
ATOM 2880 N N . SER A 1 367 ? -13.205 -10.904 16.131 1.00 77.44 367 SER A N 1
ATOM 2881 C CA . SER A 1 367 ? -12.438 -11.095 14.903 1.00 77.44 367 SER A CA 1
ATOM 2882 C C . SER A 1 367 ? -10.934 -11.238 15.115 1.00 77.44 367 SER A C 1
ATOM 2884 O O . SER A 1 367 ? -10.194 -11.349 14.137 1.00 77.44 367 SER A O 1
ATOM 2886 N N . ASP A 1 368 ? -10.478 -11.274 16.368 1.00 72.44 368 ASP A N 1
ATOM 2887 C CA . ASP A 1 368 ? -9.065 -11.396 16.728 1.00 72.44 368 ASP A CA 1
ATOM 2888 C C . ASP A 1 368 ? -8.730 -12.811 17.210 1.00 72.44 368 ASP A C 1
ATOM 2890 O O . ASP A 1 368 ? -8.214 -13.017 18.304 1.00 72.44 368 ASP A O 1
ATOM 2894 N N . VAL A 1 369 ? -8.981 -13.818 16.374 1.00 69.19 369 VAL A N 1
ATOM 2895 C CA . VAL A 1 369 ? -8.763 -15.248 16.699 1.00 69.19 369 VAL A CA 1
ATOM 2896 C C . VAL A 1 369 ? -7.319 -15.551 17.144 1.00 69.19 369 VAL A C 1
ATOM 2898 O O . VAL A 1 369 ? -7.041 -16.590 17.738 1.00 69.19 369 VAL A O 1
ATOM 2901 N N . ASN A 1 370 ? -6.385 -14.633 16.878 1.00 63.28 370 ASN A N 1
ATOM 2902 C CA . ASN A 1 370 ? -4.971 -14.758 17.193 1.00 63.28 370 ASN A CA 1
ATOM 2903 C C . ASN A 1 370 ? -4.560 -14.158 18.549 1.00 63.28 370 ASN A C 1
ATOM 2905 O O . ASN A 1 370 ? -3.419 -14.409 18.959 1.00 63.28 370 ASN A O 1
ATOM 2909 N N . SER A 1 371 ? -5.416 -13.390 19.235 1.00 66.19 371 SER A N 1
ATOM 2910 C CA . SER A 1 371 ? -5.101 -12.829 20.555 1.00 66.19 371 SER A CA 1
ATOM 2911 C C . SER A 1 371 ? -5.163 -13.890 21.657 1.00 66.19 371 SER A C 1
ATOM 2913 O O . SER A 1 371 ? -6.090 -14.699 21.716 1.00 66.19 371 SER A O 1
ATOM 2915 N N . SER A 1 372 ? -4.173 -13.868 22.556 1.00 59.34 372 SER A N 1
ATOM 2916 C CA . SER A 1 372 ? -4.195 -14.626 23.817 1.00 59.34 372 SER A CA 1
ATOM 2917 C C . SER A 1 372 ? -5.077 -13.964 24.875 1.00 59.34 372 SER A C 1
ATOM 2919 O O . SER A 1 372 ? -5.613 -14.650 25.740 1.00 59.34 372 SER A O 1
ATOM 2921 N N . ASP A 1 373 ? -5.238 -12.643 24.788 1.00 60.78 373 ASP A N 1
ATOM 2922 C CA . ASP A 1 373 ? -6.169 -11.884 25.615 1.00 60.78 373 ASP A CA 1
ATOM 2923 C C . ASP A 1 373 ? -7.559 -12.050 25.021 1.00 60.78 373 ASP A C 1
ATOM 2925 O O . ASP A 1 373 ? -7.828 -11.606 23.899 1.00 60.78 373 ASP A O 1
ATOM 2929 N N . SER A 1 374 ? -8.439 -12.728 25.750 1.00 64.62 374 SER A N 1
ATOM 2930 C CA . SER A 1 374 ? -9.820 -12.880 25.322 1.00 64.62 374 SER A CA 1
ATOM 2931 C C . SER A 1 374 ? -10.743 -12.517 26.469 1.00 64.62 374 SER A C 1
ATOM 2933 O O . SER A 1 374 ? -10.755 -13.168 27.510 1.00 64.62 374 SER A O 1
ATOM 2935 N N . THR A 1 375 ? -11.551 -11.482 26.256 1.00 74.50 375 THR A N 1
ATOM 2936 C CA . THR A 1 375 ? -12.649 -11.095 27.148 1.00 74.50 375 THR A CA 1
ATOM 2937 C C . THR A 1 375 ? -13.554 -12.288 27.487 1.00 74.50 375 THR A C 1
ATOM 2939 O O . THR A 1 375 ? -14.118 -12.353 28.572 1.00 74.50 375 THR A O 1
ATOM 2942 N N . SER A 1 376 ? -13.658 -13.276 26.590 1.00 79.62 376 SER A N 1
ATOM 2943 C CA . SER A 1 376 ? -14.342 -14.549 26.839 1.00 79.62 376 SER A CA 1
ATOM 2944 C C . SER A 1 376 ? -13.759 -15.352 28.005 1.00 79.62 376 SER A C 1
ATOM 2946 O O . SER A 1 376 ? -14.529 -15.919 28.775 1.00 79.62 376 SER A O 1
ATOM 2948 N N . ALA A 1 377 ? -12.429 -15.394 28.157 1.00 81.00 377 ALA A N 1
ATOM 2949 C CA . ALA A 1 377 ? -11.776 -16.135 29.237 1.00 81.00 377 ALA A CA 1
ATOM 2950 C C . ALA A 1 377 ? -12.068 -15.505 30.605 1.00 81.00 377 ALA A C 1
ATOM 2952 O O . ALA A 1 377 ? -12.424 -16.226 31.535 1.00 81.00 377 ALA A O 1
ATOM 2953 N N . ASP A 1 378 ? -12.008 -14.173 30.698 1.00 83.12 378 ASP A N 1
ATOM 2954 C CA . ASP A 1 378 ? -12.334 -13.432 31.926 1.00 83.12 378 ASP A CA 1
ATOM 2955 C C . ASP A 1 378 ? -13.794 -13.649 32.358 1.00 83.12 378 ASP A C 1
ATOM 2957 O O . ASP A 1 378 ? -14.095 -13.734 33.546 1.00 83.12 378 ASP A O 1
ATOM 2961 N N . LEU A 1 379 ? -14.702 -13.776 31.386 1.00 85.94 379 LEU A N 1
ATOM 2962 C CA . LEU A 1 379 ? -16.135 -13.996 31.608 1.00 85.94 379 LEU A CA 1
ATOM 2963 C C . LEU A 1 379 ? -16.515 -15.477 31.789 1.00 85.94 379 LEU A C 1
ATOM 2965 O O . LEU A 1 379 ? -17.674 -15.778 32.083 1.00 85.94 379 LEU A O 1
ATOM 2969 N N . GLY A 1 380 ? -15.578 -16.407 31.573 1.00 88.00 380 GLY A N 1
ATOM 2970 C CA . GLY A 1 380 ? -15.843 -17.848 31.601 1.00 88.00 380 GLY A CA 1
ATOM 2971 C C . GLY A 1 380 ? -16.827 -18.323 30.524 1.00 88.00 380 GLY A C 1
ATOM 2972 O O . GLY A 1 380 ? -17.562 -19.284 30.747 1.00 88.00 380 GLY A O 1
ATOM 2973 N N . VAL A 1 381 ? -16.880 -17.647 29.373 1.00 90.69 381 VAL A N 1
ATOM 2974 C CA . VAL A 1 381 ? -17.752 -17.995 28.235 1.00 90.69 381 VAL A CA 1
ATOM 2975 C C . VAL A 1 381 ? -16.929 -18.498 27.051 1.00 90.69 381 VAL A C 1
ATOM 2977 O O . VAL A 1 381 ? -15.711 -18.324 26.996 1.00 90.69 381 VAL A O 1
ATOM 2980 N N . LYS A 1 382 ? -17.582 -19.135 26.074 1.00 90.44 382 LYS A N 1
ATOM 2981 C CA . LYS A 1 382 ? -16.904 -19.592 24.855 1.00 90.44 382 LYS A CA 1
ATOM 2982 C C . LYS A 1 382 ? -16.446 -18.399 24.011 1.00 90.44 382 LYS A C 1
ATOM 2984 O O . LYS A 1 382 ? -16.934 -17.277 24.149 1.00 90.44 382 LYS A O 1
ATOM 2989 N N . ARG A 1 383 ? -15.532 -18.664 23.083 1.00 86.31 383 ARG A N 1
ATOM 2990 C CA . ARG A 1 383 ? -15.088 -17.698 22.081 1.00 86.31 383 ARG A CA 1
ATOM 2991 C C . ARG A 1 383 ? -15.477 -18.181 20.695 1.00 86.31 383 ARG A C 1
ATOM 2993 O O . ARG A 1 383 ? -15.092 -19.282 20.310 1.00 86.31 383 ARG A O 1
ATOM 3000 N N . PHE A 1 384 ? -16.232 -17.377 19.957 1.00 87.31 384 PHE A N 1
ATOM 3001 C CA . PHE A 1 384 ? -16.589 -17.651 18.566 1.00 87.31 384 PHE A CA 1
ATOM 3002 C C . PHE A 1 384 ? -15.795 -16.734 17.633 1.00 87.31 384 PHE A C 1
ATOM 3004 O O . PHE A 1 384 ? -15.618 -15.549 17.913 1.00 87.31 384 PHE A O 1
ATOM 3011 N N . ALA A 1 385 ? -15.340 -17.272 16.502 1.00 82.00 385 ALA A N 1
ATOM 3012 C CA . ALA A 1 385 ? -14.751 -16.463 15.443 1.00 82.00 385 ALA A CA 1
ATOM 3013 C C . ALA A 1 385 ? -15.871 -15.799 14.626 1.00 82.00 385 ALA A C 1
ATOM 3015 O O . ALA A 1 385 ? -16.758 -16.475 14.102 1.00 82.00 385 ALA A O 1
ATOM 3016 N N . GLY A 1 386 ? -15.846 -14.473 14.536 1.00 78.06 386 GLY A N 1
ATOM 3017 C CA . GLY A 1 386 ? -16.750 -13.703 13.687 1.00 78.06 386 GLY A CA 1
ATOM 3018 C C . GLY A 1 386 ? -16.352 -13.760 12.212 1.00 78.06 386 GLY A C 1
ATOM 3019 O O . GLY A 1 386 ? -15.243 -14.150 11.863 1.00 78.06 386 GLY A O 1
ATOM 3020 N N . PHE A 1 387 ? -17.241 -13.299 11.331 1.00 69.81 387 PHE A N 1
ATOM 3021 C CA . PHE A 1 387 ? -17.011 -13.280 9.878 1.00 69.81 387 PHE A CA 1
ATOM 3022 C C . PHE A 1 387 ? -15.743 -12.514 9.455 1.00 69.81 387 PHE A C 1
ATOM 3024 O O . PHE A 1 387 ? -15.113 -12.837 8.455 1.00 69.81 387 PHE A O 1
ATOM 3031 N N . SER A 1 388 ? -15.368 -11.488 10.214 1.00 67.81 388 SER A N 1
ATOM 3032 C CA . SER A 1 388 ? -14.215 -10.633 9.935 1.00 67.81 388 SER A CA 1
ATOM 3033 C C . SER A 1 388 ? -12.912 -11.137 10.560 1.00 67.81 388 SER A C 1
ATOM 3035 O O . SER A 1 388 ? -11.884 -10.454 10.458 1.00 67.81 388 SER A O 1
ATOM 3037 N N . ALA A 1 389 ? -12.936 -12.299 11.223 1.00 69.12 389 ALA A N 1
ATOM 3038 C CA . ALA A 1 389 ? -11.729 -13.038 11.540 1.00 69.12 389 ALA A CA 1
ATOM 3039 C C . ALA A 1 389 ? -11.043 -13.379 10.219 1.00 69.12 389 ALA A C 1
ATOM 3041 O O . ALA A 1 389 ? -11.649 -14.003 9.353 1.00 69.12 389 ALA A O 1
ATOM 3042 N N . ASN A 1 390 ? -9.798 -12.947 10.033 1.00 66.06 390 ASN A N 1
ATOM 3043 C CA . ASN A 1 390 ? -9.037 -13.193 8.808 1.00 66.06 390 ASN A CA 1
ATOM 3044 C C . ASN A 1 390 ? -8.607 -14.675 8.711 1.00 66.06 390 ASN A C 1
ATOM 3046 O O . ASN A 1 390 ? -7.419 -14.979 8.655 1.00 66.06 390 ASN A O 1
ATOM 3050 N N . ILE A 1 391 ? -9.573 -15.601 8.719 1.00 64.44 391 ILE A N 1
ATOM 3051 C CA . ILE A 1 391 ? -9.399 -17.064 8.714 1.00 64.44 391 ILE A CA 1
ATOM 3052 C C . ILE A 1 391 ? -8.725 -17.584 7.441 1.00 64.44 391 ILE A C 1
ATOM 3054 O O . ILE A 1 391 ? -8.313 -18.735 7.387 1.00 64.44 391 ILE A O 1
ATOM 3058 N N . MET A 1 392 ? -8.593 -16.726 6.427 1.00 60.75 392 MET A N 1
ATOM 3059 C CA . MET A 1 392 ? -7.945 -17.037 5.156 1.00 60.75 392 MET A CA 1
ATOM 3060 C C . MET A 1 392 ? -6.421 -16.859 5.199 1.00 60.75 392 MET A C 1
ATOM 3062 O O . MET A 1 392 ? -5.746 -17.228 4.240 1.00 60.75 392 MET A O 1
ATOM 3066 N N . ASN A 1 393 ? -5.853 -16.291 6.272 1.00 63.97 393 ASN A N 1
ATOM 3067 C CA . ASN A 1 393 ? -4.400 -16.272 6.439 1.00 63.97 393 ASN A CA 1
ATOM 3068 C C . ASN A 1 393 ? -3.902 -17.585 7.068 1.00 63.97 393 ASN A C 1
ATOM 3070 O O . ASN A 1 393 ? -4.601 -18.229 7.849 1.00 63.97 393 ASN A O 1
ATOM 3074 N N . SER A 1 394 ? -2.679 -17.988 6.718 1.00 63.62 394 SER A N 1
ATOM 3075 C CA . SER A 1 394 ? -2.114 -19.288 7.103 1.00 63.62 394 SER A CA 1
ATOM 3076 C C . SER A 1 394 ? -1.984 -19.481 8.618 1.00 63.62 394 SER A C 1
ATOM 3078 O O . SER A 1 394 ? -2.094 -20.608 9.098 1.00 63.62 394 SER A O 1
ATOM 3080 N N . GLU A 1 395 ? -1.783 -18.406 9.386 1.00 63.84 395 GLU A N 1
ATOM 3081 C CA . GLU A 1 395 ? -1.693 -18.476 10.847 1.00 63.84 395 GLU A CA 1
ATOM 3082 C C . GLU A 1 395 ? -3.064 -18.711 11.495 1.00 63.84 395 GLU A C 1
ATOM 3084 O O . GLU A 1 395 ? -3.193 -19.567 12.372 1.00 63.84 395 GLU A O 1
ATOM 3089 N N . ALA A 1 396 ? -4.086 -17.982 11.045 1.00 63.28 396 ALA A N 1
ATOM 3090 C CA . ALA A 1 396 ? -5.457 -18.123 11.506 1.00 63.28 396 ALA A CA 1
ATOM 3091 C C . ALA A 1 396 ? -6.006 -19.500 11.131 1.00 63.28 396 ALA A C 1
ATOM 3093 O O . ALA A 1 396 ? -6.543 -20.176 12.004 1.00 63.28 396 ALA A O 1
ATOM 3094 N N . LEU A 1 397 ? -5.773 -19.951 9.889 1.00 64.38 397 LEU A N 1
ATOM 3095 C CA . LEU A 1 397 ? -6.153 -21.287 9.431 1.00 64.38 397 LEU A CA 1
ATOM 3096 C C . LEU A 1 397 ? -5.554 -22.370 10.336 1.00 64.38 397 LEU A C 1
ATOM 3098 O O . LEU A 1 397 ? -6.299 -23.222 10.814 1.00 64.38 397 LEU A O 1
ATOM 3102 N N . ARG A 1 398 ? -4.247 -22.289 10.642 1.00 65.50 398 ARG A N 1
ATOM 3103 C CA . ARG A 1 398 ? -3.562 -23.246 11.527 1.00 65.50 398 ARG A CA 1
ATOM 3104 C C . ARG A 1 398 ? -4.185 -23.291 12.925 1.00 65.50 398 ARG A C 1
ATOM 3106 O O . ARG A 1 398 ? -4.450 -24.365 13.447 1.00 65.50 398 ARG A O 1
ATOM 3113 N N . LYS A 1 399 ? -4.464 -22.133 13.533 1.00 64.69 399 LYS A N 1
ATOM 3114 C CA . LYS A 1 399 ? -5.084 -22.092 14.871 1.00 64.69 399 LYS A CA 1
ATOM 3115 C C . LYS A 1 399 ? -6.526 -22.592 14.866 1.00 64.69 399 LYS A C 1
ATOM 3117 O O . LYS A 1 399 ? -6.942 -23.236 15.824 1.00 64.69 399 LYS A O 1
ATOM 3122 N N . THR A 1 400 ? -7.285 -22.312 13.807 1.00 62.25 400 THR A N 1
ATOM 3123 C CA . THR A 1 400 ? -8.650 -22.832 13.672 1.00 62.25 400 THR A CA 1
ATOM 3124 C C . THR A 1 400 ? -8.678 -24.329 13.373 1.00 62.25 400 THR A C 1
ATOM 3126 O O . THR A 1 400 ? -9.589 -24.997 13.847 1.00 62.25 400 THR A O 1
ATOM 3129 N N . SER A 1 401 ? -7.693 -24.872 12.645 1.00 59.88 401 SER A N 1
ATOM 3130 C CA . SER A 1 401 ? -7.602 -26.310 12.362 1.00 59.88 401 SER A CA 1
ATOM 3131 C C . SER A 1 401 ? -7.176 -27.127 13.575 1.00 59.88 401 SER A C 1
ATOM 3133 O O . SER A 1 401 ? -7.628 -28.251 13.708 1.00 59.88 401 SER A O 1
ATOM 3135 N N . ASP A 1 402 ? -6.372 -26.560 14.479 1.00 52.88 402 ASP A N 1
ATOM 3136 C CA . ASP A 1 402 ? -5.976 -27.222 15.734 1.00 52.88 402 ASP A CA 1
ATOM 3137 C C . ASP A 1 402 ? -7.144 -27.333 16.747 1.00 52.88 402 ASP A C 1
ATOM 3139 O O . ASP A 1 402 ? -6.998 -27.947 17.804 1.00 52.88 402 ASP A O 1
ATOM 3143 N N . CYS A 1 403 ? -8.294 -26.711 16.450 1.00 43.53 403 CYS A N 1
ATOM 3144 C CA . CYS A 1 403 ? -9.507 -26.723 17.275 1.00 43.53 403 CYS A CA 1
ATOM 3145 C C . CYS A 1 403 ? -10.583 -27.717 16.789 1.00 43.53 403 CYS A C 1
ATOM 3147 O O . CYS A 1 403 ? -11.616 -27.841 17.453 1.00 43.53 403 CYS A O 1
ATOM 3149 N N . TYR A 1 404 ? -10.356 -28.395 15.659 1.00 34.66 404 TYR A N 1
ATOM 3150 C CA . TYR A 1 404 ? -11.168 -29.503 15.134 1.00 34.66 404 TYR A CA 1
ATOM 3151 C C . TYR A 1 404 ? -10.377 -30.807 15.218 1.00 34.66 404 TYR A C 1
ATOM 3153 O O . TYR A 1 404 ? -11.031 -31.862 15.387 1.00 34.66 404 TYR A O 1
#

Sequence (404 aa):
ASVSAYRTLIDAYYNGTYNKDTIKKVNDALTVNFNRGGGFTDQYLSGKKNENAFTGEYVGKFGLRIGFISSTDAKKGNITVKTPEAVPVPSKGDFISIRQKNEEICSFPVGKIHEAPGSVTLKGLHPDMITKLPMKASVYLMNHEFKDIAPDKRKTPVNISLDIKDDLIKADIKVVSGMNSGSFYEEEFDLDTSFEGRALEEDRIISQMKKTGETPFLVNDVYLIGDKNVKCPVSFINDIRRSLTEGLMGEIDYDNSHMASISSDLPEDINDLRKETGNITTMYYFPYVRGIKGDLRRDADIYAFSLYDLLDKKSFNRITDFVKDTGCRAVVVLPDACHDKISKHANNVLQSFKDEIGDLFEAVMDSDVNSSDSTSADLGVKRFAGFSANIMNSEALRKTSDCY

Secondary structure (DSSP, 8-state):
-HHHHHHHHHHHHHTT---HHHHHHHHHHHHHHH-BTTB---HHHH---SGGGS--S--SB--EEEEEEEEEETTTTEEEEE--TTPPPP-TT-EEEEEETTEEEEEEE--EEEEETTEEEEE-S-HHHHTTPPTT-EEEE-----GGGS----PEEEEEEEEEETTEEEEEEEE-SSTTTT-EEEEEEE--TT--SPPPPHHHHHHHHT--TTSSEEEEEEEEEE-------HHHHHHHHHHHHHHHHHHHHHHHHHHTS------S-SGGG---------EEEES-GGG--SPPP---SEEEEEHHHHHSHHHHHHHHHHHHHHT-EEEEE--S---HHHHHHHHHHHHHHHHHHGGGEEEEEES-TT-S--HHHHTT-EEEE-TTS-TTSHHHHHHHHTT-

Radius of gyration: 33.04 Å; chains: 1; bounding box: 69×76×91 Å